Protein 2I9D (pdb70)

Nearest PDB structures (foldseek):
  2i9d-assembly1_C  TM=1.005E+00  e=5.854E-41  Bacteroides thetaiotaomicron VPI-5482
  2i9d-assembly1_A  TM=1.000E+00  e=8.012E-37  Bacteroides thetaiotaomicron VPI-5482
  1qca-assembly1_A  TM=8.966E-01  e=3.181E-16  Shigella flexneri
  1cla-assembly1_A  TM=8.988E-01  e=4.100E-16  Escherichia coli
  3cla-assembly1_A  TM=9.057E-01  e=8.244E-16  Escherichia coli

Structure (mmCIF, N/CA/C/O backbone):
data_2I9D
#
_entry.id   2I9D
#
_cell.length_a   116.144
_cell.length_b   116.144
_cell.length_c   130.863
_cell.angle_alpha   90.000
_cell.angle_beta   90.000
_cell.angle_gamma   120.000
#
_symmetry.space_group_name_H-M   'P 61'
#
loop_
_entity.id
_entity.type
_entity.pdbx_description
1 polymer 'Chloramphenicol acetyltransferase'
2 water water
#
loop_
_atom_site.group_PDB
_atom_site.id
_atom_site.type_symbol
_atom_site.label_atom_id
_atom_site.label_alt_id
_atom_site.label_comp_id
_atom_site.label_asym_id
_atom_site.label_entity_id
_atom_site.label_seq_id
_atom_site.pdbx_PDB_ins_code
_atom_site.Cartn_x
_atom_site.Cartn_y
_atom_site.Cartn_z
_atom_site.occupancy
_atom_site.B_iso_or_equiv
_atom_site.auth_seq_id
_atom_site.auth_comp_id
_atom_site.auth_asym_id
_atom_site.auth_atom_id
_atom_site.pdbx_PDB_model_num
ATOM 9 N N . LYS A 1 5 ? 46.928 71.964 17.509 1.00 56.68 2 LYS A N 1
ATOM 10 C CA . LYS A 1 5 ? 45.486 71.775 17.551 1.00 54.91 2 LYS A CA 1
ATOM 11 C C . LYS A 1 5 ? 44.892 72.114 18.931 1.00 54.38 2 LYS A C 1
ATOM 12 O O . LYS A 1 5 ? 45.626 72.199 19.921 1.00 53.81 2 LYS A O 1
ATOM 18 N N . GLN A 1 6 ? 43.569 72.286 18.990 1.00 53.29 3 GLN A N 1
ATOM 19 C CA . GLN A 1 6 ? 42.850 72.485 20.253 1.00 53.04 3 GLN A CA 1
ATOM 20 C C . GLN A 1 6 ? 41.891 71.334 20.510 1.00 52.25 3 GLN A C 1
ATOM 21 O O . GLN A 1 6 ? 41.118 70.958 19.633 1.00 52.32 3 GLN A O 1
ATOM 27 N N . ILE A 1 7 ? 41.920 70.784 21.717 1.00 51.56 4 ILE A N 1
ATOM 28 C CA . ILE A 1 7 ? 40.856 69.893 22.159 1.00 50.76 4 ILE A CA 1
ATOM 29 C C . ILE A 1 7 ? 39.610 70.772 22.307 1.00 50.70 4 ILE A C 1
ATOM 30 O O . ILE A 1 7 ? 39.657 71.834 22.927 1.00 50.89 4 ILE A O 1
ATOM 35 N N . ILE A 1 8 ? 38.513 70.361 21.681 1.00 50.48 5 ILE A N 1
ATOM 36 C CA . ILE A 1 8 ? 37.300 71.170 21.687 1.00 49.96 5 ILE A CA 1
ATOM 37 C C . ILE A 1 8 ? 36.457 70.846 22.904 1.00 50.28 5 ILE A C 1
ATOM 38 O O . ILE A 1 8 ? 36.204 69.676 23.187 1.00 49.66 5 ILE A O 1
ATOM 43 N N . ASP A 1 9 ? 36.055 71.897 23.623 1.00 50.81 6 ASP A N 1
ATOM 44 C CA . ASP A 1 9 ? 35.080 71.769 24.692 1.00 51.48 6 ASP A CA 1
ATOM 45 C C . ASP A 1 9 ? 33.704 71.501 24.085 1.00 51.59 6 ASP A C 1
ATOM 46 O O . ASP A 1 9 ? 33.033 72.410 23.591 1.00 51.61 6 ASP A O 1
ATOM 51 N N . ILE A 1 10 ? 33.304 70.236 24.132 1.00 52.20 7 ILE A N 1
ATOM 52 C CA . ILE A 1 10 ? 32.050 69.773 23.547 1.00 53.16 7 ILE A CA 1
ATOM 53 C C . ILE A 1 10 ? 30.805 70.489 24.097 1.00 53.99 7 ILE A C 1
ATOM 54 O O . ILE A 1 10 ? 29.824 70.666 23.361 1.00 53.99 7 ILE A O 1
ATOM 59 N N . GLU A 1 11 ? 30.845 70.905 25.369 1.00 54.61 8 GLU A N 1
ATOM 60 C CA . GLU A 1 11 ? 29.673 71.515 26.010 1.00 55.24 8 GLU A CA 1
ATOM 61 C C . GLU A 1 11 ? 29.351 72.872 25.412 1.00 54.65 8 GLU A C 1
ATOM 62 O O . GLU A 1 11 ? 28.203 73.164 25.107 1.00 55.11 8 GLU A O 1
ATOM 68 N N . ASN A 1 12 ? 30.377 73.689 25.232 1.00 54.12 9 ASN A N 1
ATOM 69 C CA . ASN A 1 12 ? 30.301 74.813 24.314 1.00 53.41 9 ASN A CA 1
ATOM 70 C C . ASN A 1 12 ? 30.417 74.231 22.886 1.00 53.07 9 ASN A C 1
ATOM 71 O O . ASN A 1 12 ? 29.982 73.092 22.676 1.00 54.18 9 ASN A O 1
ATOM 76 N N . TRP A 1 13 ? 30.958 74.927 21.895 1.00 51.31 10 TRP A N 1
ATOM 77 C CA . TRP A 1 13 ? 30.923 74.363 20.504 1.00 49.68 10 TRP A CA 1
ATOM 78 C C . TRP A 1 13 ? 29.503 74.279 19.937 1.00 48.48 10 TRP A C 1
ATOM 79 O O . TRP A 1 13 ? 28.647 73.522 20.415 1.00 46.87 10 TRP A O 1
ATOM 90 N N . GLU A 1 14 ? 29.286 75.068 18.890 1.00 48.12 11 GLU A N 1
ATOM 91 C CA . GLU A 1 14 ? 27.977 75.197 18.251 1.00 47.79 11 GLU A CA 1
ATOM 92 C C . GLU A 1 14 ? 27.441 73.893 17.639 1.00 46.69 11 GLU A C 1
ATOM 93 O O . GLU A 1 14 ? 26.224 73.737 17.481 1.00 46.28 11 GLU A O 1
ATOM 99 N N . ARG A 1 15 ? 28.340 72.949 17.334 1.00 45.70 12 ARG A N 1
ATOM 100 C CA . ARG A 1 15 ? 27.942 71.679 16.699 1.00 44.02 12 ARG A CA 1
ATOM 101 C C . ARG A 1 15 ? 27.860 70.490 17.638 1.00 44.47 12 ARG A C 1
ATOM 102 O O . ARG A 1 15 ? 27.748 69.355 17.179 1.00 44.57 12 ARG A O 1
ATOM 110 N N . LYS A 1 16 ? 27.910 70.748 18.940 1.00 44.63 13 LYS A N 1
ATOM 111 C CA . LYS A 1 16 ? 27.631 69.735 19.961 1.00 45.71 13 LYS A CA 1
ATOM 112 C C . LYS A 1 16 ? 26.518 68.771 19.531 1.00 45.50 13 LYS A C 1
ATOM 113 O O . LYS A 1 16 ? 26.719 67.557 19.452 1.00 46.09 13 LYS A O 1
ATOM 119 N N . GLU A 1 17 ? 25.347 69.324 19.247 1.00 45.58 14 GLU A N 1
ATOM 120 C CA . GLU A 1 17 ? 24.166 68.530 18.931 1.00 45.56 14 GLU A CA 1
ATOM 121 C C . GLU A 1 17 ? 24.220 67.855 17.543 1.00 44.25 14 GLU A C 1
ATOM 122 O O . GLU A 1 17 ? 23.742 66.730 17.368 1.00 43.39 14 GLU A O 1
ATOM 128 N N . ASN A 1 18 ? 24.791 68.563 16.570 1.00 43.18 15 ASN A N 1
ATOM 129 C CA . ASN A 1 18 ? 25.048 68.019 15.242 1.00 42.59 15 ASN A CA 1
ATOM 130 C C . ASN A 1 18 ? 25.943 66.777 15.322 1.00 41.69 15 ASN A C 1
ATOM 131 O O . ASN A 1 18 ? 25.615 65.734 14.757 1.00 41.11 15 ASN A O 1
ATOM 136 N N . PHE A 1 19 ? 27.046 66.896 16.065 1.00 40.82 16 PHE A N 1
ATOM 137 C CA . PHE A 1 19 ? 27.985 65.799 16.260 1.00 39.84 16 PHE A CA 1
ATOM 138 C C . PHE A 1 19 ? 27.422 64.642 17.078 1.00 39.81 16 PHE A C 1
ATOM 139 O O . PHE A 1 19 ? 27.676 63.493 16.748 1.00 40.33 16 PHE A O 1
ATOM 147 N N . ASN A 1 20 ? 26.673 64.923 18.142 1.00 39.58 17 ASN A N 1
ATOM 148 C CA . ASN A 1 20 ? 26.080 63.843 18.933 1.00 39.39 17 ASN A CA 1
ATOM 149 C C . ASN A 1 20 ? 24.995 63.047 18.204 1.00 38.71 17 ASN A C 1
ATOM 150 O O . ASN A 1 20 ? 24.829 61.853 18.471 1.00 37.94 17 ASN A O 1
ATOM 155 N N . PHE A 1 21 ? 24.286 63.698 17.278 1.00 38.30 18 PHE A N 1
ATOM 156 C CA . PHE A 1 21 ? 23.327 63.015 16.393 1.00 38.53 18 PHE A CA 1
ATOM 157 C C . PHE A 1 21 ? 23.994 61.869 15.603 1.00 37.66 18 PHE A C 1
ATOM 158 O O . PHE A 1 21 ? 23.482 60.747 15.576 1.00 37.25 18 PHE A O 1
ATOM 166 N N . PHE A 1 22 ? 25.160 62.140 15.013 1.00 36.95 19 PHE A N 1
ATOM 167 C CA . PHE A 1 22 ? 25.858 61.126 14.186 1.00 36.76 19 PHE A CA 1
ATOM 168 C C . PHE A 1 22 ? 26.800 60.174 14.956 1.00 37.61 19 PHE A C 1
ATOM 169 O O . PHE A 1 22 ? 27.276 59.179 14.383 1.00 37.75 19 PHE A O 1
ATOM 177 N N . ARG A 1 23 ? 27.038 60.473 16.241 1.00 38.32 20 ARG A N 1
ATOM 178 C CA . ARG A 1 23 ? 27.952 59.702 17.125 1.00 39.02 20 ARG A CA 1
ATOM 179 C C . ARG A 1 23 ? 27.852 58.185 17.045 1.00 38.47 20 ARG A C 1
ATOM 180 O O . ARG A 1 23 ? 28.868 57.514 17.054 1.00 39.12 20 ARG A O 1
ATOM 188 N N . HIS A 1 24 ? 26.648 57.637 16.967 1.00 37.90 21 HIS A N 1
ATOM 189 C CA . HIS A 1 24 ? 26.502 56.176 16.970 1.00 37.24 21 HIS A CA 1
ATOM 190 C C . HIS A 1 24 ? 26.137 55.558 15.623 1.00 35.20 21 HIS A C 1
ATOM 191 O O . HIS A 1 24 ? 25.878 54.360 15.533 1.00 35.14 21 HIS A O 1
ATOM 198 N N . PHE A 1 25 ? 26.174 56.380 14.574 1.00 32.70 22 PHE A N 1
ATOM 199 C CA . PHE A 1 25 ? 25.894 55.947 13.203 1.00 30.10 22 PHE A CA 1
ATOM 200 C C . PHE A 1 25 ? 26.895 54.917 12.694 1.00 28.44 22 PHE A C 1
ATOM 201 O O . PHE A 1 25 ? 28.109 55.099 12.873 1.00 28.18 22 PHE A O 1
ATOM 209 N N . GLN A 1 26 ? 26.378 53.865 12.061 1.00 26.34 23 GLN A N 1
ATOM 210 C CA . GLN A 1 26 ? 27.173 52.961 11.238 1.00 26.41 23 GLN A CA 1
ATOM 211 C C . GLN A 1 26 ? 28.060 53.694 10.190 1.00 25.03 23 GLN A C 1
ATOM 212 O O . GLN A 1 26 ? 29.257 53.409 10.039 1.00 24.89 23 GLN A O 1
ATOM 218 N N . ASN A 1 27 ? 27.469 54.645 9.482 1.00 24.16 24 ASN A N 1
ATOM 219 C CA . ASN A 1 27 ? 28.192 55.456 8.536 1.00 23.24 24 ASN A CA 1
ATOM 220 C C . ASN A 1 27 ? 27.770 56.915 8.703 1.00 23.76 24 ASN A C 1
ATOM 221 O O . ASN A 1 27 ? 26.700 57.295 8.245 1.00 24.18 24 ASN A O 1
ATOM 226 N N . PRO A 1 28 ? 28.594 57.726 9.401 1.00 24.23 25 PRO A N 1
ATOM 227 C CA . PRO A 1 28 ? 28.360 59.172 9.640 1.00 23.75 25 PRO A CA 1
ATOM 228 C C . PRO A 1 28 ? 28.859 60.085 8.518 1.00 23.64 25 PRO A C 1
ATOM 229 O O . PRO A 1 28 ? 28.858 61.301 8.677 1.00 23.06 25 PRO A O 1
ATOM 233 N N . GLN A 1 29 ? 29.263 59.498 7.394 1.00 23.78 26 GLN A N 1
ATOM 234 C CA . GLN A 1 29 ? 29.961 60.245 6.352 1.00 23.92 26 GLN A CA 1
ATOM 235 C C . GLN A 1 29 ? 29.005 60.605 5.262 1.00 23.76 26 GLN A C 1
ATOM 236 O O . GLN A 1 29 ? 28.048 59.886 4.976 1.00 21.92 26 GLN A O 1
ATOM 242 N N . LEU A 1 30 ? 29.291 61.707 4.601 1.00 24.14 27 LEU A N 1
ATOM 243 C CA . LEU A 1 30 ? 28.661 61.846 3.308 1.00 25.58 27 LEU A CA 1
ATOM 244 C C . LEU A 1 30 ? 29.642 62.092 2.187 1.00 24.30 27 LEU A C 1
ATOM 245 O O . LEU A 1 30 ? 30.692 62.706 2.413 1.00 23.90 27 LEU A O 1
ATOM 250 N N . SER A 1 31 ? 29.311 61.596 0.994 1.00 22.95 28 SER A N 1
ATOM 251 C CA . SER A 1 31 ? 30.093 61.937 -0.210 1.00 22.41 28 SER A CA 1
ATOM 252 C C . SER A 1 31 ? 29.320 62.877 -1.109 1.00 22.34 28 SER A C 1
ATOM 253 O O . SER A 1 31 ? 28.106 62.781 -1.244 1.00 22.63 28 SER A O 1
ATOM 256 N N . ILE A 1 32 ? 30.039 63.758 -1.778 1.00 22.36 29 ILE A N 1
ATOM 257 C CA . ILE A 1 32 ? 29.392 64.667 -2.700 1.00 21.96 29 ILE A CA 1
ATOM 258 C C . ILE A 1 32 ? 30.344 64.858 -3.855 1.00 22.18 29 ILE A C 1
ATOM 259 O O . ILE A 1 32 ? 31.557 64.844 -3.649 1.00 22.65 29 ILE A O 1
ATOM 264 N N . THR A 1 33 ? 29.795 64.996 -5.060 1.00 22.09 30 THR A N 1
ATOM 265 C CA . THR A 1 33 ? 30.551 65.451 -6.229 1.00 22.73 30 THR A CA 1
ATOM 266 C C . THR A 1 33 ? 29.911 66.714 -6.818 1.00 23.74 30 THR A C 1
ATOM 267 O O . THR A 1 33 ? 28.680 66.793 -6.953 1.00 24.16 30 THR A O 1
ATOM 271 N N . SER A 1 34 ? 30.739 67.686 -7.174 1.00 24.61 31 SER A N 1
ATOM 272 C CA . SER A 1 34 ? 30.260 68.885 -7.849 1.00 26.52 31 SER A CA 1
ATOM 273 C C . SER A 1 34 ? 31.283 69.281 -8.898 1.00 27.75 31 SER A C 1
ATOM 274 O O . SER A 1 34 ? 32.307 68.624 -9.029 1.00 28.94 31 SER A O 1
ATOM 277 N N . GLU A 1 35 ? 31.012 70.336 -9.657 1.00 29.19 32 GLU A N 1
ATOM 278 C CA . GLU A 1 35 ? 31.907 70.760 -10.728 1.00 30.79 32 GLU A CA 1
ATOM 279 C C . GLU A 1 35 ? 32.292 72.198 -10.515 1.00 30.36 32 GLU A C 1
ATOM 280 O O . GLU A 1 35 ? 31.492 72.978 -10.003 1.00 30.38 32 GLU A O 1
ATOM 286 N N . VAL A 1 36 ? 33.544 72.528 -10.822 1.00 30.01 33 VAL A N 1
ATOM 287 C CA . VAL A 1 36 ? 34.023 73.883 -10.685 1.00 30.45 33 VAL A CA 1
ATOM 288 C C . VAL A 1 36 ? 34.605 74.328 -12.006 1.00 31.71 33 VAL A C 1
ATOM 289 O O . VAL A 1 36 ? 35.185 73.519 -12.760 1.00 31.27 33 VAL A O 1
ATOM 293 N N . GLU A 1 37 ? 34.451 75.623 -12.273 1.00 32.20 34 GLU A N 1
ATOM 294 C CA . GLU A 1 37 ? 35.158 76.271 -13.371 1.00 32.61 34 GLU A CA 1
ATOM 295 C C . GLU A 1 37 ? 36.588 76.437 -12.979 1.00 31.99 34 GLU A C 1
ATOM 296 O O . GLU A 1 37 ? 36.889 76.724 -11.827 1.00 31.81 34 GLU A O 1
ATOM 302 N N . CYS A 1 38 ? 37.471 76.242 -13.948 1.00 32.07 35 CYS A N 1
ATOM 303 C CA . CYS A 1 38 ? 38.902 76.268 -13.697 1.00 31.74 35 CYS A CA 1
ATOM 304 C C . CYS A 1 38 ? 39.677 76.773 -14.920 1.00 32.19 35 CYS A C 1
ATOM 305 O O . CYS A 1 38 ? 40.883 76.520 -15.036 1.00 32.33 35 CYS A O 1
ATOM 308 N N . GLY A 1 39 ? 38.984 77.465 -15.831 1.00 32.49 36 GLY A N 1
ATOM 309 C CA . GLY A 1 39 ? 39.608 78.039 -17.029 1.00 32.81 36 GLY A CA 1
ATOM 310 C C . GLY A 1 39 ? 40.754 79.004 -16.728 1.00 33.81 36 GLY A C 1
ATOM 311 O O . GLY A 1 39 ? 41.800 78.948 -17.375 1.00 33.74 36 GLY A O 1
ATOM 312 N N . GLY A 1 40 ? 40.552 79.883 -15.738 1.00 34.63 37 GLY A N 1
ATOM 313 C CA . GLY A 1 40 ? 41.587 80.809 -15.274 1.00 35.13 37 GLY A CA 1
ATOM 314 C C . GLY A 1 40 ? 42.894 80.138 -14.859 1.00 36.01 37 GLY A C 1
ATOM 315 O O . GLY A 1 40 ? 43.961 80.427 -15.434 1.00 35.67 37 GLY A O 1
ATOM 316 N N . ALA A 1 41 ? 42.817 79.241 -13.872 1.00 36.10 38 ALA A N 1
ATOM 317 C CA . ALA A 1 41 ? 44.010 78.530 -13.400 1.00 36.57 38 ALA A CA 1
ATOM 318 C C . ALA A 1 41 ? 44.693 77.744 -14.515 1.00 37.22 38 ALA A C 1
ATOM 319 O O . ALA A 1 41 ? 45.904 77.654 -14.542 1.00 37.38 38 ALA A O 1
ATOM 321 N N . ARG A 1 42 ? 43.929 77.204 -15.461 1.00 38.70 39 ARG A N 1
ATOM 322 C CA . ARG A 1 42 ? 44.544 76.507 -16.577 1.00 39.99 39 ARG A CA 1
ATOM 323 C C . ARG A 1 42 ? 45.360 77.428 -17.494 1.00 41.08 39 ARG A C 1
ATOM 324 O O . ARG A 1 42 ? 46.449 77.049 -17.957 1.00 40.62 39 ARG A O 1
ATOM 332 N N . GLN A 1 43 ? 44.822 78.620 -17.771 1.00 42.54 40 GLN A N 1
ATOM 333 C CA . GLN A 1 43 ? 45.566 79.654 -18.517 1.00 43.96 40 GLN A CA 1
ATOM 334 C C . GLN A 1 43 ? 46.833 80.112 -17.793 1.00 43.02 40 GLN A C 1
ATOM 335 O O . GLN A 1 43 ? 47.917 80.112 -18.379 1.00 43.69 40 GLN A O 1
ATOM 341 N N . ARG A 1 44 ? 46.683 80.497 -16.530 1.00 42.54 41 ARG A N 1
ATOM 342 C CA . ARG A 1 44 ? 47.808 80.878 -15.676 1.00 42.56 41 ARG A CA 1
ATOM 343 C C . ARG A 1 44 ? 48.896 79.830 -15.603 1.00 42.88 41 ARG A C 1
ATOM 344 O O . ARG A 1 44 ? 50.072 80.181 -15.612 1.00 43.18 41 ARG A O 1
ATOM 352 N N . ALA A 1 45 ? 48.501 78.552 -15.511 1.00 43.30 42 ALA A N 1
ATOM 353 C CA . ALA A 1 45 ? 49.450 77.434 -15.427 1.00 43.73 42 ALA A CA 1
ATOM 354 C C . ALA A 1 45 ? 50.200 77.281 -16.742 1.00 44.17 42 ALA A C 1
ATOM 355 O O . ALA A 1 45 ? 51.423 77.157 -16.760 1.00 44.02 42 ALA A O 1
ATOM 357 N N . LYS A 1 46 ? 49.447 77.288 -17.839 1.00 45.15 43 LYS A N 1
ATOM 358 C CA . LYS A 1 46 ? 50.016 77.165 -19.179 1.00 46.25 43 LYS A CA 1
ATOM 359 C C . LYS A 1 46 ? 51.012 78.292 -19.455 1.00 46.18 43 LYS A C 1
ATOM 360 O O . LYS A 1 46 ? 52.077 78.045 -20.018 1.00 46.53 43 LYS A O 1
ATOM 366 N N . ALA A 1 47 ? 50.645 79.513 -19.057 1.00 45.92 44 ALA A N 1
ATOM 367 C CA . ALA A 1 47 ? 51.454 80.693 -19.319 1.00 45.72 44 ALA A CA 1
ATOM 368 C C . ALA A 1 47 ? 52.723 80.671 -18.471 1.00 45.68 44 ALA A C 1
ATOM 369 O O . ALA A 1 47 ? 53.821 80.920 -18.984 1.00 46.15 44 ALA A O 1
ATOM 371 N N . ALA A 1 48 ? 52.582 80.334 -17.186 1.00 45.25 45 ALA A N 1
ATOM 372 C CA . ALA A 1 48 ? 53.722 80.242 -16.270 1.00 44.19 45 ALA A CA 1
ATOM 373 C C . ALA A 1 48 ? 54.552 78.974 -16.451 1.00 43.87 45 ALA A C 1
ATOM 374 O O . ALA A 1 48 ? 55.531 78.768 -15.737 1.00 44.57 45 ALA A O 1
ATOM 376 N N . GLY A 1 49 ? 54.185 78.133 -17.417 1.00 43.45 46 GLY A N 1
ATOM 377 C CA . GLY A 1 49 ? 54.857 76.834 -17.619 1.00 42.55 46 GLY A CA 1
ATOM 378 C C . GLY A 1 49 ? 54.739 75.880 -16.424 1.00 41.70 46 GLY A C 1
ATOM 379 O O . GLY A 1 49 ? 55.564 74.991 -16.247 1.00 42.10 46 GLY A O 1
ATOM 380 N N . GLN A 1 50 ? 53.691 76.054 -15.626 1.00 40.45 47 GLN A N 1
ATOM 381 C CA . GLN A 1 50 ? 53.506 75.330 -14.365 1.00 39.21 47 GLN A CA 1
ATOM 382 C C . GLN A 1 50 ? 52.549 74.138 -14.444 1.00 38.31 47 GLN A C 1
ATOM 383 O O . GLN A 1 50 ? 51.810 73.978 -15.416 1.00 38.17 47 GLN A O 1
ATOM 389 N N . SER A 1 51 ? 52.569 73.307 -13.402 1.00 37.35 48 SER A N 1
ATOM 390 C CA . SER A 1 51 ? 51.661 72.171 -13.282 1.00 35.44 48 SER A CA 1
ATOM 391 C C . SER A 1 51 ? 50.236 72.613 -12.889 1.00 33.96 48 SER A C 1
ATOM 392 O O . SER A 1 51 ? 50.022 73.227 -11.836 1.00 33.27 48 SER A O 1
ATOM 395 N N . PHE A 1 52 ? 49.264 72.334 -13.758 1.00 32.79 49 PHE A N 1
ATOM 396 C CA . PHE A 1 52 ? 47.872 72.676 -13.464 1.00 31.48 49 PHE A CA 1
ATOM 397 C C . PHE A 1 52 ? 47.384 71.914 -12.202 1.00 31.04 49 PHE A C 1
ATOM 398 O O . PHE A 1 52 ? 46.643 72.458 -11.364 1.00 30.88 49 PHE A O 1
ATOM 406 N N . PHE A 1 53 ? 47.844 70.669 -12.066 1.00 30.38 50 PHE A N 1
ATOM 407 C CA . PHE A 1 53 ? 47.620 69.837 -10.864 1.00 30.30 50 PHE A CA 1
ATOM 408 C C . PHE A 1 53 ? 47.883 70.573 -9.528 1.00 30.31 50 PHE A C 1
ATOM 409 O O . PHE A 1 53 ? 47.070 70.534 -8.605 1.00 30.64 50 PHE A O 1
ATOM 417 N N . LEU A 1 54 ? 49.012 71.274 -9.446 1.00 30.67 51 LEU A N 1
ATOM 418 C CA . LEU A 1 54 ? 49.373 72.019 -8.253 1.00 30.47 51 LEU A CA 1
ATOM 419 C C . LEU A 1 54 ? 48.521 73.260 -8.054 1.00 30.44 51 LEU A C 1
ATOM 420 O O . LEU A 1 54 ? 48.324 73.699 -6.910 1.00 30.53 51 LEU A O 1
ATOM 425 N N . HIS A 1 55 ? 48.001 73.816 -9.148 1.00 30.24 52 HIS A N 1
ATOM 426 C CA . HIS A 1 55 ? 47.056 74.935 -9.046 1.00 30.34 52 HIS A CA 1
ATOM 427 C C . HIS A 1 55 ? 45.730 74.534 -8.387 1.00 29.24 52 HIS A C 1
ATOM 428 O O . HIS A 1 55 ? 45.256 75.227 -7.509 1.00 29.67 52 HIS A O 1
ATOM 435 N N . TYR A 1 56 ? 45.123 73.426 -8.811 1.00 28.45 53 TYR A N 1
ATOM 436 C CA . TYR A 1 56 ? 43.890 72.988 -8.152 1.00 27.69 53 TYR A CA 1
ATOM 437 C C . TYR A 1 56 ? 44.120 72.300 -6.812 1.00 27.26 53 TYR A C 1
ATOM 438 O O . TYR A 1 56 ? 43.265 72.374 -5.931 1.00 26.19 53 TYR A O 1
ATOM 447 N N . LEU A 1 57 ? 45.299 71.698 -6.643 1.00 27.68 54 LEU A N 1
ATOM 448 C CA . LEU A 1 57 ? 45.666 71.116 -5.360 1.00 28.09 54 LEU A CA 1
ATOM 449 C C . LEU A 1 57 ? 45.731 72.222 -4.306 1.00 28.88 54 LEU A C 1
ATOM 450 O O . LEU A 1 57 ? 45.205 72.079 -3.180 1.00 28.98 54 LEU A O 1
ATOM 455 N N . TYR A 1 58 ? 46.357 73.332 -4.679 1.00 29.63 55 TYR A N 1
ATOM 456 C CA . TYR A 1 58 ? 46.410 74.489 -3.802 1.00 30.61 55 TYR A CA 1
ATOM 457 C C . TYR A 1 58 ? 45.015 75.036 -3.472 1.00 29.89 55 TYR A C 1
ATOM 458 O O . TYR A 1 58 ? 44.703 75.299 -2.297 1.00 29.04 55 TYR A O 1
ATOM 467 N N . ALA A 1 59 ? 44.200 75.217 -4.517 1.00 29.48 56 ALA A N 1
ATOM 468 C CA . ALA A 1 59 ? 42.832 75.736 -4.371 1.00 29.41 56 ALA A CA 1
ATOM 469 C C . ALA A 1 59 ? 42.052 74.934 -3.344 1.00 29.36 56 ALA A C 1
ATOM 470 O O . ALA A 1 59 ? 41.388 75.504 -2.472 1.00 29.86 56 ALA A O 1
ATOM 472 N N . VAL A 1 60 ? 42.144 73.607 -3.447 1.00 28.79 57 VAL A N 1
ATOM 473 C CA . VAL A 1 60 ? 41.421 72.716 -2.554 1.00 27.95 57 VAL A CA 1
ATOM 474 C C . VAL A 1 60 ? 41.986 72.820 -1.127 1.00 27.92 57 VAL A C 1
ATOM 475 O O . VAL A 1 60 ? 41.222 72.905 -0.151 1.00 27.10 57 VAL A O 1
ATOM 479 N N . LEU A 1 61 ? 43.318 72.807 -1.015 1.00 28.04 58 LEU A N 1
ATOM 480 C CA . LEU A 1 61 ? 43.989 72.824 0.301 1.00 28.57 58 LEU A CA 1
ATOM 481 C C . LEU A 1 61 ? 43.712 74.145 1.048 1.00 29.53 58 LEU A C 1
ATOM 482 O O . LEU A 1 61 ? 43.461 74.146 2.275 1.00 29.48 58 LEU A O 1
ATOM 487 N N . ARG A 1 62 ? 43.740 75.243 0.290 1.00 30.49 59 ARG A N 1
ATOM 488 C CA . ARG A 1 62 ? 43.452 76.569 0.811 1.00 32.16 59 ARG A CA 1
ATOM 489 C C . ARG A 1 62 ? 42.019 76.696 1.309 1.00 31.84 59 ARG A C 1
ATOM 490 O O . ARG A 1 62 ? 41.800 77.238 2.385 1.00 32.45 59 ARG A O 1
ATOM 498 N N . ALA A 1 63 ? 41.048 76.194 0.546 1.00 32.27 60 ALA A N 1
ATOM 499 C CA . ALA A 1 63 ? 39.641 76.196 0.991 1.00 32.33 60 ALA A CA 1
ATOM 500 C C . ALA A 1 63 ? 39.404 75.428 2.302 1.00 32.54 60 ALA A C 1
ATOM 501 O O . ALA A 1 63 ? 38.594 75.838 3.140 1.00 32.82 60 ALA A O 1
ATOM 503 N N . ALA A 1 64 ? 40.130 74.324 2.484 1.00 33.08 61 ALA A N 1
ATOM 504 C CA . ALA A 1 64 ? 39.989 73.470 3.674 1.00 33.26 61 ALA A CA 1
ATOM 505 C C . ALA A 1 64 ? 40.572 74.173 4.902 1.00 33.49 61 ALA A C 1
ATOM 506 O O . ALA A 1 64 ? 40.063 74.053 6.027 1.00 33.33 61 ALA A O 1
ATOM 508 N N . ASN A 1 65 ? 41.659 74.896 4.674 1.00 33.79 62 ASN A N 1
ATOM 509 C CA . ASN A 1 65 ? 42.251 75.705 5.717 1.00 34.24 62 ASN A CA 1
ATOM 510 C C . ASN A 1 65 ? 41.373 76.896 6.072 1.00 34.98 62 ASN A C 1
ATOM 511 O O . ASN A 1 65 ? 41.208 77.196 7.267 1.00 35.29 62 ASN A O 1
ATOM 516 N N . GLU A 1 66 ? 40.754 77.514 5.054 1.00 34.68 63 GLU A N 1
ATOM 517 C CA . GLU A 1 66 ? 39.994 78.762 5.259 1.00 35.47 63 GLU A CA 1
ATOM 518 C C . GLU A 1 66 ? 38.593 78.611 5.815 1.00 34.86 63 GLU A C 1
ATOM 519 O O . GLU A 1 66 ? 38.055 79.575 6.342 1.00 34.43 63 GLU A O 1
ATOM 525 N N . ILE A 1 67 ? 38.031 77.402 5.736 1.00 34.83 64 ILE A N 1
ATOM 526 C CA . ILE A 1 67 ? 36.712 77.107 6.294 1.00 34.68 64 ILE A CA 1
ATOM 527 C C . ILE A 1 67 ? 36.913 76.183 7.493 1.00 35.55 64 ILE A C 1
ATOM 528 O O . ILE A 1 67 ? 37.228 75.005 7.314 1.00 36.72 64 ILE A O 1
ATOM 533 N N . PRO A 1 68 ? 36.741 76.705 8.725 1.00 35.78 65 PRO A N 1
ATOM 534 C CA . PRO A 1 68 ? 37.240 75.974 9.895 1.00 35.47 65 PRO A CA 1
ATOM 535 C C . PRO A 1 68 ? 36.553 74.639 10.158 1.00 34.87 65 PRO A C 1
ATOM 536 O O . PRO A 1 68 ? 37.108 73.798 10.854 1.00 35.65 65 PRO A O 1
ATOM 540 N N . GLU A 1 69 ? 35.353 74.442 9.625 1.00 34.26 66 GLU A N 1
ATOM 541 C CA . GLU A 1 69 ? 34.642 73.177 9.793 1.00 33.07 66 GLU A CA 1
ATOM 542 C C . GLU A 1 69 ? 35.405 72.006 9.159 1.00 31.87 66 GLU A C 1
ATOM 543 O O . GLU A 1 69 ? 35.218 70.863 9.555 1.00 31.36 66 GLU A O 1
ATOM 549 N N . PHE A 1 70 ? 36.263 72.318 8.188 1.00 30.63 67 PHE A N 1
ATOM 550 C CA . PHE A 1 70 ? 37.059 71.328 7.460 1.00 30.50 67 PHE A CA 1
ATOM 551 C C . PHE A 1 70 ? 38.372 70.979 8.168 1.00 30.05 67 PHE A C 1
ATOM 552 O O . PHE A 1 70 ? 39.166 70.201 7.657 1.00 30.94 67 PHE A O 1
ATOM 560 N N . ARG A 1 71 ? 38.584 71.556 9.351 1.00 29.79 68 ARG A N 1
ATOM 561 C CA . ARG A 1 71 ? 39.788 71.343 10.149 1.00 29.41 68 ARG A CA 1
ATOM 562 C C . ARG A 1 71 ? 39.508 70.476 11.370 1.00 29.12 68 ARG A C 1
ATOM 563 O O . ARG A 1 71 ? 40.431 70.163 12.131 1.00 28.78 68 ARG A O 1
ATOM 571 N N . TYR A 1 72 ? 38.230 70.130 11.568 1.00 28.05 69 TYR A N 1
ATOM 572 C CA . TYR A 1 72 ? 37.798 69.319 12.692 1.00 28.35 69 TYR A CA 1
ATOM 573 C C . TYR A 1 72 ? 38.055 67.853 12.393 1.00 28.37 69 TYR A C 1
ATOM 574 O O . TYR A 1 72 ? 37.760 67.385 11.273 1.00 28.16 69 TYR A O 1
ATOM 583 N N . ARG A 1 73 ? 38.599 67.145 13.392 1.00 27.76 70 ARG A N 1
ATOM 584 C CA . ARG A 1 73 ? 38.926 65.729 13.305 1.00 26.91 70 ARG A CA 1
ATOM 585 C C . ARG A 1 73 ? 38.541 64.986 14.583 1.00 27.38 70 ARG A C 1
ATOM 586 O O . ARG A 1 73 ? 38.400 65.592 15.657 1.00 27.82 70 ARG A O 1
ATOM 594 N N . ILE A 1 74 ? 38.318 63.684 14.458 1.00 27.15 71 ILE A N 1
ATOM 595 C CA . ILE A 1 74 ? 38.194 62.825 15.613 1.00 27.98 71 ILE A CA 1
ATOM 596 C C . ILE A 1 74 ? 39.600 62.261 15.747 1.00 29.67 71 ILE A C 1
ATOM 597 O O . ILE A 1 74 ? 40.051 61.487 14.874 1.00 30.40 71 ILE A O 1
ATOM 602 N N . ASP A 1 75 ? 40.309 62.672 16.800 1.00 30.88 72 ASP A N 1
ATOM 603 C CA . ASP A 1 75 ? 41.691 62.228 17.021 1.00 32.54 72 ASP A CA 1
ATOM 604 C C . ASP A 1 75 ? 41.791 60.734 17.401 1.00 32.90 72 ASP A C 1
ATOM 605 O O . ASP A 1 75 ? 40.773 60.105 17.695 1.00 32.92 72 ASP A O 1
ATOM 610 N N . PRO A 1 76 ? 43.014 60.150 17.351 1.00 33.83 73 PRO A N 1
ATOM 611 C CA . PRO A 1 76 ? 43.183 58.719 17.673 1.00 34.85 73 PRO A CA 1
ATOM 612 C C . PRO A 1 76 ? 42.523 58.286 18.983 1.00 35.91 73 PRO A C 1
ATOM 613 O O . PRO A 1 76 ? 41.990 57.195 19.069 1.00 35.98 73 PRO A O 1
ATOM 617 N N . ASP A 1 77 ? 42.543 59.158 19.979 1.00 37.74 74 ASP A N 1
ATOM 618 C CA . ASP A 1 77 ? 41.939 58.885 21.293 1.00 39.06 74 ASP A CA 1
ATOM 619 C C . ASP A 1 77 ? 40.422 59.105 21.321 1.00 38.70 74 ASP A C 1
ATOM 620 O O . ASP A 1 77 ? 39.794 59.004 22.380 1.00 39.49 74 ASP A O 1
ATOM 625 N N . GLY A 1 78 ? 39.832 59.395 20.160 1.00 38.33 75 GLY A N 1
ATOM 626 C CA . GLY A 1 78 ? 38.388 59.591 20.049 1.00 37.55 75 GLY A CA 1
ATOM 627 C C . GLY A 1 78 ? 37.889 60.986 20.416 1.00 37.08 75 GLY A C 1
ATOM 628 O O . GLY A 1 78 ? 36.692 61.213 20.455 1.00 36.94 75 GLY A O 1
ATOM 629 N N . ARG A 1 79 ? 38.793 61.922 20.676 1.00 36.64 76 ARG A N 1
ATOM 630 C CA . ARG A 1 79 ? 38.393 63.294 21.023 1.00 37.50 76 ARG A CA 1
ATOM 631 C C . ARG A 1 79 ? 38.272 64.194 19.794 1.00 36.42 76 ARG A C 1
ATOM 632 O O . ARG A 1 79 ? 39.127 64.159 18.903 1.00 35.87 76 ARG A O 1
ATOM 640 N N . VAL A 1 80 ? 37.223 65.013 19.778 1.00 35.66 77 VAL A N 1
ATOM 641 C CA . VAL A 1 80 ? 37.074 66.042 18.770 1.00 35.11 77 VAL A CA 1
ATOM 642 C C . VAL A 1 80 ? 38.139 67.108 18.961 1.00 35.81 77 VAL A C 1
ATOM 643 O O . VAL A 1 80 ? 38.283 67.667 20.052 1.00 36.84 77 VAL A O 1
ATOM 647 N N . VAL A 1 81 ? 38.888 67.366 17.887 1.00 35.98 78 VAL A N 1
ATOM 648 C CA . VAL A 1 81 ? 39.949 68.353 17.855 1.00 36.06 78 VAL A CA 1
ATOM 649 C C . VAL A 1 81 ? 39.823 69.263 16.637 1.00 36.11 78 VAL A C 1
ATOM 650 O O . VAL A 1 81 ? 39.226 68.899 15.630 1.00 36.40 78 VAL A O 1
ATOM 654 N N . LEU A 1 82 ? 40.406 70.446 16.732 1.00 36.14 79 LEU A N 1
ATOM 655 C CA . LEU A 1 82 ? 40.450 71.372 15.621 1.00 36.57 79 LEU A CA 1
ATOM 656 C C . LEU A 1 82 ? 41.923 71.679 15.375 1.00 35.93 79 LEU A C 1
ATOM 657 O O . LEU A 1 82 ? 42.573 72.194 16.259 1.00 36.75 79 LEU A O 1
ATOM 662 N N . TYR A 1 83 ? 42.446 71.338 14.198 1.00 35.70 80 TYR A N 1
ATOM 663 C CA . TYR A 1 83 ? 43.848 71.614 13.832 1.00 35.48 80 TYR A CA 1
ATOM 664 C C . TYR A 1 83 ? 44.045 73.067 13.370 1.00 36.66 80 TYR A C 1
ATOM 665 O O . TYR A 1 83 ? 43.193 73.610 12.678 1.00 37.14 80 TYR A O 1
ATOM 674 N N . ASP A 1 84 ? 45.160 73.696 13.744 1.00 37.70 81 ASP A N 1
ATOM 675 C CA . ASP A 1 84 ? 45.451 75.060 13.303 1.00 38.94 81 ASP A CA 1
ATOM 676 C C . ASP A 1 84 ? 45.553 75.049 11.792 1.00 38.87 81 ASP A C 1
ATOM 677 O O . ASP A 1 84 ? 45.037 75.933 11.125 1.00 39.01 81 ASP A O 1
ATOM 682 N N . THR A 1 85 ? 46.252 74.046 11.268 1.00 38.11 82 THR A N 1
ATOM 683 C CA . THR A 1 85 ? 46.629 74.002 9.861 1.00 37.68 82 THR A CA 1
ATOM 684 C C . THR A 1 85 ? 46.429 72.576 9.300 1.00 36.71 82 THR A C 1
ATOM 685 O O . THR A 1 85 ? 46.647 71.572 10.002 1.00 36.43 82 THR A O 1
ATOM 689 N N . ILE A 1 86 ? 46.020 72.529 8.033 1.00 35.14 83 ILE A N 1
ATOM 690 C CA . ILE A 1 86 ? 45.747 71.300 7.305 1.00 34.07 83 ILE A CA 1
ATOM 691 C C . ILE A 1 86 ? 46.721 71.200 6.137 1.00 32.65 83 ILE A C 1
ATOM 692 O O . ILE A 1 86 ? 46.854 72.137 5.342 1.00 32.56 83 ILE A O 1
ATOM 697 N N . ASP A 1 87 ? 47.428 70.082 6.061 1.00 30.89 84 ASP A N 1
ATOM 698 C CA . ASP A 1 87 ? 48.282 69.808 4.920 1.00 29.65 84 ASP A CA 1
ATOM 699 C C . ASP A 1 87 ? 47.668 68.770 3.977 1.00 28.68 84 ASP A C 1
ATOM 700 O O . ASP A 1 87 ? 46.585 68.228 4.240 1.00 27.14 84 ASP A O 1
ATOM 713 N N . LEU A 1 89 ? 47.867 65.288 1.628 1.00 26.48 86 LEU A N 1
ATOM 714 C CA . LEU A 1 89 ? 48.392 64.030 1.113 1.00 25.20 86 LEU A CA 1
ATOM 715 C C . LEU A 1 89 ? 47.867 63.863 -0.301 1.00 24.66 86 LEU A C 1
ATOM 716 O O . LEU A 1 89 ? 46.722 64.191 -0.584 1.00 25.03 86 LEU A O 1
ATOM 721 N N . SER A 1 90 ? 48.687 63.323 -1.184 1.00 23.69 87 SER A N 1
ATOM 722 C CA . SER A 1 90 ? 48.225 63.026 -2.497 1.00 23.88 87 SER A CA 1
ATOM 723 C C . SER A 1 90 ? 49.021 61.861 -3.108 1.00 24.30 87 SER A C 1
ATOM 724 O O . SER A 1 90 ? 50.258 61.829 -2.999 1.00 23.48 87 SER A O 1
ATOM 727 N N . PRO A 1 91 ? 48.305 60.901 -3.748 1.00 24.88 88 PRO A N 1
ATOM 728 C CA . PRO A 1 91 ? 48.962 59.803 -4.478 1.00 25.34 88 PRO A CA 1
ATOM 729 C C . PRO A 1 91 ? 49.545 60.236 -5.848 1.00 27.25 88 PRO A C 1
ATOM 730 O O . PRO A 1 91 ? 48.831 60.276 -6.873 1.00 27.77 88 PRO A O 1
ATOM 734 N N . ILE A 1 92 ? 50.844 60.508 -5.865 1.00 28.15 89 ILE A N 1
ATOM 735 C CA . ILE A 1 92 ? 51.537 60.879 -7.082 1.00 29.78 89 ILE A CA 1
ATOM 736 C C . ILE A 1 92 ? 51.839 59.660 -7.950 1.00 31.77 89 ILE A C 1
ATOM 737 O O . ILE A 1 92 ? 52.503 58.717 -7.500 1.00 32.21 89 ILE A O 1
ATOM 742 N N . LYS A 1 93 ? 51.315 59.665 -9.179 1.00 33.69 90 LYS A N 1
ATOM 743 C CA . LYS A 1 93 ? 51.571 58.576 -10.115 1.00 36.18 90 LYS A CA 1
ATOM 744 C C . LYS A 1 93 ? 53.067 58.544 -10.445 1.00 37.80 90 LYS A C 1
ATOM 745 O O . LYS A 1 93 ? 53.643 59.567 -10.808 1.00 37.99 90 LYS A O 1
ATOM 751 N N . ILE A 1 94 ? 53.688 57.375 -10.264 1.00 39.80 91 ILE A N 1
ATOM 752 C CA . ILE A 1 94 ? 55.131 57.191 -10.485 1.00 41.80 91 ILE A CA 1
ATOM 753 C C . ILE A 1 94 ? 55.445 56.315 -11.708 1.00 43.55 91 ILE A C 1
ATOM 754 O O . ILE A 1 94 ? 56.544 56.395 -12.245 1.00 44.27 91 ILE A O 1
ATOM 759 N N . LYS A 1 95 ? 54.490 55.490 -12.141 1.00 44.66 92 LYS A N 1
ATOM 760 C CA . LYS A 1 95 ? 54.685 54.609 -13.302 1.00 46.02 92 LYS A CA 1
ATOM 761 C C . LYS A 1 95 ? 53.479 54.626 -14.232 1.00 45.81 92 LYS A C 1
ATOM 762 O O . LYS A 1 95 ? 52.352 54.909 -13.809 1.00 45.63 92 LYS A O 1
ATOM 768 N N . GLU A 1 96 ? 53.718 54.301 -15.499 1.00 45.92 93 GLU A N 1
ATOM 769 C CA . GLU A 1 96 ? 52.663 54.355 -16.516 1.00 45.83 93 GLU A CA 1
ATOM 770 C C . GLU A 1 96 ? 51.556 53.293 -16.383 1.00 43.83 93 GLU A C 1
ATOM 771 O O . GLU A 1 96 ? 50.511 53.414 -17.030 1.00 43.06 93 GLU A O 1
ATOM 777 N N . ASN A 1 97 ? 51.789 52.282 -15.541 1.00 41.97 94 ASN A N 1
ATOM 778 C CA . ASN A 1 97 ? 50.792 51.254 -15.230 1.00 40.33 94 ASN A CA 1
ATOM 779 C C . ASN A 1 97 ? 49.923 51.615 -14.017 1.00 39.19 94 ASN A C 1
ATOM 780 O O . ASN A 1 97 ? 49.199 50.750 -13.480 1.00 38.73 94 ASN A O 1
ATOM 785 N N . GLY A 1 98 ? 50.037 52.863 -13.552 1.00 37.69 95 GLY A N 1
ATOM 786 C CA . GLY A 1 98 ? 49.202 53.349 -12.466 1.00 35.61 95 GLY A CA 1
ATOM 787 C C . GLY A 1 98 ? 49.830 53.433 -11.093 1.00 35.05 95 GLY A C 1
ATOM 788 O O . GLY A 1 98 ? 49.260 54.083 -10.198 1.00 33.50 95 GLY A O 1
ATOM 789 N N . LYS A 1 99 ? 51.000 52.797 -10.912 1.00 34.26 96 LYS A N 1
ATOM 790 C CA . LYS A 1 99 ? 51.719 52.887 -9.630 1.00 34.07 96 LYS A CA 1
ATOM 791 C C . LYS A 1 99 ? 51.867 54.322 -9.206 1.00 31.56 96 LYS A C 1
ATOM 792 O O . LYS A 1 99 ? 52.194 55.201 -9.997 1.00 30.58 96 LYS A O 1
ATOM 798 N N . PHE A 1 100 ? 51.583 54.555 -7.941 1.00 30.19 97 PHE A N 1
ATOM 799 C CA . PHE A 1 100 ? 51.695 55.887 -7.389 1.00 28.88 97 PHE A CA 1
ATOM 800 C C . PHE A 1 100 ? 52.437 55.773 -6.075 1.00 28.07 97 PHE A C 1
ATOM 801 O O . PHE A 1 100 ? 52.537 54.694 -5.497 1.00 27.06 97 PHE A O 1
ATOM 809 N N . PHE A 1 101 ? 52.941 56.902 -5.603 1.00 27.58 98 PHE A N 1
ATOM 810 C CA . PHE A 1 101 ? 53.453 56.967 -4.258 1.00 27.15 98 PHE A CA 1
ATOM 811 C C . PHE A 1 101 ? 52.778 58.148 -3.560 1.00 26.68 98 PHE A C 1
ATOM 812 O O . PHE A 1 101 ? 52.830 59.292 -4.050 1.00 26.38 98 PHE A O 1
ATOM 820 N N . THR A 1 102 ? 52.124 57.877 -2.433 1.00 26.07 99 THR A N 1
ATOM 821 C CA . THR A 1 102 ? 51.493 58.942 -1.659 1.00 26.24 99 THR A CA 1
ATOM 822 C C . THR A 1 102 ? 52.521 59.745 -0.867 1.00 26.77 99 THR A C 1
ATOM 823 O O . THR A 1 102 ? 53.401 59.175 -0.206 1.00 26.60 99 THR A O 1
ATOM 827 N N . THR A 1 103 ? 52.384 61.068 -0.917 1.00 27.53 100 THR A N 1
ATOM 828 C CA . THR A 1 103 ? 53.286 61.959 -0.187 1.00 28.09 100 THR A CA 1
ATOM 829 C C . THR A 1 103 ? 52.603 63.225 0.334 1.00 27.08 100 THR A C 1
ATOM 830 O O . THR A 1 103 ? 51.493 63.564 -0.088 1.00 26.56 100 THR A O 1
ATOM 834 N N . ARG A 1 104 ? 53.279 63.901 1.261 1.00 27.10 101 ARG A N 1
ATOM 835 C CA . ARG A 1 104 ? 52.737 65.067 1.979 1.00 27.29 101 ARG A CA 1
ATOM 836 C C . ARG A 1 104 ? 53.210 66.412 1.391 1.00 28.19 101 ARG A C 1
ATOM 837 O O . ARG A 1 104 ? 54.389 66.574 1.081 1.00 27.74 101 ARG A O 1
ATOM 845 N N . PHE A 1 105 ? 52.280 67.360 1.258 1.00 28.89 102 PHE A N 1
ATOM 846 C CA . PHE A 1 105 ? 52.578 68.711 0.791 1.00 30.77 102 PHE A CA 1
ATOM 847 C C . PHE A 1 105 ? 52.134 69.690 1.874 1.00 32.06 102 PHE A C 1
ATOM 848 O O . PHE A 1 105 ? 50.964 69.693 2.262 1.00 32.78 102 PHE A O 1
ATOM 856 N N . PRO A 1 106 ? 53.070 70.504 2.390 1.00 33.10 103 PRO A N 1
ATOM 857 C CA . PRO A 1 106 ? 52.661 71.481 3.416 1.00 34.32 103 PRO A CA 1
ATOM 858 C C . PRO A 1 106 ? 51.867 72.631 2.812 1.00 35.35 103 PRO A C 1
ATOM 859 O O . PRO A 1 106 ? 52.167 73.084 1.704 1.00 35.17 103 PRO A O 1
ATOM 863 N N . TYR A 1 107 ? 50.852 73.086 3.527 1.00 37.00 104 TYR A N 1
ATOM 864 C CA . TYR A 1 107 ? 50.179 74.313 3.141 1.00 39.61 104 TYR A CA 1
ATOM 865 C C . TYR A 1 107 ? 51.038 75.591 3.379 1.00 41.45 104 TYR A C 1
ATOM 866 O O . TYR A 1 107 ? 51.680 75.750 4.418 1.00 41.26 104 TYR A O 1
ATOM 875 N N . HIS A 1 108 ? 51.041 76.485 2.395 1.00 43.35 105 HIS A N 1
ATOM 876 C CA . HIS A 1 108 ? 51.567 77.838 2.569 1.00 45.73 105 HIS A CA 1
ATOM 877 C C . HIS A 1 108 ? 50.505 78.800 2.051 1.00 46.79 105 HIS A C 1
ATOM 878 O O . HIS A 1 108 ? 49.917 78.549 0.988 1.00 47.22 105 HIS A O 1
ATOM 885 N N . ASN A 1 109 ? 50.259 79.893 2.779 1.00 48.31 106 ASN A N 1
ATOM 886 C CA . ASN A 1 109 ? 49.239 80.881 2.365 1.00 49.66 106 ASN A CA 1
ATOM 887 C C . ASN A 1 109 ? 49.614 81.661 1.087 1.00 49.15 106 ASN A C 1
ATOM 888 O O . ASN A 1 109 ? 48.749 82.246 0.416 1.00 49.37 106 ASN A O 1
ATOM 893 N N . ASP A 1 110 ? 50.894 81.627 0.738 1.00 48.49 107 ASP A N 1
ATOM 894 C CA . ASP A 1 110 ? 51.377 82.242 -0.490 1.00 48.00 107 ASP A CA 1
ATOM 895 C C . ASP A 1 110 ? 51.550 81.174 -1.581 1.00 47.50 107 ASP A C 1
ATOM 896 O O . ASP A 1 110 ? 52.365 80.256 -1.440 1.00 47.54 107 ASP A O 1
ATOM 901 N N . PHE A 1 111 ? 50.794 81.297 -2.668 1.00 46.69 108 PHE A N 1
ATOM 902 C CA . PHE A 1 111 ? 50.844 80.291 -3.732 1.00 46.01 108 PHE A CA 1
ATOM 903 C C . PHE A 1 111 ? 52.244 79.946 -4.257 1.00 46.23 108 PHE A C 1
ATOM 904 O O . PHE A 1 111 ? 52.558 78.774 -4.426 1.00 46.09 108 PHE A O 1
ATOM 912 N N . ASP A 1 112 ? 53.066 80.960 -4.531 1.00 46.42 109 ASP A N 1
ATOM 913 C CA . ASP A 1 112 ? 54.408 80.747 -5.076 1.00 46.54 109 ASP A CA 1
ATOM 914 C C . ASP A 1 112 ? 55.266 79.887 -4.161 1.00 45.77 109 ASP A C 1
ATOM 915 O O . ASP A 1 112 ? 56.016 79.032 -4.630 1.00 46.01 109 ASP A O 1
ATOM 920 N N . THR A 1 113 ? 55.154 80.130 -2.861 1.00 44.95 110 THR A N 1
ATOM 921 C CA . THR A 1 113 ? 55.859 79.354 -1.844 1.00 44.25 110 THR A CA 1
ATOM 922 C C . THR A 1 113 ? 55.347 77.915 -1.836 1.00 43.39 110 THR A C 1
ATOM 923 O O . THR A 1 113 ? 56.151 76.968 -1.860 1.00 43.52 110 THR A O 1
ATOM 927 N N . PHE A 1 114 ? 54.021 77.758 -1.806 1.00 42.14 111 PHE A N 1
ATOM 928 C CA . PHE A 1 114 ? 53.411 76.427 -1.884 1.00 41.33 111 PHE A CA 1
ATOM 929 C C . PHE A 1 114 ? 53.845 75.719 -3.164 1.00 40.71 111 PHE A C 1
ATOM 930 O O . PHE A 1 114 ? 54.305 74.583 -3.118 1.00 40.24 111 PHE A O 1
ATOM 938 N N . TYR A 1 115 ? 53.716 76.417 -4.292 1.00 40.57 112 TYR A N 1
ATOM 939 C CA . TYR A 1 115 ? 54.038 75.859 -5.591 1.00 40.58 112 TYR A CA 1
ATOM 940 C C . TYR A 1 115 ? 55.458 75.291 -5.649 1.00 41.43 112 TYR A C 1
ATOM 941 O O . TYR A 1 115 ? 55.667 74.146 -6.092 1.00 40.99 112 TYR A O 1
ATOM 950 N N . GLN A 1 116 ? 56.432 76.096 -5.216 1.00 42.48 113 GLN A N 1
ATOM 951 C CA . GLN A 1 116 ? 57.836 75.726 -5.375 1.00 43.36 113 GLN A CA 1
ATOM 952 C C . GLN A 1 116 ? 58.240 74.627 -4.386 1.00 42.16 113 GLN A C 1
ATOM 953 O O . GLN A 1 116 ? 59.007 73.736 -4.752 1.00 42.02 113 GLN A O 1
ATOM 959 N N . GLU A 1 117 ? 57.706 74.658 -3.162 1.00 41.54 114 GLU A N 1
ATOM 960 C CA . GLU A 1 117 ? 57.901 73.510 -2.260 1.00 41.59 114 GLU A CA 1
ATOM 961 C C . GLU A 1 117 ? 57.254 72.234 -2.804 1.00 40.19 114 GLU A C 1
ATOM 962 O O . GLU A 1 117 ? 57.859 71.167 -2.717 1.00 39.65 114 GLU A O 1
ATOM 968 N N . ALA A 1 118 ? 56.056 72.360 -3.388 1.00 38.76 115 ALA A N 1
ATOM 969 C CA . ALA A 1 118 ? 55.370 71.228 -4.049 1.00 38.50 115 ALA A CA 1
ATOM 970 C C . ALA A 1 118 ? 56.215 70.577 -5.119 1.00 37.84 115 ALA A C 1
ATOM 971 O O . ALA A 1 118 ? 56.328 69.355 -5.175 1.00 37.31 115 ALA A O 1
ATOM 973 N N . ARG A 1 119 ? 56.815 71.416 -5.952 1.00 38.63 116 ARG A N 1
ATOM 974 C CA . ARG A 1 119 ? 57.618 70.984 -7.088 1.00 39.80 116 ARG A CA 1
ATOM 975 C C . ARG A 1 119 ? 58.859 70.213 -6.652 1.00 39.22 116 ARG A C 1
ATOM 976 O O . ARG A 1 119 ? 59.184 69.176 -7.226 1.00 39.49 116 ARG A O 1
ATOM 984 N N . LEU A 1 120 ? 59.527 70.712 -5.619 1.00 38.91 117 LEU A N 1
ATOM 985 C CA . LEU A 1 120 ? 60.697 70.054 -5.054 1.00 38.94 117 LEU A CA 1
ATOM 986 C C . LEU A 1 120 ? 60.339 68.680 -4.472 1.00 38.05 117 LEU A C 1
ATOM 987 O O . LEU A 1 120 ? 61.084 67.710 -4.675 1.00 38.34 117 LEU A O 1
ATOM 992 N N . ILE A 1 121 ? 59.220 68.604 -3.745 1.00 36.58 118 ILE A N 1
ATOM 993 C CA . ILE A 1 121 ? 58.703 67.337 -3.223 1.00 35.52 118 ILE A CA 1
ATOM 994 C C . ILE A 1 121 ? 58.458 66.324 -4.351 1.00 35.61 118 ILE A C 1
ATOM 995 O O . ILE A 1 121 ? 58.885 65.167 -4.250 1.00 35.79 118 ILE A O 1
ATOM 1000 N N . ILE A 1 122 ? 57.796 66.757 -5.427 1.00 35.46 119 ILE A N 1
ATOM 1001 C CA . ILE A 1 122 ? 57.514 65.871 -6.569 1.00 35.30 119 ILE A CA 1
ATOM 1002 C C . ILE A 1 122 ? 58.770 65.379 -7.312 1.00 35.65 119 ILE A C 1
ATOM 1003 O O . ILE A 1 122 ? 58.840 64.203 -7.719 1.00 34.50 119 ILE A O 1
ATOM 1008 N N . ASP A 1 123 ? 59.734 66.287 -7.506 1.00 36.47 120 ASP A N 1
ATOM 1009 C CA . ASP A 1 123 ? 61.045 65.922 -8.058 1.00 37.99 120 ASP A CA 1
ATOM 1010 C C . ASP A 1 123 ? 61.798 64.907 -7.182 1.00 37.74 120 ASP A C 1
ATOM 1011 O O . ASP A 1 123 ? 62.487 64.036 -7.711 1.00 37.55 120 ASP A O 1
ATOM 1016 N N . ALA A 1 124 ? 61.656 65.023 -5.860 1.00 37.63 121 ALA A N 1
ATOM 1017 C CA . ALA A 1 124 ? 62.285 64.075 -4.919 1.00 38.18 121 ALA A CA 1
ATOM 1018 C C . ALA A 1 124 ? 61.555 62.718 -4.751 1.00 38.59 121 ALA A C 1
ATOM 1019 O O . ALA A 1 124 ? 62.094 61.800 -4.117 1.00 38.64 121 ALA A O 1
ATOM 1021 N N . ILE A 1 125 ? 60.349 62.583 -5.307 1.00 38.14 122 ILE A N 1
ATOM 1022 C CA . ILE A 1 125 ? 59.597 61.340 -5.178 1.00 38.32 122 ILE A CA 1
ATOM 1023 C C . ILE A 1 125 ? 60.407 60.091 -5.593 1.00 38.74 122 ILE A C 1
ATOM 1024 O O . ILE A 1 125 ? 61.019 60.069 -6.665 1.00 37.89 122 ILE A O 1
ATOM 1029 N N . PRO A 1 126 ? 60.420 59.052 -4.725 1.00 39.06 123 PRO A N 1
ATOM 1030 C CA . PRO A 1 126 ? 61.194 57.840 -4.992 1.00 39.89 123 PRO A CA 1
ATOM 1031 C C . PRO A 1 126 ? 60.703 57.078 -6.230 1.00 41.27 123 PRO A C 1
ATOM 1032 O O . PRO A 1 126 ? 59.507 57.103 -6.518 1.00 41.73 123 PRO A O 1
ATOM 1036 N N . GLU A 1 127 ? 61.608 56.393 -6.932 1.00 42.72 124 GLU A N 1
ATOM 1037 C CA . GLU A 1 127 ? 61.250 55.677 -8.174 1.00 44.15 124 GLU A CA 1
ATOM 1038 C C . GLU A 1 127 ? 60.297 54.530 -7.882 1.00 43.78 124 GLU A C 1
ATOM 1039 O O . GLU A 1 127 ? 59.416 54.220 -8.688 1.00 44.56 124 GLU A O 1
ATOM 1045 N N . ASP A 1 128 ? 60.524 53.866 -6.754 1.00 42.81 125 ASP A N 1
ATOM 1046 C CA . ASP A 1 128 ? 59.674 52.788 -6.294 1.00 42.13 125 ASP A CA 1
ATOM 1047 C C . ASP A 1 128 ? 59.336 53.129 -4.858 1.00 40.45 125 ASP A C 1
ATOM 1048 O O . ASP A 1 128 ? 59.971 53.994 -4.252 1.00 41.97 125 ASP A O 1
ATOM 1053 N N . GLY A 1 129 ? 58.328 52.489 -4.307 1.00 37.63 126 GLY A N 1
ATOM 1054 C CA . GLY A 1 129 ? 57.912 52.826 -2.973 1.00 33.91 126 GLY A CA 1
ATOM 1055 C C . GLY A 1 129 ? 56.628 52.151 -2.579 1.00 31.57 126 GLY A C 1
ATOM 1056 O O . GLY A 1 129 ? 55.923 51.565 -3.408 1.00 31.29 126 GLY A O 1
ATOM 1057 N N . ASP A 1 130 ? 56.339 52.245 -1.292 1.00 29.33 127 ASP A N 1
ATOM 1058 C CA . ASP A 1 130 ? 55.141 51.713 -0.708 1.00 27.44 127 ASP A CA 1
ATOM 1059 C C . ASP A 1 130 ? 54.030 52.749 -0.951 1.00 25.90 127 ASP A C 1
ATOM 1060 O O . ASP A 1 130 ? 54.119 53.868 -0.439 1.00 25.54 127 ASP A O 1
ATOM 1065 N N . PRO A 1 131 ? 52.997 52.392 -1.768 1.00 24.86 128 PRO A N 1
ATOM 1066 C CA . PRO A 1 131 ? 51.950 53.390 -2.101 1.00 23.84 128 PRO A CA 1
ATOM 1067 C C . PRO A 1 131 ? 51.235 54.019 -0.894 1.00 23.30 128 PRO A C 1
ATOM 1068 O O . PRO A 1 131 ? 50.757 55.161 -1.019 1.00 22.61 128 PRO A O 1
ATOM 1072 N N . TYR A 1 132 ? 51.149 53.276 0.228 1.00 22.56 129 TYR A N 1
ATOM 1073 C CA . TYR A 1 132 ? 50.461 53.733 1.448 1.00 22.38 129 TYR A CA 1
ATOM 1074 C C . TYR A 1 132 ? 51.326 54.070 2.680 1.00 23.00 129 TYR A C 1
ATOM 1075 O O . TYR A 1 132 ? 50.799 54.376 3.750 1.00 23.04 129 TYR A O 1
ATOM 1084 N N . ALA A 1 133 ? 52.649 54.049 2.518 1.00 22.93 130 ALA A N 1
ATOM 1085 C CA . ALA A 1 133 ? 53.575 54.397 3.597 1.00 23.23 130 ALA A CA 1
ATOM 1086 C C . ALA A 1 133 ? 53.231 55.747 4.215 1.00 23.74 130 ALA A C 1
ATOM 1087 O O . ALA A 1 133 ? 53.128 55.841 5.427 1.00 24.01 130 ALA A O 1
ATOM 1089 N N . ALA A 1 134 ? 53.032 56.781 3.390 1.00 24.41 131 ALA A N 1
ATOM 1090 C CA . ALA A 1 134 ? 52.742 58.136 3.900 1.00 24.70 131 ALA A CA 1
ATOM 1091 C C . ALA A 1 134 ? 51.480 58.203 4.754 1.00 24.97 131 ALA A C 1
ATOM 1092 O O . ALA A 1 134 ? 51.453 58.857 5.804 1.00 25.34 131 ALA A O 1
ATOM 1094 N N . GLU A 1 135 ? 50.432 57.514 4.325 1.00 24.97 132 GLU A N 1
ATOM 1095 C CA . GLU A 1 135 ? 49.213 57.464 5.142 1.00 25.11 132 GLU A CA 1
ATOM 1096 C C . GLU A 1 135 ? 49.417 56.690 6.452 1.00 24.95 132 GLU A C 1
ATOM 1097 O O . GLU A 1 135 ? 48.890 57.081 7.488 1.00 24.97 132 GLU A O 1
ATOM 1103 N N . ASN A 1 136 ? 50.148 55.579 6.407 1.00 24.32 133 ASN A N 1
ATOM 1104 C CA . ASN A 1 136 ? 50.299 54.783 7.617 1.00 25.22 133 ASN A CA 1
ATOM 1105 C C . ASN A 1 136 ? 51.227 55.458 8.626 1.00 25.82 133 ASN A C 1
ATOM 1106 O O . ASN A 1 136 ? 51.082 55.288 9.836 1.00 25.90 133 ASN A O 1
ATOM 1111 N N . GLU A 1 137 ? 52.138 56.273 8.103 1.00 27.07 134 GLU A N 1
ATOM 1112 C CA . GLU A 1 137 ? 52.982 57.138 8.902 1.00 27.83 134 GLU A CA 1
ATOM 1113 C C . GLU A 1 137 ? 52.164 58.194 9.652 1.00 27.83 134 GLU A C 1
ATOM 1114 O O . GLU A 1 137 ? 52.341 58.368 10.856 1.00 28.59 134 GLU A O 1
ATOM 1120 N N . GLU A 1 138 ? 51.244 58.869 8.964 1.00 27.68 135 GLU A N 1
ATOM 1121 C CA . GLU A 1 138 ? 50.405 59.866 9.625 1.00 27.91 135 GLU A CA 1
ATOM 1122 C C . GLU A 1 138 ? 49.484 59.243 10.677 1.00 27.67 135 GLU A C 1
ATOM 1123 O O . GLU A 1 138 ? 49.290 59.817 11.754 1.00 28.14 135 GLU A O 1
ATOM 1129 N N . VAL A 1 139 ? 48.916 58.082 10.368 1.00 26.91 136 VAL A N 1
ATOM 1130 C CA . VAL A 1 139 ? 48.184 57.305 11.378 1.00 26.78 136 VAL A CA 1
ATOM 1131 C C . VAL A 1 139 ? 49.081 56.868 12.554 1.00 27.57 136 VAL A C 1
ATOM 1132 O O . VAL A 1 139 ? 48.682 56.965 13.728 1.00 27.66 136 VAL A O 1
ATOM 1136 N N . ALA A 1 140 ? 50.284 56.381 12.261 1.00 27.69 137 ALA A N 1
ATOM 1137 C CA . ALA A 1 140 ? 51.176 56.005 13.353 1.00 28.35 137 ALA A CA 1
ATOM 1138 C C . ALA A 1 140 ? 51.550 57.223 14.225 1.00 28.74 137 ALA A C 1
ATOM 1139 O O . ALA A 1 140 ? 51.680 57.110 15.432 1.00 28.86 137 ALA A O 1
ATOM 1141 N N . ASP A 1 141 ? 51.680 58.381 13.596 1.00 29.65 138 ASP A N 1
ATOM 1142 C CA . ASP A 1 141 ? 51.913 59.651 14.277 1.00 30.95 138 ASP A CA 1
ATOM 1143 C C . ASP A 1 141 ? 50.717 60.251 15.009 1.00 30.61 138 ASP A C 1
ATOM 1144 O O . ASP A 1 141 ? 50.883 61.179 15.806 1.00 31.53 138 ASP A O 1
ATOM 1149 N N . GLY A 1 142 ? 49.510 59.797 14.683 1.00 29.89 139 GLY A N 1
ATOM 1150 C CA . GLY A 1 142 ? 48.295 60.453 15.168 1.00 28.70 139 GLY A CA 1
ATOM 1151 C C . GLY A 1 142 ? 48.090 61.837 14.576 1.00 27.62 139 GLY A C 1
ATOM 1152 O O . GLY A 1 142 ? 47.459 62.663 15.197 1.00 27.81 139 GLY A O 1
ATOM 1153 N N . ASP A 1 143 ? 48.634 62.112 13.390 1.00 26.98 140 ASP A N 1
ATOM 1154 C CA . ASP A 1 143 ? 48.422 63.416 12.759 1.00 26.64 140 ASP A CA 1
ATOM 1155 C C . ASP A 1 143 ? 47.298 63.294 11.730 1.00 26.97 140 ASP A C 1
ATOM 1156 O O . ASP A 1 143 ? 47.498 62.752 10.629 1.00 26.39 140 ASP A O 1
ATOM 1161 N N . TYR A 1 144 ? 46.106 63.778 12.107 1.00 26.77 141 TYR A N 1
ATOM 1162 C CA . TYR A 1 144 ? 44.954 63.764 11.199 1.00 26.39 141 TYR A CA 1
ATOM 1163 C C . TYR A 1 144 ? 44.700 65.161 10.603 1.00 26.39 141 TYR A C 1
ATOM 1164 O O . TYR A 1 144 ? 43.681 65.393 9.949 1.00 25.64 141 TYR A O 1
ATOM 1173 N N . GLY A 1 145 ? 45.637 66.077 10.828 1.00 25.82 142 GLY A N 1
ATOM 1174 C CA . GLY A 1 145 ? 45.490 67.448 10.329 1.00 26.34 142 GLY A CA 1
ATOM 1175 C C . GLY A 1 145 ? 45.884 67.521 8.876 1.00 27.02 142 GLY A C 1
ATOM 1176 O O . GLY A 1 145 ? 46.853 68.220 8.488 1.00 27.41 142 GLY A O 1
ATOM 1177 N N . LEU A 1 146 ? 45.128 66.781 8.076 1.00 26.76 143 LEU A N 1
ATOM 1178 C CA . LEU A 1 146 ? 45.417 66.563 6.658 1.00 26.97 143 LEU A CA 1
ATOM 1179 C C . LEU A 1 146 ? 44.122 66.371 5.867 1.00 25.77 143 LEU A C 1
ATOM 1180 O O . LEU A 1 146 ? 43.105 66.018 6.427 1.00 26.02 143 LEU A O 1
ATOM 1185 N N . ILE A 1 147 ? 44.188 66.593 4.562 1.00 25.48 144 ILE A N 1
ATOM 1186 C CA . ILE A 1 147 ? 43.171 66.089 3.625 1.00 25.11 144 ILE A CA 1
ATOM 1187 C C . ILE A 1 147 ? 43.954 65.323 2.581 1.00 24.82 144 ILE A C 1
ATOM 1188 O O . ILE A 1 147 ? 45.184 65.384 2.584 1.00 24.77 144 ILE A O 1
ATOM 1193 N N . LEU A 1 148 ? 43.260 64.546 1.754 1.00 24.69 145 LEU A N 1
ATOM 1194 C CA . LEU A 1 148 ? 43.936 63.716 0.743 1.00 24.00 145 LEU A CA 1
ATOM 1195 C C . LEU A 1 148 ? 43.173 63.836 -0.549 1.00 23.05 145 LEU A C 1
ATOM 1196 O O . LEU A 1 148 ? 41.946 63.708 -0.557 1.00 22.93 145 LEU A O 1
ATOM 1201 N N . LEU A 1 149 ? 43.902 64.097 -1.627 1.00 21.77 146 LEU A N 1
ATOM 1202 C CA . LEU A 1 149 ? 43.267 64.272 -2.906 1.00 22.15 146 LEU A CA 1
ATOM 1203 C C . LEU A 1 149 ? 43.944 63.367 -3.906 1.00 21.95 146 LEU A C 1
ATOM 1204 O O . LEU A 1 149 ? 45.176 63.333 -4.015 1.00 22.41 146 LEU A O 1
ATOM 1209 N N . SER A 1 150 ? 43.120 62.625 -4.625 1.00 21.93 147 SER A N 1
ATOM 1210 C CA . SER A 1 150 ? 43.590 61.715 -5.654 1.00 22.36 147 SER A CA 1
ATOM 1211 C C . SER A 1 150 ? 43.142 62.232 -7.042 1.00 23.18 147 SER A C 1
ATOM 1212 O O . SER A 1 150 ? 41.961 62.465 -7.246 1.00 22.51 147 SER A O 1
ATOM 1215 N N . ALA A 1 151 ? 44.091 62.445 -7.968 1.00 23.83 148 ALA A N 1
ATOM 1216 C CA . ALA A 1 151 ? 43.763 62.961 -9.310 1.00 24.56 148 ALA A CA 1
ATOM 1217 C C . ALA A 1 151 ? 43.534 61.863 -10.322 1.00 25.22 148 ALA A C 1
ATOM 1218 O O . ALA A 1 151 ? 44.302 60.904 -10.372 1.00 25.67 148 ALA A O 1
ATOM 1220 N N . THR A 1 152 ? 42.491 62.005 -11.145 1.00 25.41 149 THR A N 1
ATOM 1221 C CA . THR A 1 152 ? 42.352 61.158 -12.303 1.00 26.78 149 THR A CA 1
ATOM 1222 C C . THR A 1 152 ? 42.135 62.075 -13.480 1.00 26.85 149 THR A C 1
ATOM 1223 O O . THR A 1 152 ? 40.980 62.284 -13.900 1.00 27.10 149 THR A O 1
ATOM 1227 N N . PRO A 1 153 ? 43.246 62.630 -14.019 1.00 27.11 150 PRO A N 1
ATOM 1228 C CA . PRO A 1 153 ? 43.177 63.720 -14.980 1.00 27.29 150 PRO A CA 1
ATOM 1229 C C . PRO A 1 153 ? 42.622 63.338 -16.328 1.00 27.14 150 PRO A C 1
ATOM 1230 O O . PRO A 1 153 ? 42.278 64.237 -17.093 1.00 27.47 150 PRO A O 1
ATOM 1234 N N . ASP A 1 154 ? 42.533 62.036 -16.605 1.00 27.37 151 ASP A N 1
ATOM 1235 C CA . ASP A 1 154 ? 41.998 61.512 -17.870 1.00 27.60 151 ASP A CA 1
ATOM 1236 C C . ASP A 1 154 ? 40.563 60.957 -17.762 1.00 26.93 151 ASP A C 1
ATOM 1237 O O . ASP A 1 154 ? 40.061 60.325 -18.711 1.00 26.54 151 ASP A O 1
ATOM 1242 N N . LEU A 1 155 ? 39.917 61.185 -16.613 1.00 25.47 152 LEU A N 1
ATOM 1243 C CA . LEU A 1 155 ? 38.566 60.718 -16.375 1.00 23.88 152 LEU A CA 1
ATOM 1244 C C . LEU A 1 155 ? 37.648 61.832 -15.870 1.00 23.76 152 LEU A C 1
ATOM 1245 O O . LEU A 1 155 ? 37.933 62.464 -14.849 1.00 22.38 152 LEU A O 1
ATOM 1250 N N . TYR A 1 156 ? 36.551 62.069 -16.596 1.00 24.17 153 TYR A N 1
ATOM 1251 C CA . TYR A 1 156 ? 35.467 62.916 -16.096 1.00 24.13 153 TYR A CA 1
ATOM 1252 C C . TYR A 1 156 ? 34.479 61.964 -15.421 1.00 24.06 153 TYR A C 1
ATOM 1253 O O . TYR A 1 156 ? 34.103 60.920 -15.989 1.00 23.89 153 TYR A O 1
ATOM 1262 N N . PHE A 1 157 ? 34.111 62.272 -14.181 1.00 23.31 154 PHE A N 1
ATOM 1263 C CA . PHE A 1 157 ? 33.158 61.420 -13.438 1.00 22.00 154 PHE A CA 1
ATOM 1264 C C . PHE A 1 157 ? 32.070 62.328 -12.864 1.00 22.25 154 PHE A C 1
ATOM 1265 O O . PHE A 1 157 ? 32.312 63.522 -12.646 1.00 21.35 154 PHE A O 1
ATOM 1273 N N . THR A 1 158 ? 30.887 61.769 -12.614 1.00 22.14 155 THR A N 1
ATOM 1274 C CA . THR A 1 158 ? 29.836 62.542 -11.970 1.00 22.55 155 THR A CA 1
ATOM 1275 C C . THR A 1 158 ? 29.674 62.162 -10.504 1.00 23.64 155 THR A C 1
ATOM 1276 O O . THR A 1 158 ? 28.967 62.855 -9.754 1.00 24.57 155 THR A O 1
ATOM 1280 N N . SER A 1 159 ? 30.330 61.071 -10.099 1.00 23.16 156 SER A N 1
ATOM 1281 C CA . SER A 1 159 ? 30.271 60.584 -8.749 1.00 22.60 156 SER A CA 1
ATOM 1282 C C . SER A 1 159 ? 31.490 59.712 -8.417 1.00 22.65 156 SER A C 1
ATOM 1283 O O . SER A 1 159 ? 31.853 58.824 -9.188 1.00 22.15 156 SER A O 1
ATOM 1286 N N . ILE A 1 160 ? 32.127 59.986 -7.278 1.00 23.10 157 ILE A N 1
ATOM 1287 C CA . ILE A 1 160 ? 33.008 59.024 -6.612 1.00 22.67 157 ILE A CA 1
ATOM 1288 C C . ILE A 1 160 ? 32.648 59.062 -5.124 1.00 23.20 157 ILE A C 1
ATOM 1289 O O . ILE A 1 160 ? 32.630 60.122 -4.516 1.00 23.32 157 ILE A O 1
ATOM 1294 N N . THR A 1 161 ? 32.328 57.910 -4.548 1.00 23.47 158 THR A N 1
ATOM 1295 C CA . THR A 1 161 ? 32.129 57.831 -3.108 1.00 23.72 158 THR A CA 1
ATOM 1296 C C . THR A 1 161 ? 33.404 57.330 -2.428 1.00 24.96 158 THR A C 1
ATOM 1297 O O . THR A 1 161 ? 34.180 56.557 -3.014 1.00 27.36 158 THR A O 1
ATOM 1301 N N . GLY A 1 162 ? 33.630 57.748 -1.194 1.00 24.32 159 GLY A N 1
ATOM 1302 C CA . GLY A 1 162 ? 34.776 57.274 -0.466 1.00 22.73 159 GLY A CA 1
ATOM 1303 C C . GLY A 1 162 ? 34.558 55.932 0.210 1.00 22.99 159 GLY A C 1
ATOM 1304 O O . GLY A 1 162 ? 33.405 55.503 0.487 1.00 22.38 159 GLY A O 1
ATOM 1305 N N . THR A 1 163 ? 35.688 55.265 0.462 1.00 21.57 160 THR A N 1
ATOM 1306 C CA . THR A 1 163 ? 35.766 54.144 1.393 1.00 20.80 160 THR A CA 1
ATOM 1307 C C . THR A 1 163 ? 35.485 54.610 2.838 1.00 20.67 160 THR A C 1
ATOM 1308 O O . THR A 1 163 ? 35.406 55.802 3.124 1.00 21.25 160 THR A O 1
ATOM 1312 N N . GLN A 1 164 ? 35.306 53.669 3.741 1.00 19.62 161 GLN A N 1
ATOM 1313 C CA . GLN A 1 164 ? 35.141 54.010 5.126 1.00 20.48 161 GLN A CA 1
ATOM 1314 C C . GLN A 1 164 ? 35.987 53.019 5.978 1.00 20.43 161 GLN A C 1
ATOM 1315 O O . GLN A 1 164 ? 35.710 51.811 5.998 1.00 20.48 161 GLN A O 1
ATOM 1321 N N . GLU A 1 165 ? 37.004 53.523 6.667 1.00 20.20 162 GLU A N 1
ATOM 1322 C CA . GLU A 1 165 ? 37.870 52.646 7.439 1.00 21.00 162 GLU A CA 1
ATOM 1323 C C . GLU A 1 165 ? 37.192 51.981 8.645 1.00 21.63 162 GLU A C 1
ATOM 1324 O O . GLU A 1 165 ? 37.292 50.762 8.856 1.00 21.53 162 GLU A O 1
ATOM 1330 N N . LYS A 1 166 ? 36.506 52.800 9.425 1.00 22.75 163 LYS A N 1
ATOM 1331 C CA . LYS A 1 166 ? 35.971 52.422 10.719 1.00 24.88 163 LYS A CA 1
ATOM 1332 C C . LYS A 1 166 ? 34.608 53.086 10.929 1.00 25.15 163 LYS A C 1
ATOM 1333 O O . LYS A 1 166 ? 34.213 53.935 10.152 1.00 25.19 163 LYS A O 1
ATOM 1339 N N . ARG A 1 167 ? 33.911 52.665 11.982 1.00 26.38 164 ARG A N 1
ATOM 1340 C CA . ARG A 1 167 ? 32.589 53.165 12.328 1.00 27.34 164 ARG A CA 1
ATOM 1341 C C . ARG A 1 167 ? 32.486 54.673 12.554 1.00 27.54 164 ARG A C 1
ATOM 1342 O O . ARG A 1 167 ? 31.522 55.293 12.109 1.00 27.37 164 ARG A O 1
ATOM 1350 N N . SER A 1 168 ? 33.473 55.265 13.224 1.00 27.97 165 SER A N 1
ATOM 1351 C CA . SER A 1 168 ? 33.485 56.718 13.454 1.00 28.12 165 SER A CA 1
ATOM 1352 C C . SER A 1 168 ? 33.841 57.503 12.191 1.00 28.65 165 SER A C 1
ATOM 1353 O O . SER A 1 168 ? 33.807 58.744 12.195 1.00 29.33 165 SER A O 1
ATOM 1356 N N . GLY A 1 169 ? 34.196 56.783 11.126 1.00 27.96 166 GLY A N 1
ATOM 1357 C CA . GLY A 1 169 ? 34.516 57.387 9.831 1.00 28.00 166 GLY A CA 1
ATOM 1358 C C . GLY A 1 169 ? 36.009 57.404 9.516 1.00 27.71 166 GLY A C 1
ATOM 1359 O O . GLY A 1 169 ? 36.831 57.057 10.367 1.00 29.27 166 GLY A O 1
ATOM 1360 N N . ASN A 1 170 ? 36.379 57.838 8.321 1.00 26.34 167 ASN A N 1
ATOM 1361 C CA . ASN A 1 170 ? 37.800 58.007 7.992 1.00 25.36 167 ASN A CA 1
ATOM 1362 C C . ASN A 1 170 ? 38.494 59.000 8.915 1.00 25.03 167 ASN A C 1
ATOM 1363 O O . ASN A 1 170 ? 37.855 59.921 9.416 1.00 24.56 167 ASN A O 1
ATOM 1368 N N . ASN A 1 171 ? 39.806 58.841 9.099 1.00 24.74 168 ASN A N 1
ATOM 1369 C CA . ASN A 1 171 ? 40.591 59.784 9.921 1.00 24.67 168 ASN A CA 1
ATOM 1370 C C . ASN A 1 171 ? 40.572 61.226 9.406 1.00 25.42 168 ASN A C 1
ATOM 1371 O O . ASN A 1 171 ? 40.571 62.161 10.208 1.00 26.61 168 ASN A O 1
ATOM 1376 N N . TYR A 1 172 ? 40.540 61.398 8.083 1.00 24.78 169 TYR A N 1
ATOM 1377 C CA . TYR A 1 172 ? 40.455 62.727 7.446 1.00 24.72 169 TYR A CA 1
ATOM 1378 C C . TYR A 1 172 ? 39.640 62.698 6.127 1.00 23.67 169 TYR A C 1
ATOM 1379 O O . TYR A 1 172 ? 39.344 61.634 5.602 1.00 22.93 169 TYR A O 1
ATOM 1388 N N . PRO A 1 173 ? 39.215 63.873 5.638 1.00 23.68 170 PRO A N 1
ATOM 1389 C CA . PRO A 1 173 ? 38.554 64.016 4.315 1.00 22.95 170 PRO A CA 1
ATOM 1390 C C . PRO A 1 173 ? 39.363 63.448 3.157 1.00 22.16 170 PRO A C 1
ATOM 1391 O O . PRO A 1 173 ? 40.566 63.642 3.076 1.00 21.54 170 PRO A O 1
ATOM 1395 N N . LEU A 1 174 ? 38.656 62.737 2.283 1.00 22.21 171 LEU A N 1
ATOM 1396 C CA . LEU A 1 174 ? 39.184 62.107 1.096 1.00 22.45 171 LEU A CA 1
ATOM 1397 C C . LEU A 1 174 ? 38.525 62.782 -0.124 1.00 22.55 171 LEU A C 1
ATOM 1398 O O . LEU A 1 174 ? 37.316 62.956 -0.163 1.00 21.68 171 LEU A O 1
ATOM 1403 N 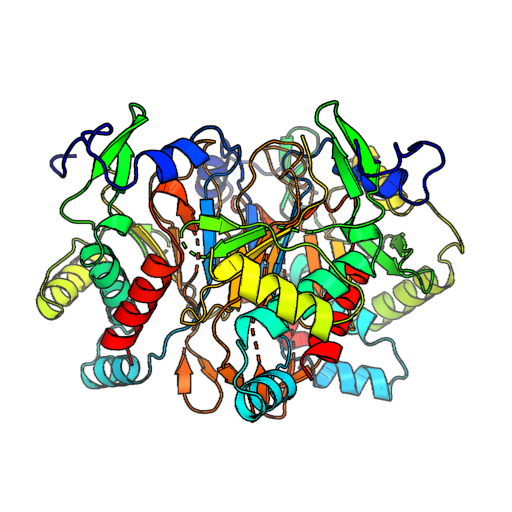N . LEU A 1 175 ? 39.338 63.178 -1.099 1.00 22.61 172 LEU A N 1
ATOM 1404 C CA . LEU A 1 175 ? 38.857 63.913 -2.271 1.00 23.10 172 LEU A CA 1
ATOM 1405 C C . LEU A 1 175 ? 39.390 63.266 -3.538 1.00 22.82 172 LEU A C 1
ATOM 1406 O O . LEU A 1 175 ? 40.397 62.539 -3.507 1.00 22.74 172 LEU A O 1
ATOM 1411 N N . ASN A 1 176 ? 38.687 63.536 -4.631 1.00 22.78 173 ASN A N 1
ATOM 1412 C CA . ASN A 1 176 ? 39.029 63.095 -5.957 1.00 23.13 173 ASN A CA 1
ATOM 1413 C C . ASN A 1 176 ? 38.820 64.233 -6.916 1.00 23.58 173 ASN A C 1
ATOM 1414 O O . ASN A 1 176 ? 37.772 64.909 -6.857 1.00 24.63 173 ASN A O 1
ATOM 1419 N N . ALA A 1 177 ? 39.785 64.424 -7.811 1.00 22.41 174 ALA A N 1
ATOM 1420 C CA . ALA A 1 177 ? 39.696 65.424 -8.862 1.00 22.02 174 ALA A CA 1
ATOM 1421 C C . ALA A 1 177 ? 39.648 64.649 -10.176 1.00 22.26 174 ALA A C 1
ATOM 1422 O O . ALA A 1 177 ? 40.282 63.593 -10.303 1.00 22.84 174 ALA A O 1
ATOM 1424 N N . GLY A 1 178 ? 38.876 65.137 -11.131 1.00 21.61 175 GLY A N 1
ATOM 1425 C CA . GLY A 1 178 ? 38.776 64.469 -12.420 1.00 21.39 175 GLY A CA 1
ATOM 1426 C C . GLY A 1 178 ? 39.219 65.351 -13.548 1.00 21.16 175 GLY A C 1
ATOM 1427 O O . GLY A 1 178 ? 39.763 66.432 -13.320 1.00 21.72 175 GLY A O 1
ATOM 1428 N N . LYS A 1 179 ? 38.951 64.900 -14.760 1.00 21.91 176 LYS A N 1
ATOM 1429 C CA . LYS A 1 179 ? 39.321 65.598 -15.997 1.00 24.09 176 LYS A CA 1
ATOM 1430 C C . LYS A 1 179 ? 38.685 66.993 -16.178 1.00 24.87 176 LYS A C 1
ATOM 1431 O O . LYS A 1 179 ? 37.480 67.172 -15.919 1.00 24.49 176 LYS A O 1
ATOM 1437 N N . ALA A 1 180 ? 39.508 67.951 -16.620 1.00 26.37 177 ALA A N 1
ATOM 1438 C CA . ALA A 1 180 ? 39.056 69.304 -16.993 1.00 27.49 177 ALA A CA 1
ATOM 1439 C C . ALA A 1 180 ? 38.590 69.283 -18.438 1.00 29.13 177 ALA A C 1
ATOM 1440 O O . ALA A 1 180 ? 39.275 68.805 -19.364 1.00 29.50 177 ALA A O 1
ATOM 1442 N N . ILE A 1 181 ? 37.392 69.800 -18.628 1.00 30.41 178 ILE A N 1
ATOM 1443 C CA . ILE A 1 181 ? 36.661 69.569 -19.849 1.00 31.98 178 ILE A CA 1
ATOM 1444 C C . ILE A 1 181 ? 35.839 70.824 -20.207 1.00 32.45 178 ILE A C 1
ATOM 1445 O O . ILE A 1 181 ? 35.341 71.540 -19.328 1.00 32.26 178 ILE A O 1
ATOM 1450 N N . ILE A 1 182 ? 35.774 71.125 -21.494 1.00 33.82 179 ILE A N 1
ATOM 1451 C CA . ILE A 1 182 ? 34.943 72.232 -21.985 1.00 35.14 179 ILE A CA 1
ATOM 1452 C C . ILE A 1 182 ? 33.463 71.837 -22.009 1.00 35.64 179 ILE A C 1
ATOM 1453 O O . ILE A 1 182 ? 33.081 70.870 -22.660 1.00 35.75 179 ILE A O 1
ATOM 1458 N N . ARG A 1 183 ? 32.667 72.557 -21.223 1.00 36.49 180 ARG A N 1
ATOM 1459 C CA . ARG A 1 183 ? 31.215 72.412 -21.198 1.00 37.64 180 ARG A CA 1
ATOM 1460 C C . ARG A 1 183 ? 30.555 73.766 -21.424 1.00 37.09 180 ARG A C 1
ATOM 1461 O O . ARG A 1 183 ? 30.720 74.700 -20.623 1.00 36.23 180 ARG A O 1
ATOM 1469 N N . GLU A 1 184 ? 29.795 73.847 -22.515 1.00 37.34 181 GLU A N 1
ATOM 1470 C CA . GLU A 1 184 ? 29.183 75.096 -22.991 1.00 37.70 181 GLU A CA 1
ATOM 1471 C C . GLU A 1 184 ? 30.193 76.257 -23.030 1.00 36.80 181 GLU A C 1
ATOM 1472 O O . GLU A 1 184 ? 29.973 77.319 -22.455 1.00 36.37 181 GLU A O 1
ATOM 1478 N N . GLY A 1 185 ? 31.327 76.005 -23.679 1.00 37.15 182 GLY A N 1
ATOM 1479 C CA . GLY A 1 185 ? 32.388 77.001 -23.828 1.00 37.38 182 GLY A CA 1
ATOM 1480 C C . GLY A 1 185 ? 33.269 77.317 -22.621 1.00 37.78 182 GLY A C 1
ATOM 1481 O O . GLY A 1 185 ? 34.178 78.149 -22.752 1.00 38.21 182 GLY A O 1
ATOM 1482 N N . ARG A 1 186 ? 33.018 76.675 -21.464 1.00 36.58 183 ARG A N 1
ATOM 1483 C CA . ARG A 1 186 ? 33.805 76.896 -20.231 1.00 35.45 183 ARG A CA 1
ATOM 1484 C C . ARG A 1 186 ? 34.501 75.629 -19.717 1.00 33.40 183 ARG A C 1
ATOM 1485 O O . ARG A 1 186 ? 33.948 74.518 -19.763 1.00 32.18 183 ARG A O 1
ATOM 1493 N N . LEU A 1 187 ? 35.726 75.811 -19.236 1.00 31.28 184 LEU A N 1
ATOM 1494 C CA . LEU A 1 187 ? 36.492 74.710 -18.684 1.00 29.77 184 LEU A CA 1
ATOM 1495 C C . LEU A 1 187 ? 36.005 74.422 -17.267 1.00 28.86 184 LEU A C 1
ATOM 1496 O O . LEU A 1 187 ? 35.988 75.308 -16.421 1.00 28.32 184 LEU A O 1
ATOM 1501 N N . VAL A 1 188 ? 35.579 73.177 -17.049 1.00 28.30 185 VAL A N 1
ATOM 1502 C CA . VAL A 1 188 ? 35.080 72.700 -15.750 1.00 27.42 185 VAL A CA 1
ATOM 1503 C C . VAL A 1 188 ? 35.736 71.339 -15.409 1.00 27.34 185 VAL A C 1
ATOM 1504 O O . VAL A 1 188 ? 36.109 70.561 -16.310 1.00 26.39 185 VAL A O 1
ATOM 1516 N N . PRO A 1 190 ? 35.441 67.933 -12.327 1.00 23.91 187 PRO A N 1
ATOM 1517 C CA . PRO A 1 190 ? 34.699 67.436 -11.159 1.00 23.44 187 PRO A CA 1
ATOM 1518 C C . PRO A 1 190 ? 35.576 67.220 -9.910 1.00 23.44 187 PRO A C 1
ATOM 1519 O O . PRO A 1 190 ? 36.756 66.870 -10.009 1.00 23.50 187 PRO A O 1
ATOM 1523 N N . ILE A 1 191 ? 35.000 67.482 -8.744 1.00 24.62 188 ILE A N 1
ATOM 1524 C CA . ILE A 1 191 ? 35.666 67.233 -7.477 1.00 25.24 188 ILE A CA 1
ATOM 1525 C C . ILE A 1 191 ? 34.677 66.565 -6.540 1.00 26.45 188 ILE A C 1
ATOM 1526 O O . ILE A 1 191 ? 33.603 67.093 -6.276 1.00 27.28 188 ILE A O 1
ATOM 1531 N N . ALA A 1 192 ? 35.050 65.367 -6.093 1.00 27.08 189 ALA A N 1
ATOM 1532 C CA . ALA A 1 192 ? 34.292 64.555 -5.173 1.00 27.87 189 ALA A CA 1
ATOM 1533 C C . ALA A 1 192 ? 34.961 64.660 -3.797 1.00 29.37 189 ALA A C 1
ATOM 1534 O O . ALA A 1 192 ? 36.178 64.916 -3.698 1.00 29.18 189 ALA A O 1
ATOM 1544 N N . THR A 1 194 ? 34.506 63.099 0.590 1.00 28.33 191 THR A N 1
ATOM 1545 C CA . THR A 1 194 ? 33.864 62.358 1.657 1.00 26.10 191 THR A CA 1
ATOM 1546 C C . THR A 1 194 ? 34.219 62.995 3.004 1.00 25.90 191 THR A C 1
ATOM 1547 O O . THR A 1 194 ? 35.382 63.122 3.359 1.00 26.11 191 THR A O 1
ATOM 1551 N N . ILE A 1 195 ? 33.202 63.451 3.720 1.00 25.06 192 ILE A N 1
ATOM 1552 C CA . ILE A 1 195 ? 33.427 64.169 4.963 1.00 24.41 192 ILE A CA 1
ATOM 1553 C C . ILE A 1 195 ? 32.606 63.522 6.080 1.00 24.18 192 ILE A C 1
ATOM 1554 O O . ILE A 1 195 ? 31.783 62.655 5.805 1.00 24.13 192 ILE A O 1
ATOM 1559 N N . HIS A 1 196 ? 32.868 63.904 7.330 1.00 23.91 193 HIS A N 1
ATOM 1560 C CA . HIS A 1 196 ? 32.069 63.415 8.454 1.00 24.57 193 HIS A CA 1
ATOM 1561 C C . HIS A 1 196 ? 30.922 64.408 8.645 1.00 25.17 193 HIS A C 1
ATOM 1562 O O . HIS A 1 196 ? 31.172 65.584 8.837 1.00 24.76 193 HIS A O 1
ATOM 1569 N N . HIS A 1 197 ? 29.680 63.944 8.585 1.00 25.99 194 HIS A N 1
ATOM 1570 C CA . HIS A 1 197 ? 28.528 64.842 8.689 1.00 28.03 194 HIS A CA 1
ATOM 1571 C C . HIS A 1 197 ? 28.419 65.542 10.073 1.00 29.38 194 HIS A C 1
ATOM 1572 O O . HIS A 1 197 ? 27.733 66.578 10.202 1.00 29.96 194 HIS A O 1
ATOM 1579 N N . GLY A 1 198 ? 29.054 64.965 11.101 1.00 29.53 195 GLY A N 1
ATOM 1580 C CA . GLY A 1 198 ? 29.131 65.589 12.426 1.00 29.76 195 GLY A CA 1
ATOM 1581 C C . GLY A 1 198 ? 29.801 66.954 12.403 1.00 29.79 195 GLY A C 1
ATOM 1582 O O . GLY A 1 198 ? 29.488 67.815 13.226 1.00 29.84 195 GLY A O 1
ATOM 1583 N N . PHE A 1 199 ? 30.691 67.161 11.431 1.00 29.83 196 PHE A N 1
ATOM 1584 C CA . PHE A 1 199 ? 31.481 68.389 11.316 1.00 29.46 196 PHE A CA 1
ATOM 1585 C C . PHE A 1 199 ? 31.031 69.338 10.219 1.00 29.36 196 PHE A C 1
ATOM 1586 O O . PHE A 1 199 ? 31.326 70.533 10.270 1.00 28.97 196 PHE A O 1
ATOM 1594 N N . ILE A 1 200 ? 30.373 68.798 9.198 1.00 30.02 197 ILE A N 1
ATOM 1595 C CA . ILE A 1 200 ? 30.138 69.524 7.952 1.00 30.04 197 ILE A CA 1
ATOM 1596 C C . ILE A 1 200 ? 28.717 69.252 7.472 1.00 31.18 197 ILE A C 1
ATOM 1597 O O . ILE A 1 200 ? 28.302 68.086 7.401 1.00 31.29 197 ILE A O 1
ATOM 1602 N N . ASP A 1 201 ? 27.980 70.332 7.170 1.00 31.08 198 ASP A N 1
ATOM 1603 C CA . ASP A 1 201 ? 26.669 70.238 6.527 1.00 31.97 198 ASP A CA 1
ATOM 1604 C C . ASP A 1 201 ? 26.727 70.775 5.103 1.00 32.15 198 ASP A C 1
ATOM 1605 O O . ASP A 1 201 ? 27.756 71.324 4.677 1.00 32.40 198 ASP A O 1
ATOM 1610 N N . GLY A 1 202 ? 25.601 70.647 4.389 1.00 32.33 199 GLY A N 1
ATOM 1611 C CA . GLY A 1 202 ? 25.465 71.157 3.029 1.00 32.11 199 GLY A CA 1
ATOM 1612 C C . GLY A 1 202 ? 26.004 72.561 2.879 1.00 32.78 199 GLY A C 1
ATOM 1613 O O . GLY A 1 202 ? 26.679 72.888 1.886 1.00 33.43 199 GLY A O 1
ATOM 1614 N N . HIS A 1 203 ? 25.734 73.379 3.892 1.00 33.54 200 HIS A N 1
ATOM 1615 C CA . HIS A 1 203 ? 26.102 74.792 3.914 1.00 34.34 200 HIS A CA 1
ATOM 1616 C C . HIS A 1 203 ? 27.618 75.009 3.828 1.00 33.51 200 HIS A C 1
ATOM 1617 O O . HIS A 1 203 ? 28.094 75.915 3.129 1.00 33.86 200 HIS A O 1
ATOM 1624 N N . HIS A 1 204 ? 28.380 74.165 4.513 1.00 32.78 201 HIS A N 1
ATOM 1625 C CA . HIS A 1 204 ? 29.849 74.284 4.481 1.00 31.70 201 HIS A CA 1
ATOM 1626 C C . HIS A 1 204 ? 30.423 73.728 3.184 1.00 30.74 201 HIS A C 1
ATOM 1627 O O . HIS A 1 204 ? 31.424 74.225 2.672 1.00 30.79 201 HIS A O 1
ATOM 1634 N N . LEU A 1 205 ? 29.753 72.722 2.636 1.00 29.86 202 LEU A N 1
ATOM 1635 C CA . LEU A 1 205 ? 30.119 72.177 1.338 1.00 29.24 202 LEU A CA 1
ATOM 1636 C C . LEU A 1 205 ? 29.912 73.209 0.230 1.00 30.04 202 LEU A C 1
ATOM 1637 O O . LEU A 1 205 ? 30.748 73.339 -0.679 1.00 29.61 202 LEU A O 1
ATOM 1642 N N . SER A 1 206 ? 28.790 73.937 0.312 1.00 30.64 203 SER A N 1
ATOM 1643 C CA . SER A 1 206 ? 28.496 75.057 -0.592 1.00 31.22 203 SER A CA 1
ATOM 1644 C C . SER A 1 206 ? 29.635 76.088 -0.603 1.00 31.40 203 SER A C 1
ATOM 1645 O O . SER A 1 206 ? 30.152 76.441 -1.664 1.00 31.51 203 SER A O 1
ATOM 1648 N N . LEU A 1 207 ? 30.048 76.536 0.589 1.00 31.75 204 LEU A N 1
ATOM 1649 C CA . LEU A 1 207 ? 31.169 77.483 0.734 1.00 31.54 204 LEU A CA 1
ATOM 1650 C C . LEU A 1 207 ? 32.492 76.922 0.286 1.00 30.91 204 LEU A C 1
ATOM 1651 O O . LEU A 1 207 ? 33.310 77.657 -0.283 1.00 31.05 204 LEU A O 1
ATOM 1656 N N . PHE A 1 208 ? 32.745 75.640 0.585 1.00 30.04 205 PHE A N 1
ATOM 1657 C CA . PHE A 1 208 ? 33.962 74.974 0.067 1.00 29.14 205 PHE A CA 1
ATOM 1658 C C . PHE A 1 208 ? 34.079 75.058 -1.455 1.00 28.85 205 PHE A C 1
ATOM 1659 O O . PHE A 1 208 ? 35.070 75.559 -1.981 1.00 29.37 205 PHE A O 1
ATOM 1667 N N . TYR A 1 209 ? 33.068 74.571 -2.159 1.00 28.56 206 TYR A N 1
ATOM 1668 C CA . TYR A 1 209 ? 33.072 74.593 -3.615 1.00 29.83 206 TYR A CA 1
ATOM 1669 C C . TYR A 1 209 ? 33.100 76.013 -4.228 1.00 31.45 206 TYR A C 1
ATOM 1670 O O . TYR A 1 209 ? 33.825 76.260 -5.210 1.00 31.32 206 TYR A O 1
ATOM 1679 N N . LYS A 1 210 ? 32.303 76.931 -3.656 1.00 33.23 207 LYS A N 1
ATOM 1680 C CA . LYS A 1 210 ? 32.352 78.343 -4.035 1.00 34.73 207 LYS A CA 1
ATOM 1681 C C . LYS A 1 210 ? 33.796 78.832 -3.929 1.00 34.62 207 LYS A C 1
ATOM 1682 O O . LYS A 1 210 ? 34.352 79.372 -4.889 1.00 34.83 207 LYS A O 1
ATOM 1688 N N . LYS A 1 211 ? 34.412 78.582 -2.779 1.00 34.93 208 LYS A N 1
ATOM 1689 C CA . LYS A 1 211 ? 35.796 78.976 -2.511 1.00 35.20 208 LYS A CA 1
ATOM 1690 C C . LYS A 1 211 ? 36.832 78.367 -3.487 1.00 34.82 208 LYS A C 1
ATOM 1691 O O . LYS A 1 211 ? 37.661 79.086 -4.031 1.00 34.97 208 LYS A O 1
ATOM 1697 N N . VAL A 1 212 ? 36.760 77.057 -3.743 1.00 34.08 209 VAL A N 1
ATOM 1698 C CA . VAL A 1 212 ? 37.651 76.427 -4.726 1.00 32.98 209 VAL A CA 1
ATOM 1699 C C . VAL A 1 212 ? 37.495 77.041 -6.132 1.00 33.11 209 VAL A C 1
ATOM 1700 O O . VAL A 1 212 ? 38.490 77.348 -6.799 1.00 32.16 209 VAL A O 1
ATOM 1704 N N . GLU A 1 213 ? 36.250 77.203 -6.577 1.00 33.44 210 GLU A N 1
ATOM 1705 C CA . GLU A 1 213 ? 35.991 77.783 -7.893 1.00 34.81 210 GLU A CA 1
ATOM 1706 C C . GLU A 1 213 ? 36.532 79.221 -8.021 1.00 35.55 210 GLU A C 1
ATOM 1707 O O . GLU A 1 213 ? 37.167 79.542 -9.018 1.00 35.91 210 GLU A O 1
ATOM 1713 N N . ASP A 1 214 ? 36.301 80.056 -7.008 1.00 36.96 211 ASP A N 1
ATOM 1714 C CA . ASP A 1 214 ? 36.868 81.414 -6.968 1.00 39.11 211 ASP A CA 1
ATOM 1715 C C . ASP A 1 214 ? 38.373 81.432 -7.265 1.00 39.07 211 ASP A C 1
ATOM 1716 O O . ASP A 1 214 ? 38.819 82.316 -7.985 1.00 39.44 211 ASP A O 1
ATOM 1721 N N . PHE A 1 215 ? 39.137 80.484 -6.713 1.00 39.50 212 PHE A N 1
ATOM 1722 C CA . PHE A 1 215 ? 40.589 80.438 -6.924 1.00 40.30 212 PHE A CA 1
ATOM 1723 C C . PHE A 1 215 ? 40.931 79.999 -8.342 1.00 40.31 212 PHE A C 1
ATOM 1724 O O . PHE A 1 215 ? 41.989 80.353 -8.867 1.00 39.82 212 PHE A O 1
ATOM 1732 N N . LEU A 1 216 ? 40.033 79.233 -8.957 1.00 40.81 213 LEU A N 1
ATOM 1733 C CA . LEU A 1 216 ? 40.303 78.594 -10.258 1.00 41.63 213 LEU A CA 1
ATOM 1734 C C . LEU A 1 216 ? 39.756 79.297 -11.541 1.00 42.25 213 LEU A C 1
ATOM 1735 O O . LEU A 1 216 ? 40.358 79.130 -12.608 1.00 41.92 213 LEU A O 1
ATOM 1740 N N . LYS A 1 217 ? 38.631 80.027 -11.440 1.00 43.37 214 LYS A N 1
ATOM 1741 C CA . LYS A 1 217 ? 38.331 81.245 -12.299 1.00 45.61 214 LYS A CA 1
ATOM 1742 C C . LYS A 1 217 ? 38.073 81.073 -13.807 1.00 45.92 214 LYS A C 1
ATOM 1743 O O . LYS A 1 217 ? 38.876 81.502 -14.617 1.00 46.25 214 LYS A O 1
ATOM 1750 N N . SER B 1 1 ? 36.701 26.461 -10.088 1.00 45.93 -2 SER B N 1
ATOM 1751 C CA . SER B 1 1 ? 36.451 25.136 -10.737 1.00 46.25 -2 SER B CA 1
ATOM 1752 C C . SER B 1 1 ? 35.024 25.063 -11.304 1.00 45.49 -2 SER B C 1
ATOM 1753 O O . SER B 1 1 ? 34.046 25.281 -10.586 1.00 46.39 -2 SER B O 1
ATOM 1756 N N . ASN B 1 2 ? 34.910 24.753 -12.593 1.00 43.90 -1 ASN B N 1
ATOM 1757 C CA . ASN B 1 2 ? 36.069 24.404 -13.417 1.00 41.63 -1 ASN B CA 1
ATOM 1758 C C . ASN B 1 2 ? 36.597 25.656 -14.103 1.00 39.55 -1 AS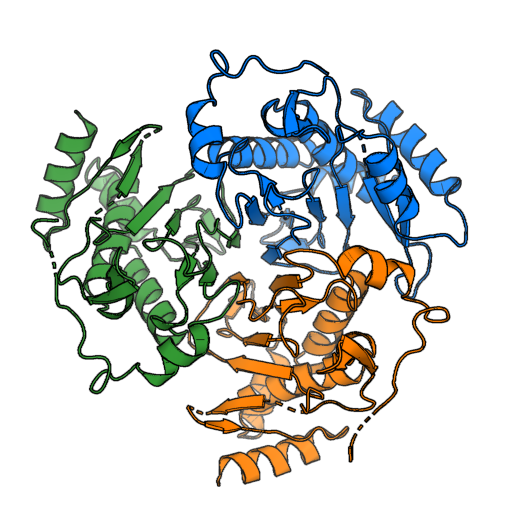N B C 1
ATOM 1759 O O . ASN B 1 2 ? 36.880 25.650 -15.304 1.00 38.94 -1 ASN B O 1
ATOM 1764 N N . ALA B 1 3 ? 36.696 26.737 -13.329 1.00 36.73 0 ALA B N 1
ATOM 1765 C CA . ALA B 1 3 ? 37.148 28.014 -13.848 1.00 34.60 0 ALA B CA 1
ATOM 1766 C C . ALA B 1 3 ? 38.663 28.020 -13.938 1.00 32.57 0 ALA B C 1
ATOM 1767 O O . ALA B 1 3 ? 39.361 27.464 -13.082 1.00 32.20 0 ALA B O 1
ATOM 1777 N N . LYS B 1 5 ? 41.391 29.903 -12.987 1.00 28.07 2 LYS B N 1
ATOM 1778 C CA . LYS B 1 5 ? 41.570 30.892 -11.902 1.00 28.02 2 LYS B CA 1
ATOM 1779 C C . LYS B 1 5 ? 42.859 30.666 -11.080 1.00 27.65 2 LYS B C 1
ATOM 1780 O O . LYS B 1 5 ? 43.392 29.550 -11.042 1.00 26.26 2 LYS B O 1
ATOM 1786 N N . GLN B 1 6 ? 43.337 31.727 -10.423 1.00 27.02 3 GLN B N 1
ATOM 1787 C CA . GLN B 1 6 ? 44.586 31.680 -9.674 1.00 27.64 3 GLN B CA 1
ATOM 1788 C C . GLN B 1 6 ? 44.411 32.149 -8.217 1.00 27.83 3 GLN B C 1
ATOM 1789 O O . GLN B 1 6 ? 43.911 33.254 -7.997 1.00 28.11 3 GLN B O 1
ATOM 1795 N N . ILE B 1 7 ? 44.821 31.331 -7.237 1.00 27.61 4 ILE B N 1
ATOM 1796 C CA . ILE B 1 7 ? 44.924 31.799 -5.836 1.00 27.64 4 ILE B CA 1
ATOM 1797 C C . ILE B 1 7 ? 46.142 32.722 -5.728 1.00 28.00 4 ILE B C 1
ATOM 1798 O O . ILE B 1 7 ? 47.277 32.282 -5.900 1.00 29.05 4 ILE B O 1
ATOM 1803 N N . ILE B 1 8 ? 45.911 34.007 -5.493 1.00 28.35 5 ILE B N 1
ATOM 1804 C CA . ILE B 1 8 ? 47.002 35.000 -5.456 1.00 28.07 5 ILE B CA 1
ATOM 1805 C C . ILE B 1 8 ? 47.903 34.859 -4.225 1.00 29.91 5 ILE B C 1
ATOM 1806 O O . ILE B 1 8 ? 47.441 34.642 -3.107 1.00 29.85 5 ILE B O 1
ATOM 1811 N N . ASP B 1 9 ? 49.203 34.959 -4.476 1.00 31.70 6 ASP B N 1
ATOM 1812 C CA . ASP B 1 9 ? 50.224 34.923 -3.443 1.00 33.56 6 ASP B CA 1
ATOM 1813 C C . ASP B 1 9 ? 50.398 36.364 -3.010 1.00 33.86 6 ASP B C 1
ATOM 1814 O O . ASP B 1 9 ? 51.118 37.130 -3.655 1.00 33.38 6 ASP B O 1
ATOM 1819 N N . ILE B 1 10 ? 49.707 36.726 -1.935 1.00 34.99 7 ILE B N 1
ATOM 1820 C CA . ILE B 1 10 ? 49.619 38.130 -1.522 1.00 36.26 7 ILE B CA 1
ATOM 1821 C C . ILE B 1 10 ? 50.977 38.761 -1.200 1.00 37.26 7 ILE B C 1
ATOM 1822 O O . ILE B 1 10 ? 51.245 39.880 -1.640 1.00 37.25 7 ILE B O 1
ATOM 1827 N N . GLU B 1 11 ? 51.841 38.022 -0.496 1.00 38.37 8 GLU B N 1
ATOM 1828 C CA . GLU B 1 11 ? 53.196 38.503 -0.156 1.00 39.09 8 GLU B CA 1
ATOM 1829 C C . GLU B 1 11 ? 54.045 38.909 -1.348 1.00 38.16 8 GLU B C 1
ATOM 1830 O O . GLU B 1 11 ? 54.893 39.791 -1.232 1.00 38.75 8 GLU B O 1
ATOM 1836 N N . ASN B 1 12 ? 53.828 38.277 -2.489 1.00 36.81 9 ASN B N 1
ATOM 1837 C CA . ASN B 1 12 ? 54.628 38.576 -3.670 1.00 36.39 9 ASN B CA 1
ATOM 1838 C C . ASN B 1 12 ? 53.874 39.330 -4.781 1.00 35.30 9 ASN B C 1
ATOM 1839 O O . ASN B 1 12 ? 54.368 39.496 -5.913 1.00 35.58 9 ASN B O 1
ATOM 1844 N N . TRP B 1 13 ? 52.683 39.792 -4.437 1.00 33.22 10 TRP B N 1
ATOM 1845 C CA . TRP B 1 13 ? 51.764 40.393 -5.384 1.00 31.16 10 TRP B CA 1
ATOM 1846 C C . TRP B 1 13 ? 52.111 41.861 -5.499 1.00 31.19 10 TRP B C 1
ATOM 1847 O O . TRP B 1 13 ? 52.435 42.506 -4.505 1.00 30.56 10 TRP B O 1
ATOM 1858 N N . GLU B 1 14 ? 52.048 42.392 -6.714 1.00 31.65 11 GLU B N 1
ATOM 1859 C CA . GLU B 1 14 ? 52.272 43.818 -6.942 1.00 32.91 11 GLU B CA 1
ATOM 1860 C C . GLU B 1 14 ? 51.254 44.707 -6.179 1.00 31.06 11 GLU B C 1
ATOM 1861 O O . GLU B 1 14 ? 51.547 45.859 -5.890 1.00 31.12 11 GLU B O 1
ATOM 1867 N N . ARG B 1 15 ? 50.096 44.164 -5.816 1.00 29.43 12 ARG B N 1
ATOM 1868 C CA . ARG B 1 15 ? 49.099 44.957 -5.070 1.00 28.56 12 ARG B CA 1
ATOM 1869 C C . ARG B 1 15 ? 49.027 44.650 -3.568 1.00 28.40 12 ARG B C 1
ATOM 1870 O O . ARG B 1 15 ? 48.085 45.103 -2.906 1.00 28.08 12 ARG B O 1
ATOM 1878 N N . LYS B 1 16 ? 50.015 43.911 -3.044 1.00 28.06 13 LYS B N 1
ATOM 1879 C CA . LYS B 1 16 ? 50.108 43.572 -1.605 1.00 28.60 13 LYS B CA 1
ATOM 1880 C C . LYS B 1 16 ? 49.767 44.744 -0.657 1.00 27.18 13 LYS B C 1
ATOM 1881 O O . LYS B 1 16 ? 48.845 44.656 0.151 1.00 26.68 13 LYS B O 1
ATOM 1887 N N . GLU B 1 17 ? 50.495 45.843 -0.770 1.00 26.54 14 GLU B N 1
ATOM 1888 C CA . GLU B 1 17 ? 50.240 46.961 0.112 1.00 26.34 14 GLU B CA 1
ATOM 1889 C C . GLU B 1 17 ? 48.930 47.724 -0.162 1.00 25.02 14 GLU B C 1
ATOM 1890 O O . GLU B 1 17 ? 48.283 48.187 0.785 1.00 25.26 14 GLU B O 1
ATOM 1896 N N . ASN B 1 18 ? 48.523 47.810 -1.429 1.00 23.70 15 ASN B N 1
ATOM 1897 C CA . ASN B 1 18 ? 47.209 48.343 -1.824 1.00 22.93 15 ASN B CA 1
ATOM 1898 C C . ASN B 1 18 ? 46.065 47.544 -1.188 1.00 22.67 15 ASN B C 1
ATOM 1899 O O . ASN B 1 18 ? 45.221 48.112 -0.508 1.00 22.51 15 ASN B O 1
ATOM 1904 N N . PHE B 1 19 ? 46.054 46.226 -1.423 1.00 22.14 16 PHE B N 1
ATOM 1905 C CA . PHE B 1 19 ? 45.027 45.365 -0.897 1.00 21.63 16 PHE B CA 1
ATOM 1906 C C . PHE B 1 19 ? 45.038 45.325 0.623 1.00 21.95 16 PHE B C 1
ATOM 1907 O O . PHE B 1 19 ? 43.980 45.422 1.248 1.00 22.31 16 PHE B O 1
ATOM 1915 N N . ASN B 1 20 ? 46.228 45.175 1.219 1.00 21.80 17 ASN B N 1
ATOM 1916 C CA . ASN B 1 20 ? 46.354 45.124 2.669 1.00 21.27 17 ASN B CA 1
ATOM 1917 C C . ASN B 1 20 ? 45.892 46.396 3.392 1.00 20.81 17 ASN B C 1
ATOM 1918 O O . ASN B 1 20 ? 45.431 46.316 4.524 1.00 20.59 17 ASN B O 1
ATOM 1923 N N . PHE B 1 21 ? 46.033 47.548 2.736 1.00 20.22 18 PHE B N 1
ATOM 1924 C CA . PHE B 1 21 ? 45.510 48.818 3.233 1.00 20.08 18 PHE B CA 1
ATOM 1925 C C . PHE B 1 21 ? 43.976 48.814 3.400 1.00 19.94 18 PHE B C 1
ATOM 1926 O O . PHE B 1 21 ? 43.459 49.192 4.435 1.00 19.69 18 PHE B O 1
ATOM 1934 N N . PHE B 1 22 ? 43.266 48.356 2.381 1.00 20.79 19 PHE B N 1
ATOM 1935 C CA . PHE B 1 22 ? 41.806 48.362 2.389 1.00 21.32 19 PHE B CA 1
ATOM 1936 C C . PHE B 1 22 ? 41.105 47.177 3.061 1.00 22.42 19 PHE B C 1
ATOM 1937 O O . PHE B 1 22 ? 39.967 47.302 3.502 1.00 22.02 19 PHE B O 1
ATOM 1945 N N . ARG B 1 23 ? 41.802 46.054 3.210 1.00 24.01 20 ARG B N 1
ATOM 1946 C CA . ARG B 1 23 ? 41.121 44.780 3.440 1.00 25.72 20 ARG B CA 1
ATOM 1947 C C . ARG B 1 23 ? 40.416 44.618 4.797 1.00 25.32 20 ARG B C 1
ATOM 1948 O O . ARG B 1 23 ? 39.450 43.866 4.885 1.00 25.96 20 ARG B O 1
ATOM 1956 N N . HIS B 1 24 ? 40.873 45.329 5.828 1.00 24.62 21 HIS B N 1
ATOM 1957 C CA . HIS B 1 24 ? 40.201 45.348 7.147 1.00 23.82 21 HIS B CA 1
ATOM 1958 C C . HIS B 1 24 ? 39.121 46.477 7.277 1.00 22.59 21 HIS B C 1
ATOM 1959 O O . HIS B 1 24 ? 38.515 46.643 8.335 1.00 22.30 21 HIS B O 1
ATOM 1966 N N . PHE B 1 25 ? 38.909 47.274 6.228 1.00 21.35 22 PHE B N 1
ATOM 1967 C CA . PHE B 1 25 ? 37.998 48.429 6.313 1.00 20.63 22 PHE B CA 1
ATOM 1968 C C . PHE B 1 25 ? 36.528 48.008 6.455 1.00 21.03 22 PHE B C 1
ATOM 1969 O O . PHE B 1 25 ? 36.094 47.013 5.842 1.00 20.01 22 PHE B O 1
ATOM 1977 N N . GLN B 1 26 ? 35.772 48.783 7.247 1.00 21.51 23 GLN B N 1
ATOM 1978 C CA . GLN B 1 26 ? 34.305 48.641 7.314 1.00 22.61 23 GLN B CA 1
ATOM 1979 C C . GLN B 1 26 ? 33.664 48.670 5.909 1.00 21.80 23 GLN B C 1
ATOM 1980 O O . GLN B 1 26 ? 32.793 47.841 5.596 1.00 20.90 23 GLN B O 1
ATOM 1986 N N . ASN B 1 27 ? 34.146 49.601 5.065 1.00 20.68 24 ASN B N 1
ATOM 1987 C CA . ASN B 1 27 ? 33.752 49.684 3.671 1.00 19.79 24 ASN B CA 1
ATOM 1988 C C . ASN B 1 27 ? 34.991 49.875 2.786 1.00 19.79 24 ASN B C 1
ATOM 1989 O O . ASN B 1 27 ? 35.498 50.985 2.653 1.00 19.40 24 ASN B O 1
ATOM 1994 N N . PRO B 1 28 ? 35.490 48.782 2.179 1.00 20.24 25 PRO B N 1
ATOM 1995 C CA . PRO B 1 28 ? 36.660 48.836 1.260 1.00 20.31 25 PRO B CA 1
ATOM 1996 C C . PRO B 1 28 ? 36.248 49.160 -0.205 1.00 20.49 25 PRO B C 1
ATOM 1997 O O . PRO B 1 28 ? 37.088 49.188 -1.099 1.00 20.00 25 PRO B O 1
ATOM 2001 N N . GLN B 1 29 ? 34.956 49.400 -0.429 1.00 20.81 26 GLN B N 1
ATOM 2002 C CA . GLN B 1 29 ? 34.441 49.663 -1.781 1.00 21.81 26 GLN B CA 1
ATOM 2003 C C . GLN B 1 29 ? 34.368 51.137 -2.154 1.00 21.44 26 GLN B C 1
ATOM 2004 O O . GLN B 1 29 ? 34.342 52.024 -1.318 1.00 20.30 26 GLN B O 1
ATOM 2010 N N . LEU B 1 30 ? 34.348 51.374 -3.450 1.00 21.89 27 LEU B N 1
ATOM 2011 C CA . LEU B 1 30 ? 34.028 52.694 -3.940 1.00 22.99 27 LEU B CA 1
ATOM 2012 C C . LEU B 1 30 ? 33.050 52.607 -5.095 1.00 21.81 27 LEU B C 1
ATOM 2013 O O . LEU B 1 30 ? 33.006 51.599 -5.808 1.00 22.29 27 LEU B O 1
ATOM 2018 N N . SER B 1 31 ? 32.209 53.627 -5.206 1.00 20.85 28 SER B N 1
ATOM 2019 C CA . SER B 1 31 ? 31.258 53.777 -6.305 1.00 20.35 28 SER B CA 1
ATOM 2020 C C . SER B 1 31 ? 31.644 54.935 -7.176 1.00 19.01 28 SER B C 1
ATOM 2021 O O . SER B 1 31 ? 32.105 55.985 -6.696 1.00 17.85 28 SER B O 1
ATOM 2024 N N . ILE B 1 32 ? 31.481 54.713 -8.469 1.00 17.65 29 ILE B N 1
ATOM 2025 C CA . ILE B 1 32 ? 31.804 55.713 -9.438 1.00 17.06 29 ILE B CA 1
ATOM 2026 C C . ILE B 1 32 ? 30.714 55.704 -10.492 1.00 16.82 29 ILE B C 1
ATOM 2027 O O . ILE B 1 32 ? 30.127 54.635 -10.798 1.00 16.07 29 ILE B O 1
ATOM 2032 N N . THR B 1 33 ? 30.414 56.901 -10.994 1.00 16.39 30 THR B N 1
ATOM 2033 C CA . THR B 1 33 ? 29.587 57.046 -12.177 1.00 17.26 30 THR B CA 1
ATOM 2034 C C . THR B 1 33 ? 30.329 57.952 -13.140 1.00 18.15 30 THR B C 1
ATOM 2035 O O . THR B 1 33 ? 30.926 58.952 -12.723 1.00 18.90 30 THR B O 1
ATOM 2039 N N . SER B 1 34 ? 30.270 57.605 -14.423 1.00 19.36 31 SER B N 1
ATOM 2040 C CA . SER B 1 34 ? 30.827 58.442 -15.471 1.00 20.55 31 SER B CA 1
ATOM 2041 C C . SER B 1 34 ? 29.978 58.243 -16.709 1.00 22.06 31 SER B C 1
ATOM 2042 O O . SER B 1 34 ? 29.317 57.213 -16.843 1.00 22.80 31 SER B O 1
ATOM 2045 N N . GLU B 1 35 ? 30.035 59.205 -17.636 1.00 22.93 32 GLU B N 1
ATOM 2046 C CA . GLU B 1 35 ? 29.290 59.116 -18.877 1.00 23.90 32 GLU B CA 1
ATOM 2047 C C . GLU B 1 35 ? 30.170 58.722 -20.059 1.00 24.24 32 GLU B C 1
ATOM 2048 O O . GLU B 1 35 ? 31.304 59.195 -20.209 1.00 24.14 32 GLU B O 1
ATOM 2054 N N . VAL B 1 36 ? 29.650 57.845 -20.912 1.00 24.84 33 VAL B N 1
ATOM 2055 C CA . VAL B 1 36 ? 30.422 57.416 -22.086 1.00 24.64 33 VAL B CA 1
ATOM 2056 C C . VAL B 1 36 ? 29.651 57.780 -23.355 1.00 25.28 33 VAL B C 1
ATOM 2057 O O . VAL B 1 36 ? 28.427 57.600 -23.407 1.00 25.15 33 VAL B O 1
ATOM 2061 N N . GLU B 1 37 ? 30.341 58.293 -24.369 1.00 25.99 34 GLU B N 1
ATOM 2062 C CA . GLU B 1 37 ? 29.694 58.447 -25.672 1.00 27.34 34 GLU B CA 1
ATOM 2063 C C . GLU B 1 37 ? 29.359 57.087 -26.275 1.00 27.34 34 GLU B C 1
ATOM 2064 O O . GLU B 1 37 ? 30.085 56.113 -26.084 1.00 27.36 34 GLU B O 1
ATOM 2070 N N . CYS B 1 38 ? 28.216 57.033 -26.953 1.00 27.98 35 CYS B N 1
ATOM 2071 C CA . CYS B 1 38 ? 27.626 55.804 -27.444 1.00 28.10 35 CYS B CA 1
ATOM 2072 C C . CYS B 1 38 ? 26.766 56.040 -28.698 1.00 29.26 35 CYS B C 1
ATOM 2073 O O . CYS B 1 38 ? 25.968 55.195 -29.045 1.00 29.87 35 CYS B O 1
ATOM 2076 N N . GLY B 1 39 ? 26.919 57.195 -29.353 1.00 31.12 36 GLY B N 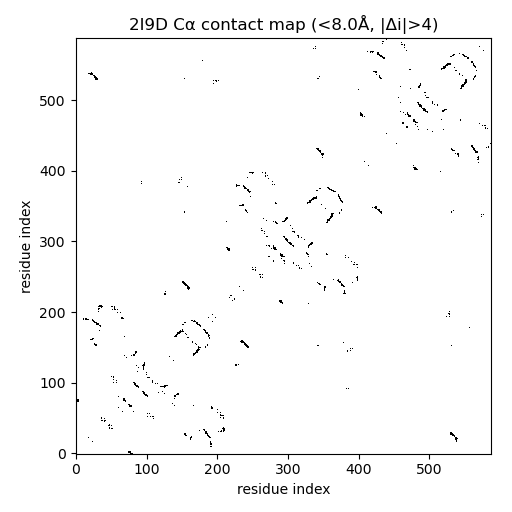1
ATOM 2077 C CA . GLY B 1 39 ? 26.284 57.480 -30.649 1.00 32.68 36 GLY B CA 1
ATOM 2078 C C . GLY B 1 39 ? 26.569 56.466 -31.759 1.00 34.10 36 GLY B C 1
ATOM 2079 O O . GLY B 1 39 ? 25.647 56.026 -32.465 1.00 34.84 36 GLY B O 1
ATOM 2080 N N . GLY B 1 40 ? 27.833 56.077 -31.915 1.00 34.80 37 GLY B N 1
ATOM 2081 C CA . GLY B 1 40 ? 28.228 55.100 -32.936 1.00 35.39 37 GLY B CA 1
ATOM 2082 C C . GLY B 1 40 ? 27.505 53.775 -32.815 1.00 36.23 37 GLY B C 1
ATOM 2083 O O . GLY B 1 40 ? 26.852 53.325 -33.756 1.00 36.64 37 GLY B O 1
ATOM 2084 N N . ALA B 1 41 ? 27.623 53.162 -31.645 1.00 36.88 38 ALA B N 1
ATOM 2085 C CA . ALA B 1 41 ? 26.941 51.916 -31.296 1.00 37.71 38 ALA B CA 1
ATOM 2086 C C . ALA B 1 41 ? 25.399 51.962 -31.449 1.00 38.99 38 ALA B C 1
ATOM 2087 O O . ALA B 1 41 ? 24.779 50.989 -31.929 1.00 37.95 38 ALA B O 1
ATOM 2089 N N . ARG B 1 42 ? 24.786 53.071 -31.013 1.00 40.31 39 ARG B N 1
ATOM 2090 C CA . ARG B 1 42 ? 23.335 53.263 -31.165 1.00 42.58 39 ARG B CA 1
ATOM 2091 C C . ARG B 1 42 ? 22.951 53.175 -32.648 1.00 43.12 39 ARG B C 1
ATOM 2092 O O . ARG B 1 42 ? 22.058 52.425 -33.016 1.00 43.15 39 ARG B O 1
ATOM 2100 N N . GLN B 1 43 ? 23.666 53.945 -33.469 1.00 44.43 40 GLN B N 1
ATOM 2101 C CA . GLN B 1 43 ? 23.623 53.918 -34.934 1.00 45.67 40 GLN B CA 1
ATOM 2102 C C . GLN B 1 43 ? 23.847 52.528 -35.534 1.00 45.54 40 GLN B C 1
ATOM 2103 O O . GLN B 1 43 ? 23.006 52.041 -36.272 1.00 45.88 40 GLN B O 1
ATOM 2109 N N . ARG B 1 44 ? 24.988 51.901 -35.231 1.00 45.42 41 ARG B N 1
ATOM 2110 C CA . ARG B 1 44 ? 25.303 50.560 -35.749 1.00 45.16 41 ARG B CA 1
ATOM 2111 C C . ARG B 1 44 ? 24.282 49.515 -35.351 1.00 45.47 41 ARG B C 1
ATOM 2112 O O . ARG B 1 44 ? 23.980 48.627 -36.132 1.00 46.34 41 ARG B O 1
ATOM 2120 N N . ALA B 1 45 ? 23.753 49.615 -34.138 1.00 46.19 42 ALA B N 1
ATOM 2121 C CA . ALA B 1 45 ? 22.741 48.687 -33.672 1.00 46.54 42 ALA B CA 1
ATOM 2122 C C . ALA B 1 45 ? 21.460 48.890 -34.445 1.00 47.10 42 ALA B C 1
ATOM 2123 O O . ALA B 1 45 ? 20.796 47.918 -34.781 1.00 47.52 42 ALA B O 1
ATOM 2125 N N . LYS B 1 46 ? 21.117 50.150 -34.703 1.00 47.74 43 LYS B N 1
ATOM 2126 C CA . LYS B 1 46 ? 19.925 50.528 -35.470 1.00 49.06 43 LYS B CA 1
ATOM 2127 C C . LYS B 1 46 ? 20.011 49.981 -36.902 1.00 48.86 43 LYS B C 1
ATOM 2128 O O . LYS B 1 46 ? 19.126 49.252 -37.351 1.00 48.65 43 LYS B O 1
ATOM 2134 N N . ALA B 1 47 ? 21.106 50.310 -37.586 1.00 48.91 44 ALA B N 1
ATOM 2135 C CA . ALA B 1 47 ? 21.369 49.851 -38.948 1.00 49.21 44 ALA B CA 1
ATOM 2136 C C . ALA B 1 47 ? 21.309 48.320 -39.139 1.00 49.35 44 ALA B C 1
ATOM 2137 O O . ALA B 1 47 ? 20.960 47.839 -40.228 1.00 49.96 44 ALA B O 1
ATOM 2139 N N . ALA B 1 48 ? 21.645 47.566 -38.093 1.00 48.65 45 ALA B N 1
ATOM 2140 C CA . ALA B 1 48 ? 21.719 46.111 -38.179 1.00 48.01 45 ALA B CA 1
ATOM 2141 C C . ALA B 1 48 ? 20.564 45.417 -37.463 1.00 47.64 45 ALA B C 1
ATOM 2142 O O . ALA B 1 48 ? 20.574 44.198 -37.285 1.00 47.67 45 ALA B O 1
ATOM 2144 N N . GLY B 1 49 ? 19.561 46.190 -37.059 1.00 47.13 46 GLY B N 1
ATOM 2145 C CA 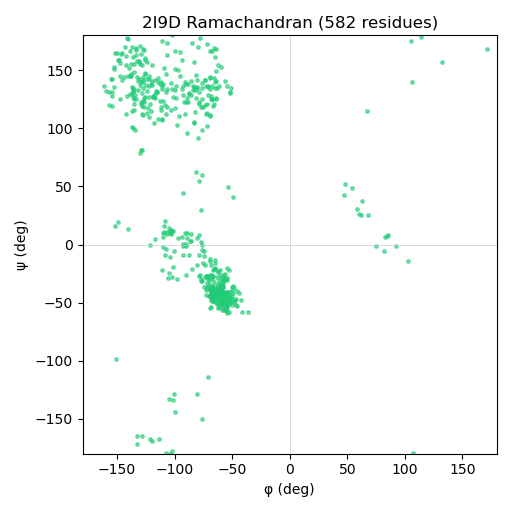. GLY B 1 49 ? 18.393 45.631 -36.371 1.00 46.78 46 GLY B CA 1
ATOM 2146 C C . GLY B 1 49 ? 18.708 44.908 -35.070 1.00 46.32 46 GLY B C 1
ATOM 2147 O O . GLY B 1 49 ? 17.954 44.035 -34.628 1.00 46.33 46 GLY B O 1
ATOM 2148 N N . GLN B 1 50 ? 19.809 45.305 -34.438 1.00 45.55 47 GLN B N 1
ATOM 2149 C CA . GLN B 1 50 ? 20.282 44.667 -33.213 1.00 44.35 47 GLN B CA 1
ATOM 2150 C C . GLN B 1 50 ? 19.845 45.353 -31.924 1.00 43.46 47 GLN B C 1
ATOM 2151 O O . GLN B 1 50 ? 19.374 46.493 -31.939 1.00 43.50 47 GLN B O 1
ATOM 2157 N N . SER B 1 51 ? 20.007 44.644 -30.808 1.00 42.27 48 SER B N 1
ATOM 2158 C CA . SER B 1 51 ? 19.776 45.210 -29.476 1.00 40.38 48 SER B CA 1
ATOM 2159 C C . SER B 1 51 ? 20.957 46.119 -29.099 1.00 38.85 48 SER B C 1
ATOM 2160 O O . SER B 1 51 ? 22.125 45.710 -29.159 1.00 38.78 48 SER B O 1
ATOM 2163 N N . PHE B 1 52 ? 20.645 47.365 -28.756 1.00 36.88 49 PHE B N 1
ATOM 2164 C CA . PHE B 1 52 ? 21.653 48.339 -28.375 1.00 34.92 49 PHE B CA 1
ATOM 2165 C C . PHE B 1 52 ? 22.169 47.985 -26.987 1.00 34.40 49 PHE B C 1
ATOM 2166 O O . PHE B 1 52 ? 23.354 48.095 -26.713 1.00 34.43 49 PHE B O 1
ATOM 2174 N N . PHE B 1 53 ? 21.247 47.559 -26.132 1.00 33.70 50 PHE B N 1
ATOM 2175 C CA . PHE B 1 53 ? 21.545 47.004 -24.836 1.00 33.07 50 PHE B CA 1
ATOM 2176 C C . PHE B 1 53 ? 22.739 46.046 -24.888 1.00 32.90 50 PHE B C 1
ATOM 2177 O O . PHE B 1 53 ? 23.659 46.141 -24.065 1.00 32.59 50 PHE B O 1
ATOM 2185 N N . LEU B 1 54 ? 22.726 45.137 -25.860 1.00 32.23 51 LEU B N 1
ATOM 2186 C CA . LEU B 1 54 ? 23.750 44.101 -25.957 1.00 31.65 51 LEU B CA 1
ATOM 2187 C C . LEU B 1 54 ? 25.108 44.640 -26.410 1.00 30.78 51 LEU B C 1
ATOM 2188 O O . LEU B 1 54 ? 26.135 44.092 -26.058 1.00 30.35 51 LEU B O 1
ATOM 2193 N N . HIS B 1 55 ? 25.096 45.721 -27.187 1.00 30.45 52 HIS B N 1
ATOM 2194 C CA . HIS B 1 55 ? 26.299 46.449 -27.580 1.00 29.60 52 HIS B CA 1
ATOM 2195 C C . HIS B 1 55 ? 27.031 47.016 -26.383 1.00 29.06 52 HIS B C 1
ATOM 2196 O O . HIS B 1 55 ? 28.218 46.802 -26.238 1.00 29.17 52 HIS B O 1
ATOM 2203 N N . TYR B 1 56 ? 26.334 47.774 -25.538 1.00 28.85 53 TYR B N 1
ATOM 2204 C CA . TYR B 1 56 ? 26.986 48.356 -24.363 1.00 28.82 53 TYR B CA 1
ATOM 2205 C C . TYR B 1 56 ? 27.266 47.314 -23.271 1.00 28.96 53 TYR B C 1
ATOM 2206 O O . TYR B 1 56 ? 28.237 47.438 -22.527 1.00 29.38 53 TYR B O 1
ATOM 2215 N N . LEU B 1 57 ? 26.445 46.259 -23.227 1.00 28.79 54 LEU B N 1
ATOM 2216 C CA . LEU B 1 57 ? 26.650 45.153 -22.304 1.00 28.66 54 LEU B CA 1
ATOM 2217 C C . LEU B 1 57 ? 27.955 44.492 -22.651 1.00 29.41 54 LEU B C 1
ATOM 2218 O O . LEU B 1 57 ? 28.753 44.129 -21.754 1.00 29.06 54 LEU B O 1
ATOM 2223 N N . TYR B 1 58 ? 28.178 44.348 -23.959 1.00 29.63 55 TYR B N 1
ATOM 2224 C CA . TYR B 1 58 ? 29.396 43.742 -24.456 1.00 29.49 55 TYR B CA 1
ATOM 2225 C C . TYR B 1 58 ? 30.583 44.645 -24.186 1.00 28.67 55 TYR B C 1
ATOM 2226 O O . TYR B 1 58 ? 31.618 44.153 -23.732 1.00 29.02 55 TYR B O 1
ATOM 2235 N N . ALA B 1 59 ? 30.443 45.947 -24.459 1.00 27.39 56 ALA B N 1
ATOM 2236 C CA . ALA B 1 59 ? 31.551 46.899 -24.235 1.00 26.83 56 ALA B CA 1
ATOM 2237 C C . ALA B 1 59 ? 32.079 46.863 -22.804 1.00 26.69 56 ALA B C 1
ATOM 2238 O O . ALA B 1 59 ? 33.295 46.950 -22.573 1.00 27.74 56 ALA B O 1
ATOM 2240 N N . VAL B 1 60 ? 31.147 46.757 -21.859 1.00 25.87 57 VAL B N 1
ATOM 2241 C CA . VAL B 1 60 ? 31.410 46.648 -20.440 1.00 24.49 57 VAL B CA 1
ATOM 2242 C C . VAL B 1 60 ? 32.116 45.324 -20.097 1.00 24.89 57 VAL B C 1
ATOM 2243 O O . VAL B 1 60 ? 33.139 45.314 -19.390 1.00 24.61 57 VAL B O 1
ATOM 2247 N N . LEU B 1 61 ? 31.598 44.218 -20.609 1.00 24.93 58 LEU B N 1
ATOM 2248 C CA . LEU B 1 61 ? 32.199 42.924 -20.318 1.00 26.35 58 LEU B CA 1
ATOM 2249 C C . LEU B 1 61 ? 33.599 42.823 -20.932 1.00 26.97 58 LEU B C 1
ATOM 2250 O O . LEU B 1 61 ? 34.529 42.280 -20.334 1.00 27.62 58 LEU B O 1
ATOM 2255 N N . ARG B 1 62 ? 33.744 43.370 -22.121 1.00 27.23 59 ARG B N 1
ATOM 2256 C CA . ARG B 1 62 ? 35.014 43.344 -22.782 1.00 28.86 59 ARG B CA 1
ATOM 2257 C C . ARG B 1 62 ? 36.026 44.196 -22.011 1.00 27.36 59 ARG B C 1
ATOM 2258 O O . ARG B 1 62 ? 37.142 43.737 -21.745 1.00 27.66 59 ARG B O 1
ATOM 2266 N N . ALA B 1 63 ? 35.641 45.420 -21.636 1.00 25.91 60 ALA B N 1
ATOM 2267 C CA . ALA B 1 63 ? 36.539 46.262 -20.833 1.00 24.59 60 ALA B CA 1
ATOM 2268 C C . ALA B 1 63 ? 37.028 45.558 -19.536 1.00 24.02 60 ALA B C 1
ATOM 2269 O O . ALA B 1 63 ? 38.204 45.606 -19.247 1.00 24.57 60 ALA B O 1
ATOM 2271 N N . ALA B 1 64 ? 36.128 44.897 -18.807 1.00 24.07 61 ALA B N 1
ATOM 2272 C CA . ALA B 1 64 ? 36.448 44.169 -17.570 1.00 25.48 61 ALA B CA 1
ATOM 2273 C C . ALA B 1 64 ? 37.382 42.986 -17.812 1.00 25.62 61 ALA B C 1
ATOM 2274 O O . ALA B 1 64 ? 38.252 42.698 -17.008 1.00 25.45 61 ALA B O 1
ATOM 2276 N N . ASN B 1 65 ? 37.174 42.292 -18.921 1.00 26.82 62 ASN B N 1
ATOM 2277 C CA . ASN B 1 65 ? 38.045 41.177 -19.285 1.00 27.14 62 ASN B CA 1
ATOM 2278 C C . ASN B 1 65 ? 39.466 41.609 -19.596 1.00 27.30 62 ASN B C 1
ATOM 2279 O O . ASN B 1 65 ? 40.401 40.992 -19.076 1.00 28.40 62 ASN B O 1
ATOM 2284 N N . GLU B 1 66 ? 39.601 42.740 -20.294 1.00 27.03 63 GLU B N 1
ATOM 2285 C CA . GLU B 1 66 ? 40.892 43.307 -20.724 1.00 27.29 63 GLU B CA 1
ATOM 2286 C C . GLU B 1 66 ? 41.732 43.987 -19.662 1.00 26.17 63 GLU B C 1
ATOM 2287 O O . GLU B 1 66 ? 42.906 44.279 -19.892 1.00 25.45 63 GLU B O 1
ATOM 2293 N N . ILE B 1 67 ? 41.125 44.305 -18.522 1.00 26.16 64 ILE B N 1
ATOM 2294 C CA . ILE B 1 67 ? 41.843 44.960 -17.439 1.00 25.42 64 ILE B CA 1
ATOM 2295 C C . ILE B 1 67 ? 41.858 43.959 -16.299 1.00 25.62 64 ILE B C 1
ATOM 2296 O O . ILE B 1 67 ? 40.802 43.698 -15.689 1.00 26.18 64 ILE B O 1
ATOM 2301 N N . PRO B 1 68 ? 43.043 43.366 -16.021 1.00 25.00 65 PRO B N 1
ATOM 2302 C CA . PRO B 1 68 ? 43.090 42.263 -15.038 1.00 24.75 65 PRO B CA 1
ATOM 2303 C C . PRO B 1 68 ? 42.564 42.639 -13.647 1.00 23.40 65 PRO B C 1
ATOM 2304 O O . PRO B 1 68 ? 42.047 41.784 -12.951 1.00 24.45 65 PRO B O 1
ATOM 2308 N N . GLU B 1 69 ? 42.730 43.890 -13.238 1.00 22.55 66 GLU B N 1
ATOM 2309 C CA . GLU B 1 69 ? 42.251 44.347 -11.936 1.00 22.14 66 GLU B CA 1
ATOM 2310 C C . GLU B 1 69 ? 40.749 44.120 -11.701 1.00 21.83 66 GLU B C 1
ATOM 2311 O O . GLU B 1 69 ? 40.311 43.919 -10.559 1.00 22.25 66 GLU B O 1
ATOM 2317 N N . PHE B 1 70 ? 39.975 44.140 -12.783 1.00 21.90 67 PHE B N 1
ATOM 2318 C CA . PHE B 1 70 ? 38.528 43.890 -12.740 1.00 22.40 67 PHE B CA 1
ATOM 2319 C C . PHE B 1 70 ? 38.161 42.427 -12.633 1.00 22.78 67 PHE B C 1
ATOM 2320 O O . PHE B 1 70 ? 36.998 42.081 -12.686 1.00 23.40 67 PHE B O 1
ATOM 2328 N N . ARG B 1 71 ? 39.156 41.563 -12.430 1.00 23.46 68 ARG B N 1
ATOM 2329 C CA . ARG B 1 71 ? 38.930 40.099 -12.427 1.00 23.61 68 ARG B CA 1
ATOM 2330 C C . ARG B 1 71 ? 39.346 39.445 -11.103 1.00 23.67 68 ARG B C 1
ATOM 2331 O O . ARG B 1 71 ? 39.204 38.236 -10.942 1.00 23.55 68 ARG B O 1
ATOM 2339 N N . TYR B 1 72 ? 39.848 40.269 -10.175 1.00 23.71 69 TYR B N 1
ATOM 2340 C CA . TYR B 1 72 ? 40.219 39.859 -8.832 1.00 24.20 69 TYR B CA 1
ATOM 2341 C C . TYR B 1 72 ? 38.992 39.820 -7.966 1.00 24.54 69 TYR B C 1
ATOM 2342 O O . TYR B 1 72 ? 38.176 40.772 -7.981 1.00 24.35 69 TYR B O 1
ATOM 2351 N N . ARG B 1 73 ? 38.869 38.721 -7.217 1.00 24.65 70 ARG B N 1
ATOM 2352 C CA . ARG B 1 73 ? 37.755 38.480 -6.327 1.00 25.40 70 ARG B CA 1
ATOM 2353 C C . ARG B 1 73 ? 38.308 37.934 -5.027 1.00 26.81 70 ARG B C 1
ATOM 2354 O O . ARG B 1 73 ? 39.460 37.468 -4.963 1.00 27.09 70 ARG B O 1
ATOM 2362 N N . ILE B 1 74 ? 37.485 38.019 -3.988 1.00 27.67 71 ILE B N 1
ATOM 2363 C CA . ILE B 1 74 ? 37.766 37.420 -2.690 1.00 28.89 71 ILE B CA 1
ATOM 2364 C C . ILE B 1 74 ? 36.885 36.180 -2.664 1.00 30.54 71 ILE B C 1
ATOM 2365 O O . ILE B 1 74 ? 35.663 36.296 -2.710 1.00 30.98 71 ILE B O 1
ATOM 2370 N N . ASP B 1 75 ? 37.494 35.001 -2.625 1.00 32.37 72 ASP B N 1
ATOM 2371 C CA . ASP B 1 75 ? 36.716 33.764 -2.658 1.00 34.06 72 ASP B CA 1
ATOM 2372 C C . ASP B 1 75 ? 35.957 33.542 -1.310 1.00 34.75 72 ASP B C 1
ATOM 2373 O O . ASP B 1 75 ? 36.140 34.338 -0.369 1.00 34.35 72 ASP B O 1
ATOM 2378 N N . PRO B 1 76 ? 35.073 32.514 -1.231 1.00 35.10 73 PRO B N 1
ATOM 2379 C CA . PRO B 1 76 ? 34.346 32.257 0.024 1.00 36.34 73 PRO B CA 1
ATOM 2380 C C . PRO B 1 76 ? 35.235 32.083 1.262 1.00 37.15 73 PRO B C 1
ATOM 2381 O O . PRO B 1 76 ? 34.814 32.425 2.364 1.00 37.93 73 PRO B O 1
ATOM 2385 N N . ASP B 1 77 ? 36.456 31.596 1.087 1.00 37.89 74 ASP B N 1
ATOM 2386 C CA . ASP B 1 77 ? 37.356 31.429 2.229 1.00 38.53 74 ASP B CA 1
ATOM 2387 C C . ASP B 1 77 ? 38.205 32.635 2.540 1.00 37.34 74 ASP B C 1
ATOM 2388 O O . ASP B 1 77 ? 39.127 32.533 3.337 1.00 38.11 74 ASP B O 1
ATOM 2393 N N . GLY B 1 78 ? 37.918 33.765 1.898 1.00 36.30 75 GLY B N 1
ATOM 2394 C CA . GLY B 1 78 ? 38.655 35.022 2.149 1.00 34.34 75 GLY B CA 1
ATOM 2395 C C . GLY B 1 78 ? 39.940 35.168 1.352 1.00 33.05 75 GLY B C 1
ATOM 2396 O O . GLY B 1 78 ? 40.730 36.096 1.582 1.00 32.49 75 GLY B O 1
ATOM 2397 N N . ARG B 1 79 ? 40.166 34.255 0.410 1.00 31.71 76 ARG B N 1
ATOM 2398 C CA . ARG B 1 79 ? 41.413 34.301 -0.374 1.00 31.25 76 ARG B CA 1
ATOM 2399 C C . ARG B 1 79 ? 41.208 35.146 -1.627 1.00 29.29 76 ARG B C 1
ATOM 2400 O O . ARG B 1 79 ? 40.132 35.084 -2.224 1.00 29.77 76 ARG B O 1
ATOM 2408 N N . VAL B 1 80 ? 42.204 35.957 -1.994 1.00 27.34 77 VAL B N 1
ATOM 2409 C CA . VAL B 1 80 ? 42.207 36.652 -3.293 1.00 25.59 77 VAL B CA 1
ATOM 2410 C C . VAL B 1 80 ? 42.368 35.635 -4.437 1.00 25.72 77 VAL B C 1
ATOM 2411 O O . VAL B 1 80 ? 43.312 34.811 -4.444 1.00 25.78 77 VAL B O 1
ATOM 2415 N N . VAL B 1 81 ? 41.433 35.680 -5.383 1.00 24.92 78 VAL B N 1
ATOM 2416 C CA . VAL B 1 81 ? 41.529 34.914 -6.616 1.00 24.79 78 VAL B CA 1
ATOM 2417 C C . VAL B 1 81 ? 41.474 35.808 -7.827 1.00 23.82 78 VAL B C 1
ATOM 2418 O O . VAL B 1 81 ? 40.737 36.764 -7.848 1.00 23.52 78 VAL B O 1
ATOM 2422 N N . LEU B 1 82 ? 42.263 35.469 -8.839 1.00 23.01 79 LEU B N 1
ATOM 2423 C CA . LEU B 1 82 ? 42.206 36.121 -10.120 1.00 22.64 79 LEU B CA 1
ATOM 2424 C C . LEU B 1 82 ? 41.576 35.159 -11.135 1.00 23.44 79 LEU B C 1
ATOM 2425 O O . LEU B 1 82 ? 42.099 34.049 -11.362 1.00 23.36 79 LEU B O 1
ATOM 2430 N N . TYR B 1 83 ? 40.453 35.568 -11.735 1.00 23.18 80 TYR B N 1
ATOM 2431 C CA . TYR B 1 83 ? 39.839 34.774 -12.800 1.00 23.34 80 TYR B CA 1
ATOM 2432 C C . TYR B 1 83 ? 40.457 35.173 -14.083 1.00 23.46 80 TYR B C 1
ATOM 2433 O O . TYR B 1 83 ? 40.565 36.365 -14.365 1.00 23.09 80 TYR B O 1
ATOM 2442 N N . ASP B 1 84 ? 40.884 34.177 -14.853 1.00 23.60 81 ASP B N 1
ATOM 2443 C CA . ASP B 1 84 ? 41.385 34.425 -16.205 1.00 24.62 81 ASP B CA 1
ATOM 2444 C C . ASP B 1 84 ? 40.343 35.134 -17.110 1.00 24.73 81 ASP B C 1
ATOM 2445 O O . ASP B 1 84 ? 40.679 35.989 -17.927 1.00 24.60 81 ASP B O 1
ATOM 2450 N N . THR B 1 85 ? 39.079 34.766 -16.930 1.00 25.40 82 THR B N 1
ATOM 2451 C CA . THR B 1 85 ? 37.978 35.219 -17.751 1.00 26.43 82 THR B CA 1
ATOM 2452 C C . THR B 1 85 ? 36.784 35.424 -16.817 1.00 26.78 82 THR B C 1
ATOM 2453 O O . THR B 1 85 ? 36.671 34.745 -15.794 1.00 25.78 82 THR B O 1
ATOM 2457 N N . ILE B 1 86 ? 35.875 36.310 -17.226 1.00 26.73 83 ILE B N 1
ATOM 2458 C CA . ILE B 1 86 ? 34.747 36.747 -16.431 1.00 27.54 83 ILE B CA 1
ATOM 2459 C C . ILE B 1 86 ? 33.491 36.774 -17.334 1.00 27.39 83 ILE B C 1
ATOM 2460 O O . ILE B 1 86 ? 33.547 37.269 -18.460 1.00 26.85 83 ILE B O 1
ATOM 2465 N N . ASP B 1 87 ? 32.360 36.253 -16.851 1.00 27.61 84 ASP B N 1
ATOM 2466 C CA . ASP B 1 87 ? 31.093 36.450 -17.583 1.00 27.87 84 ASP B CA 1
ATOM 2467 C C . ASP B 1 87 ? 30.222 37.540 -16.974 1.00 27.80 84 ASP B C 1
ATOM 2468 O O . ASP B 1 87 ? 30.553 38.141 -15.935 1.00 26.92 84 ASP B O 1
ATOM 2481 N N . LEU B 1 89 ? 26.382 38.779 -15.677 1.00 28.79 86 LEU B N 1
ATOM 2482 C CA . LEU B 1 89 ? 25.000 38.635 -15.250 1.00 29.77 86 LEU B CA 1
ATOM 2483 C C . LEU B 1 89 ? 24.202 39.902 -15.546 1.00 30.81 86 LEU B C 1
ATOM 2484 O O . LEU B 1 89 ? 24.704 41.022 -15.419 1.00 31.44 86 LEU B O 1
ATOM 2489 N N . SER B 1 90 ? 22.947 39.723 -15.940 1.00 32.40 87 SER B N 1
ATOM 2490 C CA . SER B 1 90 ? 22.062 40.856 -16.157 1.00 33.64 87 SER B CA 1
ATOM 2491 C C . SER B 1 90 ? 20.580 40.470 -15.974 1.00 34.83 87 SER B C 1
ATOM 2492 O O . SER B 1 90 ? 20.110 39.499 -16.594 1.00 34.91 87 SER B O 1
ATOM 2495 N N . PRO B 1 91 ? 19.844 41.220 -15.131 1.00 36.03 88 PRO B N 1
ATOM 2496 C CA . PRO B 1 91 ? 18.397 40.985 -15.005 1.00 36.96 88 PRO B CA 1
ATOM 2497 C C . PRO B 1 91 ? 17.657 41.349 -16.294 1.00 38.21 88 PRO B C 1
ATOM 2498 O O . PRO B 1 91 ? 17.682 42.506 -16.718 1.00 37.84 88 PRO B O 1
ATOM 2502 N N . ILE B 1 92 ? 17.001 40.355 -16.895 1.00 39.49 89 ILE B N 1
ATOM 2503 C CA . ILE B 1 92 ? 16.379 40.503 -18.208 1.00 41.31 89 ILE B CA 1
ATOM 2504 C C . ILE B 1 92 ? 14.853 40.490 -18.090 1.00 41.73 89 ILE B C 1
ATOM 2505 O O . ILE B 1 92 ? 14.283 39.473 -17.693 1.00 42.71 89 ILE B O 1
ATOM 2510 N N . PHE B 1 100 ? 11.880 39.866 -13.926 1.00 50.04 97 PHE B N 1
ATOM 2511 C CA . PHE B 1 100 ? 13.311 39.799 -14.253 1.00 49.85 97 PHE B CA 1
ATOM 2512 C C . PHE B 1 100 ? 13.931 38.425 -14.011 1.00 49.26 97 PHE B C 1
ATOM 2513 O O . PHE B 1 100 ? 13.802 37.853 -12.930 1.00 48.87 97 PHE B O 1
ATOM 2521 N N . PHE B 1 101 ? 14.597 37.893 -15.030 1.00 49.11 98 PHE B N 1
ATOM 2522 C CA . PHE B 1 101 ? 15.462 36.728 -14.845 1.00 48.76 98 PHE B CA 1
ATOM 2523 C C . PHE B 1 101 ? 16.909 37.220 -14.928 1.00 47.42 98 PHE B C 1
ATOM 2524 O O . PHE B 1 101 ? 17.324 37.773 -15.943 1.00 46.91 98 PHE B O 1
ATOM 2532 N N . THR B 1 102 ? 17.657 37.056 -13.842 1.00 46.16 99 THR B N 1
ATOM 2533 C CA . THR B 1 102 ? 19.094 37.346 -13.853 1.00 44.80 99 THR B CA 1
ATOM 2534 C C . THR B 1 102 ? 19.758 36.279 -14.715 1.00 43.37 99 THR B C 1
ATOM 2535 O O . THR B 1 102 ? 19.776 35.108 -14.365 1.00 42.89 99 THR B O 1
ATOM 2539 N N . THR B 1 103 ? 20.247 36.682 -15.875 1.00 41.91 100 THR B N 1
ATOM 2540 C CA . THR B 1 103 ? 20.724 35.704 -16.830 1.00 41.04 100 THR B CA 1
ATOM 2541 C C . THR B 1 103 ? 22.216 35.838 -17.129 1.00 40.06 100 THR B C 1
ATOM 2542 O O . THR B 1 103 ? 22.741 36.943 -17.179 1.00 39.82 100 THR B O 1
ATOM 2546 N N . ARG B 1 104 ? 22.881 34.690 -17.288 1.00 38.81 101 ARG B N 1
ATOM 2547 C CA . ARG B 1 104 ? 24.298 34.635 -17.564 1.00 37.73 101 ARG B CA 1
ATOM 2548 C C . ARG B 1 104 ? 24.590 34.793 -19.051 1.00 37.15 101 ARG B C 1
ATOM 2549 O O . ARG B 1 104 ? 23.955 34.159 -19.873 1.00 37.54 101 ARG B O 1
ATOM 2557 N N . PHE B 1 105 ? 25.550 35.652 -19.377 1.00 36.47 102 PHE B N 1
ATOM 2558 C CA . PHE B 1 105 ? 26.046 35.815 -20.736 1.00 36.21 102 PHE B CA 1
ATOM 2559 C C . PHE B 1 105 ? 27.540 35.543 -20.759 1.00 36.99 102 PHE B C 1
ATOM 2560 O O . PHE B 1 105 ? 28.313 36.346 -20.196 1.00 37.12 102 PHE B O 1
ATOM 2568 N N . PRO B 1 106 ? 27.956 34.403 -21.380 1.00 37.21 103 PRO B N 1
ATOM 2569 C CA . PRO B 1 106 ? 29.376 34.048 -21.505 1.00 36.94 103 PRO B CA 1
ATOM 2570 C C . PRO B 1 106 ? 30.139 35.019 -22.373 1.00 36.79 103 PRO B C 1
ATOM 2571 O O . PRO B 1 106 ? 29.642 35.487 -23.389 1.00 37.67 103 PRO B O 1
ATOM 2575 N N . TYR B 1 107 ? 31.351 35.331 -21.961 1.00 36.74 104 TYR B N 1
ATOM 2576 C CA . TYR B 1 107 ? 32.190 36.209 -22.730 1.00 36.97 104 TYR B CA 1
ATOM 2577 C C . TYR B 1 107 ? 32.795 35.502 -23.944 1.00 38.21 104 TYR B C 1
ATOM 2578 O O . TYR B 1 107 ? 33.227 34.353 -23.848 1.00 38.43 104 TYR B O 1
ATOM 2587 N N . HIS B 1 108 ? 32.829 36.204 -25.072 1.00 40.29 105 HIS B N 1
ATOM 2588 C CA . HIS B 1 108 ? 33.653 35.821 -26.213 1.00 42.46 105 HIS B CA 1
ATOM 2589 C C . HIS B 1 108 ? 34.397 37.047 -26.670 1.00 43.46 105 HIS B C 1
ATOM 2590 O O . HIS B 1 108 ? 33.835 38.143 -26.696 1.00 42.95 105 HIS B O 1
ATOM 2597 N N . ASN B 1 109 ? 35.655 36.849 -27.054 1.00 45.51 106 ASN B N 1
ATOM 2598 C CA . ASN B 1 109 ? 36.493 37.919 -27.606 1.00 47.90 106 ASN B CA 1
ATOM 2599 C C . ASN B 1 109 ? 35.903 38.582 -28.852 1.00 47.97 106 ASN B C 1
ATOM 2600 O O . ASN B 1 109 ? 36.178 39.740 -29.141 1.00 49.02 106 ASN B O 1
ATOM 2605 N N . ASP B 1 110 ? 35.083 37.853 -29.587 1.00 48.06 107 ASP B N 1
ATOM 2606 C CA . ASP B 1 110 ? 34.528 38.374 -30.814 1.00 48.01 107 ASP B CA 1
ATOM 2607 C C . ASP B 1 110 ? 33.124 38.885 -30.542 1.00 47.60 107 ASP B C 1
ATOM 2608 O O . ASP B 1 110 ? 32.296 38.141 -30.015 1.00 48.10 107 ASP B O 1
ATOM 2613 N N . PHE B 1 111 ? 32.850 40.140 -30.904 1.00 46.80 108 PHE B N 1
ATOM 2614 C CA . PHE B 1 111 ? 31.529 40.712 -30.676 1.00 46.03 108 PHE B CA 1
ATOM 2615 C C . PHE B 1 111 ? 30.375 39.933 -31.318 1.00 46.02 108 PHE B C 1
ATOM 2616 O O . PHE B 1 111 ? 29.397 39.589 -30.641 1.00 45.33 108 PHE B O 1
ATOM 2624 N N . ASP B 1 112 ? 30.483 39.671 -32.619 1.00 46.77 109 ASP B N 1
ATOM 2625 C CA . ASP B 1 112 ? 29.407 38.997 -33.363 1.00 47.11 109 ASP B CA 1
ATOM 2626 C C . ASP B 1 112 ? 29.062 37.641 -32.756 1.00 46.46 109 ASP B C 1
ATOM 2627 O O . ASP B 1 112 ? 27.880 37.302 -32.651 1.00 46.45 109 ASP B O 1
ATOM 2632 N N . THR B 1 113 ? 30.082 36.884 -32.339 1.00 45.94 110 THR B N 1
ATOM 2633 C CA . THR B 1 113 ? 29.875 35.622 -31.601 1.00 45.88 110 THR B CA 1
ATOM 2634 C C . THR B 1 113 ? 29.140 35.843 -30.269 1.00 45.94 110 THR B C 1
ATOM 2635 O O . THR B 1 113 ? 28.190 35.109 -29.930 1.00 45.93 110 THR B O 1
ATOM 2639 N N . PHE B 1 114 ? 29.594 36.842 -29.509 1.00 45.50 111 PHE B N 1
ATOM 2640 C CA . PHE B 1 114 ? 28.944 37.173 -28.254 1.00 45.05 111 PHE B CA 1
ATOM 2641 C C . PHE B 1 114 ? 27.496 37.543 -28.508 1.00 45.54 111 PHE B C 1
ATOM 2642 O O . PHE B 1 114 ? 26.614 37.085 -27.790 1.00 45.30 111 PHE B O 1
ATOM 2650 N N . TYR B 1 115 ? 27.271 38.402 -29.505 1.00 46.72 112 TYR B N 1
ATOM 2651 C CA . TYR B 1 115 ? 25.922 38.835 -29.856 1.00 48.51 112 TYR B CA 1
ATOM 2652 C C . TYR B 1 115 ? 24.983 37.657 -30.145 1.00 49.26 112 TYR B C 1
ATOM 2653 O O . TYR B 1 115 ? 23.915 37.546 -29.535 1.00 48.77 112 TYR B O 1
ATOM 2662 N N . GLN B 1 116 ? 25.407 36.799 -31.080 1.00 50.72 113 GLN B N 1
ATOM 2663 C CA . GLN B 1 116 ? 24.653 35.631 -31.508 1.00 52.92 113 GLN B CA 1
ATOM 2664 C C . GLN B 1 116 ? 24.258 34.763 -30.327 1.00 52.93 113 GLN B C 1
ATOM 2665 O O . GLN B 1 116 ? 23.092 34.407 -30.191 1.00 52.97 113 GLN B O 1
ATOM 2671 N N . GLU B 1 117 ? 25.220 34.429 -29.464 1.00 53.67 114 GLU B N 1
ATOM 2672 C CA . GLU B 1 117 ? 24.927 33.547 -28.333 1.00 54.29 114 GLU B CA 1
ATOM 2673 C C . GLU B 1 117 ? 23.995 34.209 -27.336 1.00 53.85 114 GLU B C 1
ATOM 2674 O O . GLU B 1 117 ? 23.096 33.558 -26.803 1.00 54.21 114 GLU B O 1
ATOM 2680 N N . ALA B 1 118 ? 24.199 35.508 -27.110 1.00 53.66 115 ALA B N 1
ATOM 2681 C CA . ALA B 1 118 ? 23.397 36.279 -26.165 1.00 53.44 115 ALA B CA 1
ATOM 2682 C C . ALA B 1 118 ? 21.920 36.290 -26.562 1.00 53.63 115 ALA B C 1
ATOM 2683 O O . ALA B 1 118 ? 21.033 36.015 -25.734 1.00 53.26 115 ALA B O 1
ATOM 2685 N N . ARG B 1 119 ? 21.671 36.606 -27.832 1.00 54.28 116 ARG B N 1
ATOM 2686 C CA . ARG B 1 119 ? 20.318 36.568 -28.415 1.00 55.10 116 ARG B CA 1
ATOM 2687 C C . ARG B 1 119 ? 19.608 35.219 -28.263 1.00 54.99 116 ARG B C 1
ATOM 2688 O O . ARG B 1 119 ? 18.443 35.175 -27.863 1.00 54.73 116 ARG B O 1
ATOM 2696 N N . LEU B 1 120 ? 20.319 34.132 -28.552 1.00 55.33 117 LEU B N 1
ATOM 2697 C CA . LEU B 1 120 ? 19.794 32.791 -28.310 1.00 56.03 117 LEU B CA 1
ATOM 2698 C C . LEU B 1 120 ? 19.484 32.578 -26.827 1.00 56.15 117 LEU B C 1
ATOM 2699 O O . LEU B 1 120 ? 18.404 32.077 -26.499 1.00 56.24 117 LEU B O 1
ATOM 2704 N N . ILE B 1 121 ? 20.409 32.976 -25.936 1.00 56.08 118 ILE B N 1
ATOM 2705 C CA . ILE B 1 121 ? 20.212 32.814 -24.474 1.00 56.18 118 ILE B CA 1
ATOM 2706 C C . ILE B 1 121 ? 18.956 33.542 -23.975 1.00 56.29 118 ILE B C 1
ATOM 2707 O O . ILE B 1 121 ? 18.213 33.008 -23.151 1.00 56.51 118 ILE B O 1
ATOM 2712 N N . ILE B 1 122 ? 18.732 34.752 -24.483 1.00 56.56 119 ILE B N 1
ATOM 2713 C CA . ILE B 1 122 ? 17.573 35.554 -24.118 1.00 56.70 119 ILE B CA 1
ATOM 2714 C C . ILE B 1 122 ? 16.293 34.902 -24.654 1.00 57.79 119 ILE B C 1
ATOM 2715 O O . ILE B 1 122 ? 15.244 34.934 -23.993 1.00 57.64 119 ILE B O 1
ATOM 2720 N N . ASP B 1 123 ? 16.383 34.287 -25.833 1.00 58.64 120 ASP B N 1
ATOM 2721 C CA . ASP B 1 123 ? 15.216 33.620 -26.427 1.00 59.87 120 ASP B CA 1
ATOM 2722 C C . ASP B 1 123 ? 14.894 32.254 -25.778 1.00 60.22 120 ASP B C 1
ATOM 2723 O O . ASP B 1 123 ? 14.339 31.379 -26.447 1.00 60.82 120 ASP B O 1
ATOM 2728 N N . ALA B 1 124 ? 15.215 32.084 -24.489 1.00 59.96 121 ALA B N 1
ATOM 2729 C CA . ALA B 1 124 ? 15.099 30.786 -23.824 1.00 59.74 121 ALA B CA 1
ATOM 2730 C C . ALA B 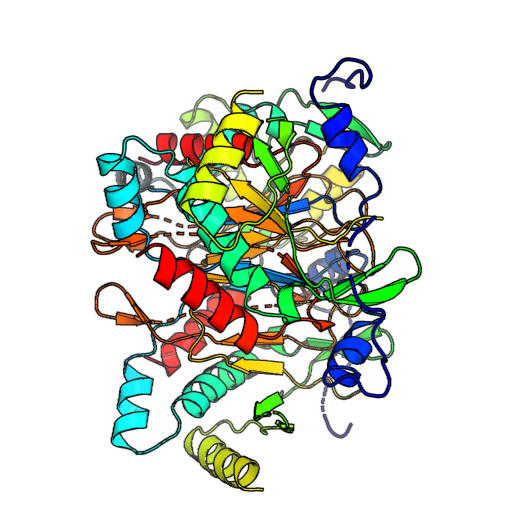1 124 ? 14.809 30.887 -22.327 1.00 59.94 121 ALA B C 1
ATOM 2731 O O . ALA B 1 124 ? 14.248 31.877 -21.855 1.00 60.17 121 ALA B O 1
ATOM 2733 N N . GLY B 1 142 ? 29.961 29.378 -5.133 1.00 34.56 139 GLY B N 1
ATOM 2734 C CA . GLY B 1 142 ? 30.953 30.468 -5.011 1.00 33.48 139 GLY B CA 1
ATOM 2735 C C . GLY B 1 142 ? 31.680 30.812 -6.311 1.00 32.99 139 GLY B C 1
ATOM 2736 O O . GLY B 1 142 ? 32.885 31.045 -6.333 1.00 32.51 139 GLY B O 1
ATOM 2737 N N . ASP B 1 143 ? 30.946 30.834 -7.410 1.00 32.64 140 ASP B N 1
ATOM 2738 C CA . ASP B 1 143 ? 31.495 31.351 -8.667 1.00 32.74 140 ASP B CA 1
ATOM 2739 C C . ASP B 1 143 ? 31.381 32.881 -8.721 1.00 31.18 140 ASP B C 1
ATOM 2740 O O . ASP B 1 143 ? 30.295 33.417 -8.915 1.00 31.46 140 ASP B O 1
ATOM 2745 N N . TYR B 1 144 ? 32.508 33.567 -8.546 1.00 29.70 141 TYR B N 1
ATOM 2746 C CA . TYR B 1 144 ? 32.531 35.027 -8.590 1.00 28.10 141 TYR B CA 1
ATOM 2747 C C . TYR B 1 144 ? 33.228 35.549 -9.833 1.00 27.44 141 TYR B C 1
ATOM 2748 O O . TYR B 1 144 ? 33.595 36.721 -9.887 1.00 27.35 141 TYR B O 1
ATOM 2757 N N . GLY B 1 145 ? 33.410 34.672 -10.822 1.00 26.58 142 GLY B N 1
ATOM 2758 C CA . GLY B 1 145 ? 33.943 35.032 -12.145 1.00 26.10 142 GLY B CA 1
ATOM 2759 C C . GLY B 1 145 ? 32.888 35.732 -12.997 1.00 26.05 142 GLY B C 1
ATOM 2760 O O . GLY B 1 145 ? 32.554 35.296 -14.096 1.00 26.92 142 GLY B O 1
ATOM 2761 N N . LEU B 1 146 ? 32.400 36.854 -12.488 1.00 24.99 143 LEU B N 1
ATOM 2762 C CA . LEU B 1 146 ? 31.194 37.495 -12.959 1.00 24.45 143 LEU B CA 1
ATOM 2763 C C . LEU B 1 146 ? 31.288 38.991 -12.682 1.00 23.74 143 LEU B C 1
ATOM 2764 O O . LEU B 1 146 ? 32.013 39.407 -11.780 1.00 22.56 143 LEU B O 1
ATOM 2769 N N . ILE B 1 147 ? 30.592 39.777 -13.502 1.00 23.46 144 ILE B N 1
ATOM 2770 C CA . ILE B 1 147 ? 30.098 41.085 -13.104 1.00 23.82 144 ILE B CA 1
ATOM 2771 C C . ILE B 1 147 ? 28.593 41.066 -13.388 1.00 24.06 144 ILE B C 1
ATOM 2772 O O . ILE B 1 147 ? 28.091 40.216 -14.152 1.00 23.55 144 ILE B O 1
ATOM 2777 N N . LEU B 1 148 ? 27.880 41.975 -12.746 1.00 24.01 145 LEU B N 1
ATOM 2778 C CA . LEU B 1 148 ? 26.464 42.102 -12.962 1.00 24.82 145 LEU B CA 1
ATOM 2779 C C . LEU B 1 148 ? 26.180 43.549 -13.340 1.00 24.39 145 LEU B C 1
ATOM 2780 O O . LEU B 1 148 ? 26.609 44.472 -12.642 1.00 24.94 145 LEU B O 1
ATOM 2785 N N . LEU B 1 149 ? 25.488 43.720 -14.462 1.00 23.96 146 LEU B N 1
ATOM 2786 C CA . LEU B 1 149 ? 25.023 45.012 -14.924 1.00 24.30 146 LEU B CA 1
ATOM 2787 C C . LEU B 1 149 ? 23.500 45.037 -14.966 1.00 25.24 146 LEU B C 1
ATOM 2788 O O . LEU B 1 149 ? 22.866 44.147 -15.517 1.00 24.67 146 LEU B O 1
ATOM 2793 N N . SER B 1 150 ? 22.940 46.069 -14.352 1.00 26.57 147 SER B N 1
ATOM 2794 C CA . SER B 1 150 ? 21.511 46.304 -14.307 1.00 28.29 147 SER B CA 1
ATOM 2795 C C . SER B 1 150 ? 21.233 47.556 -15.139 1.00 29.55 147 SER B C 1
ATOM 2796 O O . SER B 1 150 ? 21.757 48.636 -14.858 1.00 29.72 147 SER B O 1
ATOM 2799 N N . ALA B 1 151 ? 20.452 47.392 -16.199 1.00 31.14 148 ALA B N 1
ATOM 2800 C CA . ALA B 1 151 ? 20.144 48.489 -17.118 1.00 32.57 148 ALA B CA 1
ATOM 2801 C C . ALA B 1 151 ? 18.780 49.051 -16.798 1.00 33.25 148 ALA B C 1
ATOM 2802 O O . ALA B 1 151 ? 17.827 48.306 -16.604 1.00 33.97 148 ALA B O 1
ATOM 2804 N N . THR B 1 152 ? 18.679 50.366 -16.716 1.00 34.18 149 THR B N 1
ATOM 2805 C CA . THR B 1 152 ? 17.375 51.025 -16.606 1.00 34.84 149 THR B CA 1
ATOM 2806 C C . THR B 1 152 ? 17.358 52.134 -17.663 1.00 34.51 149 THR B C 1
ATOM 2807 O O . THR B 1 152 ? 17.607 53.290 -17.335 1.00 33.66 149 THR B O 1
ATOM 2811 N N . PRO B 1 153 ? 17.117 51.761 -18.948 1.00 34.98 150 PRO B N 1
ATOM 2812 C CA . PRO B 1 153 ? 17.283 52.661 -20.110 1.00 35.71 150 PRO B CA 1
ATOM 2813 C C . PRO B 1 153 ? 16.360 53.866 -20.170 1.00 36.27 150 PRO B C 1
ATOM 2814 O O . PRO B 1 153 ? 16.612 54.788 -20.952 1.00 35.49 150 PRO B O 1
ATOM 2818 N N . ASP B 1 154 ? 15.320 53.863 -19.347 1.00 37.53 151 ASP B N 1
ATOM 2819 C CA . ASP B 1 154 ? 14.455 55.016 -19.236 1.00 39.30 151 ASP B CA 1
ATOM 2820 C C . ASP B 1 154 ? 14.682 55.832 -17.972 1.00 39.29 151 ASP B C 1
ATOM 2821 O O . ASP B 1 154 ? 13.915 56.749 -17.659 1.00 39.46 151 ASP B O 1
ATOM 2826 N N . LEU B 1 155 ? 15.772 55.526 -17.273 1.00 39.17 152 LEU B N 1
ATOM 2827 C CA . LEU B 1 155 ? 16.162 56.260 -16.073 1.00 37.96 152 LEU B CA 1
ATOM 2828 C C . LEU B 1 155 ? 17.410 57.060 -16.348 1.00 37.53 152 LEU B C 1
ATOM 2829 O O . LEU B 1 155 ? 18.493 56.481 -16.484 1.00 36.80 152 LEU B O 1
ATOM 2834 N N . TYR B 1 156 ? 17.287 58.385 -16.451 1.00 37.11 153 TYR B N 1
ATOM 2835 C CA . TYR B 1 156 ? 18.500 59.199 -16.464 1.00 37.02 153 TYR B CA 1
ATOM 2836 C C . TYR B 1 156 ? 18.967 59.456 -15.030 1.00 35.46 153 TYR B C 1
ATOM 2837 O O . TYR B 1 156 ? 18.150 59.757 -14.151 1.00 34.82 153 TYR B O 1
ATOM 2846 N N . PHE B 1 157 ? 20.278 59.312 -14.811 1.00 33.41 154 PHE B N 1
ATOM 2847 C CA . PHE B 1 157 ? 20.899 59.583 -13.529 1.00 31.75 154 PHE B CA 1
ATOM 2848 C C . PHE B 1 157 ? 22.299 60.114 -13.734 1.00 31.58 154 PHE B C 1
ATOM 2849 O O . PHE B 1 157 ? 22.911 59.878 -14.761 1.00 31.75 154 PHE B O 1
ATOM 2857 N N . THR B 1 158 ? 22.800 60.848 -12.757 1.00 31.43 155 THR B N 1
ATOM 2858 C CA . THR B 1 158 ? 24.172 61.315 -12.768 1.00 32.03 155 THR B CA 1
ATOM 2859 C C . THR B 1 158 ? 24.982 60.564 -11.727 1.00 31.70 155 THR B C 1
ATOM 2860 O O . THR B 1 158 ? 26.208 60.713 -11.657 1.00 32.13 155 THR B O 1
ATOM 2864 N N . SER B 1 159 ? 24.294 59.791 -10.887 1.00 30.72 156 SER B N 1
ATOM 2865 C CA . SER B 1 159 ? 24.944 59.047 -9.823 1.00 30.03 156 SER B CA 1
ATOM 2866 C C . SER B 1 159 ? 24.069 57.879 -9.326 1.00 29.70 156 SER B C 1
ATOM 2867 O O . SER B 1 159 ? 22.874 58.046 -9.098 1.00 29.54 156 SER B O 1
ATOM 2870 N N . ILE B 1 160 ? 24.666 56.698 -9.204 1.00 28.66 157 ILE B N 1
ATOM 2871 C CA . ILE B 1 160 ? 24.088 55.626 -8.411 1.00 28.21 157 ILE B CA 1
ATOM 2872 C C . ILE B 1 160 ? 25.207 55.044 -7.571 1.00 28.29 157 ILE B C 1
ATOM 2873 O O . ILE B 1 160 ? 26.292 54.765 -8.089 1.00 27.97 157 ILE B O 1
ATOM 2878 N N . THR B 1 161 ? 24.982 54.932 -6.264 1.00 28.03 158 THR B N 1
ATOM 2879 C CA . THR B 1 161 ? 25.941 54.194 -5.461 1.00 28.34 158 THR B CA 1
ATOM 2880 C C . THR B 1 161 ? 25.270 52.936 -4.999 1.00 28.43 158 THR B C 1
ATOM 2881 O O . THR B 1 161 ? 24.114 52.954 -4.551 1.00 29.43 158 THR B O 1
ATOM 2885 N N . GLY B 1 162 ? 26.009 51.844 -5.093 1.00 28.29 159 GLY B N 1
ATOM 2886 C CA . GLY B 1 162 ? 25.473 50.529 -4.808 1.00 26.52 159 GLY B CA 1
ATOM 2887 C C . GLY B 1 162 ? 25.487 50.113 -3.357 1.00 25.40 159 GLY B C 1
ATOM 2888 O O . GLY B 1 162 ? 26.014 50.803 -2.469 1.00 24.38 159 GLY B O 1
ATOM 2889 N N . THR B 1 163 ? 24.859 48.971 -3.132 1.00 24.35 160 THR B N 1
ATOM 2890 C CA . THR B 1 163 ? 24.763 48.367 -1.812 1.00 23.86 160 THR B CA 1
ATOM 2891 C C . THR B 1 163 ? 26.087 47.648 -1.408 1.00 23.83 160 THR B C 1
ATOM 2892 O O . THR B 1 163 ? 27.096 47.614 -2.157 1.00 22.65 160 THR B O 1
ATOM 2896 N N . GLN B 1 164 ? 26.091 47.118 -0.197 1.00 23.39 161 GLN B N 1
ATOM 2897 C CA . GLN B 1 164 ? 27.223 46.364 0.287 1.00 24.33 161 GLN B CA 1
ATOM 2898 C C . GLN B 1 164 ? 26.730 45.197 1.117 1.00 24.49 161 GLN B C 1
ATOM 2899 O O . GLN B 1 164 ? 26.195 45.379 2.209 1.00 24.06 161 GLN B O 1
ATOM 2905 N N . GLU B 1 165 ? 26.945 44.002 0.596 1.00 25.73 162 GLU B N 1
ATOM 2906 C CA . GLU B 1 165 ? 26.448 42.803 1.229 1.00 26.96 162 GLU B CA 1
ATOM 2907 C C . GLU B 1 165 ? 27.166 42.469 2.549 1.00 27.02 162 GLU B C 1
ATOM 2908 O O . GLU B 1 165 ? 26.531 42.310 3.613 1.00 27.59 162 GLU B O 1
ATOM 2914 N N . LYS B 1 166 ? 28.485 42.381 2.494 1.00 27.08 163 LYS B N 1
ATOM 2915 C CA . LYS B 1 166 ? 29.238 42.102 3.706 1.00 27.24 163 LYS B CA 1
ATOM 2916 C C . LYS B 1 166 ? 30.374 43.083 3.894 1.00 26.72 163 LYS B C 1
ATOM 2917 O O . LYS B 1 166 ? 30.633 43.904 3.014 1.00 26.91 163 LYS B O 1
ATOM 2923 N N . ARG B 1 167 ? 31.007 43.025 5.063 1.00 26.26 164 ARG B N 1
ATOM 2924 C CA . ARG B 1 167 ? 32.110 43.902 5.407 1.00 26.35 164 ARG B CA 1
ATOM 2925 C C . ARG B 1 167 ? 33.197 43.864 4.332 1.00 26.29 164 ARG B C 1
ATOM 2926 O O . ARG B 1 167 ? 33.745 44.898 3.967 1.00 26.21 164 ARG B O 1
ATOM 2934 N N . SER B 1 168 ? 33.492 42.683 3.804 1.00 26.12 165 SER B N 1
ATOM 2935 C CA . SER B 1 168 ? 34.562 42.569 2.814 1.00 27.04 165 SER B CA 1
ATOM 2936 C C . SER B 1 168 ? 34.144 43.077 1.429 1.00 26.95 165 SER B C 1
ATOM 2937 O O . SER B 1 168 ? 34.968 43.160 0.526 1.00 26.97 165 SER B O 1
ATOM 2940 N N . GLY B 1 169 ? 32.866 43.454 1.288 1.00 26.48 166 GLY B N 1
ATOM 2941 C CA . GLY B 1 169 ? 32.334 44.009 0.056 1.00 25.44 166 GLY B CA 1
ATOM 2942 C C . GLY B 1 169 ? 31.437 43.009 -0.647 1.00 25.12 166 GLY B C 1
ATOM 2943 O O . GLY B 1 169 ? 31.233 41.885 -0.165 1.00 25.96 166 GLY B O 1
ATOM 2944 N N . ASN B 1 170 ? 30.904 43.411 -1.786 1.00 23.74 167 ASN B N 1
ATOM 2945 C CA . ASN B 1 170 ? 30.184 42.499 -2.661 1.00 24.24 167 ASN B CA 1
ATOM 2946 C C . ASN B 1 170 ? 31.081 41.401 -3.233 1.00 24.13 167 ASN B C 1
ATOM 2947 O O . ASN B 1 170 ? 32.316 41.528 -3.264 1.00 24.32 167 ASN B O 1
ATOM 2952 N N . ASN B 1 171 ? 30.451 40.335 -3.706 1.00 24.20 168 ASN B N 1
ATOM 2953 C CA . ASN B 1 171 ? 31.172 39.198 -4.262 1.00 23.80 168 ASN B CA 1
ATOM 2954 C C . ASN B 1 171 ? 31.823 39.536 -5.577 1.00 23.79 168 ASN B C 1
ATOM 2955 O O . ASN B 1 171 ? 32.916 39.075 -5.850 1.00 23.84 168 ASN B O 1
ATOM 2960 N N . TYR B 1 172 ? 31.173 40.388 -6.363 1.00 23.48 169 TYR B N 1
ATOM 2961 C CA . TYR B 1 172 ? 31.733 40.862 -7.621 1.00 23.93 169 TYR B CA 1
ATOM 2962 C C . TYR B 1 172 ? 31.220 42.286 -7.943 1.00 23.26 169 TYR B C 1
ATOM 2963 O O . TYR B 1 172 ? 30.264 42.749 -7.328 1.00 23.17 169 TYR B O 1
ATOM 2972 N N . PRO B 1 173 ? 31.877 42.988 -8.884 1.00 22.54 170 PRO B N 1
ATOM 2973 C CA . PRO B 1 173 ? 31.415 44.317 -9.304 1.00 22.17 170 PRO B CA 1
ATOM 2974 C C . PRO B 1 173 ? 29.931 44.379 -9.710 1.00 22.74 170 PRO B C 1
ATOM 2975 O O . PRO B 1 173 ? 29.450 43.561 -10.506 1.00 22.33 170 PRO B O 1
ATOM 2979 N N . LEU B 1 174 ? 29.225 45.369 -9.167 1.00 23.33 171 LEU B N 1
ATOM 2980 C CA . LEU B 1 174 ? 27.831 45.643 -9.556 1.00 23.43 171 LEU B CA 1
ATOM 2981 C C . LEU B 1 174 ? 27.777 46.911 -10.384 1.00 23.05 171 LEU B C 1
ATOM 2982 O O . LEU B 1 174 ? 28.367 47.918 -9.992 1.00 23.10 171 LEU B O 1
ATOM 2987 N N . LEU B 1 175 ? 27.089 46.865 -11.528 1.00 22.85 172 LEU B N 1
ATOM 2988 C CA . LEU B 1 175 ? 26.980 48.054 -12.384 1.00 23.66 172 LEU B CA 1
ATOM 2989 C C . LEU B 1 175 ? 25.522 48.409 -12.698 1.00 24.04 172 LEU B C 1
ATOM 2990 O O . LEU B 1 175 ? 24.619 47.565 -12.563 1.00 23.28 172 LEU B O 1
ATOM 2995 N N . ASN B 1 176 ? 25.319 49.673 -13.079 1.00 23.80 173 ASN B N 1
ATOM 2996 C CA . ASN B 1 176 ? 24.011 50.213 -13.428 1.00 24.79 173 ASN B CA 1
ATOM 2997 C C . ASN B 1 176 ? 24.253 51.040 -14.653 1.00 24.37 173 ASN B C 1
ATOM 2998 O O . ASN B 1 176 ? 25.172 51.834 -14.668 1.00 24.99 173 ASN B O 1
ATOM 3003 N N . ALA B 1 177 ? 23.456 50.805 -15.686 1.00 24.71 174 ALA B N 1
ATOM 3004 C CA . ALA B 1 177 ? 23.458 51.613 -16.924 1.00 24.99 174 ALA B CA 1
ATOM 3005 C C . ALA B 1 177 ? 22.148 52.411 -16.970 1.00 25.03 174 ALA B C 1
ATOM 3006 O O . ALA B 1 177 ? 21.088 51.911 -16.574 1.00 24.95 174 ALA B O 1
ATOM 3008 N N . GLY B 1 178 ? 22.242 53.671 -17.372 1.00 25.05 175 GLY B N 1
ATOM 3009 C CA . GLY B 1 178 ? 21.076 54.532 -17.448 1.00 25.16 175 GLY B CA 1
ATOM 3010 C C . GLY B 1 178 ? 20.739 54.934 -18.874 1.00 26.45 175 GLY B C 1
ATOM 3011 O O . GLY B 1 178 ? 21.269 54.373 -19.850 1.00 25.97 175 GLY B O 1
ATOM 3012 N N . LYS B 1 179 ? 19.852 55.920 -18.980 1.00 26.81 176 LYS B N 1
ATOM 3013 C CA . LYS B 1 179 ? 19.289 56.372 -20.227 1.00 27.98 176 LYS B CA 1
ATOM 3014 C C . LYS B 1 179 ? 20.321 57.076 -21.086 1.00 27.88 176 LYS B C 1
ATOM 3015 O O . LYS B 1 179 ? 21.074 57.916 -20.597 1.00 27.85 176 LYS B O 1
ATOM 3021 N N . ALA B 1 180 ? 20.353 56.726 -22.371 1.00 28.52 177 ALA B N 1
ATOM 3022 C CA . ALA B 1 180 ? 21.149 57.454 -23.363 1.00 29.59 177 ALA B CA 1
ATOM 3023 C C . ALA B 1 180 ? 20.530 58.847 -23.654 1.00 30.66 177 ALA B C 1
ATOM 3024 O O . ALA B 1 180 ? 19.345 58.955 -23.958 1.00 30.98 177 ALA B O 1
ATOM 3026 N N . ILE B 1 181 ? 21.349 59.891 -23.566 1.00 31.94 178 ILE B N 1
ATOM 3027 C CA . ILE B 1 181 ? 20.902 61.274 -23.514 1.00 33.53 178 ILE B CA 1
ATOM 3028 C C . ILE B 1 181 ? 21.857 62.101 -24.362 1.00 34.39 178 ILE B C 1
ATOM 3029 O O . ILE B 1 181 ? 23.029 61.775 -24.424 1.00 34.08 178 ILE B O 1
ATOM 3034 N N . ILE B 1 182 ? 21.362 63.138 -25.049 1.00 36.35 179 ILE B N 1
ATOM 3035 C CA . ILE B 1 182 ? 22.233 63.985 -25.881 1.00 37.28 179 ILE B CA 1
ATOM 3036 C C . ILE B 1 182 ? 22.766 65.111 -25.042 1.00 38.04 179 ILE B C 1
ATOM 3037 O O . ILE B 1 182 ? 21.989 65.824 -24.400 1.00 38.40 179 ILE B O 1
ATOM 3042 N N . ARG B 1 183 ? 24.087 65.260 -25.023 1.00 38.68 180 ARG B N 1
ATOM 3043 C CA . ARG B 1 183 ? 24.725 66.364 -24.320 1.00 39.87 180 ARG B CA 1
ATOM 3044 C C . ARG B 1 183 ? 25.671 67.052 -25.268 1.00 40.50 180 ARG B C 1
ATOM 3045 O O . ARG B 1 183 ? 26.672 66.460 -25.697 1.00 40.59 180 ARG B O 1
ATOM 3053 N N . GLU B 1 184 ? 25.318 68.298 -25.614 1.00 40.88 181 GLU B N 1
ATOM 3054 C CA . GLU B 1 184 ? 26.071 69.127 -26.551 1.00 40.47 181 GLU B CA 1
ATOM 3055 C C . GLU B 1 184 ? 26.281 68.401 -27.877 1.00 39.84 181 GLU B C 1
ATOM 3056 O O . GLU B 1 184 ? 27.403 68.325 -28.392 1.00 39.78 181 GLU B O 1
ATOM 3062 N N . GLY B 1 185 ? 25.190 67.851 -28.398 1.00 39.30 182 GLY B N 1
ATOM 3063 C CA . GLY B 1 185 ? 25.192 67.177 -29.686 1.00 39.44 182 GLY B CA 1
ATOM 3064 C C . GLY B 1 185 ? 25.682 65.742 -29.711 1.00 39.33 182 GLY B C 1
ATOM 3065 O O . GLY B 1 185 ? 25.599 65.105 -30.752 1.00 40.47 182 GLY B O 1
ATOM 3066 N N . ARG B 1 186 ? 26.180 65.218 -28.588 1.00 38.53 183 ARG B N 1
ATOM 3067 C CA . ARG B 1 186 ? 26.694 63.838 -28.525 1.00 37.16 183 ARG B CA 1
ATOM 3068 C C . ARG B 1 186 ? 25.779 62.991 -27.668 1.00 35.05 183 ARG B C 1
ATOM 3069 O O . ARG B 1 186 ? 25.412 63.410 -26.572 1.00 35.16 183 ARG B O 1
ATOM 3077 N N . LEU B 1 187 ? 25.427 61.802 -28.148 1.00 32.45 184 LEU B N 1
ATOM 3078 C CA . LEU B 1 187 ? 24.722 60.813 -27.333 1.00 30.23 184 LEU B CA 1
ATOM 3079 C C . LEU B 1 187 ? 25.675 60.219 -26.276 1.00 29.81 184 LEU B C 1
ATOM 3080 O O . LEU B 1 187 ? 26.742 59.692 -26.594 1.00 28.98 184 LEU B O 1
ATOM 3085 N N . VAL B 1 188 ? 25.303 60.373 -25.008 1.00 29.25 185 VAL B N 1
ATOM 3086 C CA . VAL B 1 188 ? 26.102 59.858 -23.901 1.00 28.76 185 VAL B CA 1
ATOM 3087 C C . VAL B 1 188 ? 25.192 59.026 -23.020 1.00 29.04 185 VAL B C 1
ATOM 3088 O O . VAL B 1 188 ? 23.974 59.171 -23.092 1.00 29.38 185 VAL B O 1
ATOM 3100 N N . PRO B 1 190 ? 25.186 57.182 -18.791 1.00 25.30 187 PRO B N 1
ATOM 3101 C CA . PRO B 1 190 ? 25.883 57.002 -17.514 1.00 23.90 187 PRO B CA 1
ATOM 3102 C C . PRO B 1 190 ? 26.042 55.523 -17.180 1.00 22.60 187 PRO B C 1
ATOM 3103 O O . PRO B 1 190 ? 25.130 54.712 -17.396 1.00 21.42 187 PRO B O 1
ATOM 3107 N N . ILE B 1 191 ? 27.221 55.169 -16.692 1.00 21.54 188 ILE B N 1
ATOM 3108 C CA . ILE B 1 191 ? 27.459 53.811 -16.185 1.00 22.02 188 ILE B CA 1
ATOM 3109 C C . ILE B 1 191 ? 28.056 53.978 -14.790 1.00 21.11 188 ILE B C 1
ATOM 3110 O O . ILE B 1 191 ? 29.099 54.594 -14.647 1.00 20.11 188 ILE B O 1
ATOM 3115 N N . ALA B 1 192 ? 27.358 53.440 -13.788 1.00 21.16 189 ALA B N 1
ATOM 3116 C CA . ALA B 1 192 ? 27.798 53.482 -12.403 1.00 21.93 189 ALA B CA 1
ATOM 3117 C C . ALA B 1 192 ? 28.363 52.125 -12.078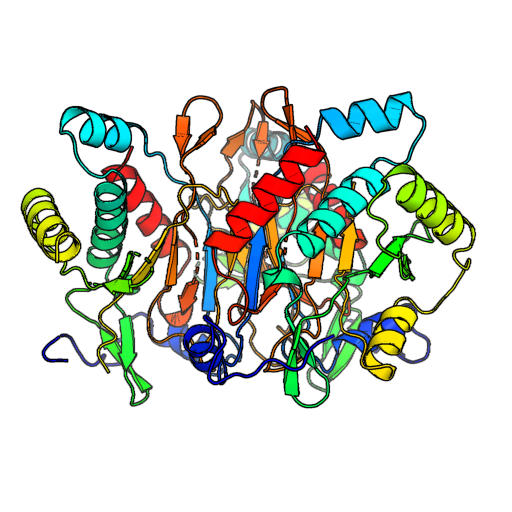 1.00 23.00 189 ALA B C 1
ATOM 3118 O O . ALA B 1 192 ? 27.960 51.129 -12.673 1.00 21.40 189 ALA B O 1
ATOM 3128 N N . THR B 1 194 ? 30.324 49.741 -8.561 1.00 24.20 191 THR B N 1
ATOM 3129 C CA . THR B 1 194 ? 30.864 49.573 -7.234 1.00 22.82 191 THR B CA 1
ATOM 3130 C C . THR B 1 194 ? 31.994 48.535 -7.268 1.00 22.85 191 THR B C 1
ATOM 3131 O O . THR B 1 194 ? 31.815 47.436 -7.785 1.00 23.05 191 THR B O 1
ATOM 3135 N N . ILE B 1 195 ? 33.176 48.906 -6.772 1.00 21.61 192 ILE B N 1
ATOM 3136 C CA . ILE B 1 195 ? 34.349 48.025 -6.842 1.00 20.19 192 ILE B CA 1
ATOM 3137 C C . ILE B 1 195 ? 35.084 47.971 -5.501 1.00 20.00 192 ILE B C 1
ATOM 3138 O O . ILE B 1 195 ? 34.817 48.787 -4.630 1.00 19.66 192 ILE B O 1
ATOM 3143 N N . HIS B 1 196 ? 36.015 47.021 -5.346 1.00 19.71 193 HIS B N 1
ATOM 3144 C CA . HIS B 1 196 ? 36.887 46.942 -4.153 1.00 19.20 193 HIS B CA 1
ATOM 3145 C C . HIS B 1 196 ? 38.179 47.743 -4.442 1.00 19.58 193 HIS B C 1
ATOM 3146 O O . HIS B 1 196 ? 38.892 47.507 -5.433 1.00 19.54 193 HIS B O 1
ATOM 3153 N N . HIS B 1 197 ? 38.447 48.720 -3.591 1.00 19.24 194 HIS B N 1
ATOM 3154 C CA . HIS B 1 197 ? 39.585 49.587 -3.771 1.00 19.67 194 HIS B CA 1
ATOM 3155 C C . HIS B 1 197 ? 40.927 48.827 -3.615 1.00 19.99 194 HIS B C 1
ATOM 3156 O O . HIS B 1 197 ? 41.956 49.257 -4.149 1.00 20.31 194 HIS B O 1
ATOM 3163 N N . GLY B 1 198 ? 40.892 47.680 -2.944 1.00 19.68 195 GLY B N 1
ATOM 3164 C CA . GLY B 1 198 ? 42.031 46.776 -2.886 1.00 20.23 195 GLY B CA 1
ATOM 3165 C C . GLY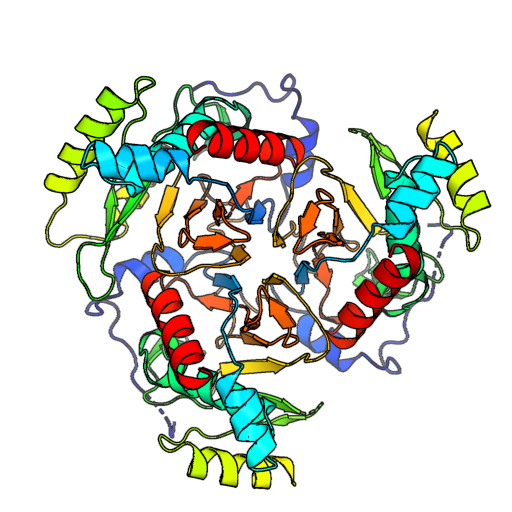 B 1 198 ? 42.469 46.268 -4.251 1.00 21.21 195 GLY B C 1
ATOM 3166 O O . GLY B 1 198 ? 43.652 45.957 -4.442 1.00 20.67 195 GLY B O 1
ATOM 3167 N N . PHE B 1 199 ? 41.530 46.218 -5.212 1.00 20.83 196 PHE B N 1
ATOM 3168 C CA . PHE B 1 199 ? 41.805 45.649 -6.525 1.00 20.38 196 PHE B CA 1
ATOM 3169 C C . PHE B 1 199 ? 41.952 46.719 -7.586 1.00 20.28 196 PHE B C 1
ATOM 3170 O O . PHE B 1 199 ? 42.670 46.522 -8.533 1.00 20.23 196 PHE B O 1
ATOM 3178 N N . ILE B 1 200 ? 41.280 47.863 -7.405 1.00 19.90 197 ILE B N 1
ATOM 3179 C CA . ILE B 1 200 ? 41.076 48.836 -8.465 1.00 18.48 197 ILE B CA 1
ATOM 3180 C C . ILE B 1 200 ? 41.312 50.282 -7.989 1.00 18.89 197 ILE B C 1
ATOM 3181 O O . ILE B 1 200 ? 40.747 50.716 -6.985 1.00 17.30 197 ILE B O 1
ATOM 3186 N N . ASP B 1 201 ? 42.171 51.013 -8.704 1.00 19.30 198 ASP B N 1
ATOM 3187 C CA . ASP B 1 201 ? 42.402 52.439 -8.433 1.00 20.89 198 ASP B CA 1
ATOM 3188 C C . ASP B 1 201 ? 41.749 53.295 -9.497 1.00 20.87 198 ASP B C 1
ATOM 3189 O O . ASP B 1 201 ? 41.242 52.779 -10.492 1.00 20.70 198 ASP B O 1
ATOM 3194 N N . GLY B 1 202 ? 41.770 54.606 -9.275 1.00 22.03 199 GLY B N 1
ATOM 3195 C CA . GLY B 1 202 ? 41.332 55.614 -10.280 1.00 21.94 199 GLY B CA 1
ATOM 3196 C C . GLY B 1 202 ? 41.976 55.381 -11.628 1.00 22.44 199 GLY B C 1
ATOM 3197 O O . GLY B 1 202 ? 41.310 55.411 -12.654 1.00 22.86 199 GLY B O 1
ATOM 3198 N N . HIS B 1 203 ? 43.283 55.106 -11.636 1.00 22.86 200 HIS B N 1
ATOM 3199 C CA . HIS B 1 203 ? 43.961 54.733 -12.878 1.00 22.54 200 HIS B CA 1
ATOM 3200 C C . HIS B 1 203 ? 43.178 53.663 -13.679 1.00 21.94 200 HIS B C 1
ATOM 3201 O O . HIS B 1 203 ? 42.917 53.837 -14.863 1.00 22.31 200 HIS B O 1
ATOM 3208 N N . HIS B 1 204 ? 42.820 52.559 -13.027 1.00 21.57 201 HIS B N 1
ATOM 3209 C CA . HIS B 1 204 ? 42.108 51.443 -13.689 1.00 21.10 201 HIS B CA 1
ATOM 3210 C C . HIS B 1 204 ? 40.666 51.786 -14.069 1.00 20.28 201 HIS B C 1
ATOM 3211 O O . HIS B 1 204 ? 40.143 51.280 -15.046 1.00 20.20 201 HIS B O 1
ATOM 3218 N N . LEU B 1 205 ? 40.032 52.646 -13.286 1.00 20.78 202 LEU B N 1
ATOM 3219 C CA . LEU B 1 205 ? 38.676 53.136 -13.590 1.00 21.27 202 LEU B CA 1
ATOM 3220 C C . LEU B 1 205 ? 38.695 53.997 -14.839 1.00 21.48 202 LEU B C 1
ATOM 3221 O O . LEU B 1 205 ? 37.826 53.898 -15.698 1.00 21.96 202 LEU B O 1
ATOM 3226 N N . SER B 1 206 ? 39.710 54.843 -14.938 1.00 22.90 203 SER B N 1
ATOM 3227 C CA . SER B 1 206 ? 39.881 55.711 -16.083 1.00 24.34 203 SER B CA 1
ATOM 3228 C C . SER B 1 206 ? 40.059 54.853 -17.367 1.00 24.87 203 SER B C 1
ATOM 3229 O O . SER B 1 206 ? 39.396 55.081 -18.393 1.00 25.25 203 SER B O 1
ATOM 3232 N N . LEU B 1 207 ? 40.895 53.827 -17.280 1.00 25.13 204 LEU B N 1
ATOM 3233 C CA . LEU B 1 207 ? 41.074 52.874 -18.363 1.00 26.26 204 LEU B CA 1
ATOM 3234 C C . LEU B 1 207 ? 39.807 52.104 -18.690 1.00 24.95 204 LEU B C 1
ATOM 3235 O O . LEU B 1 207 ? 39.495 51.899 -19.854 1.00 24.88 204 LEU B O 1
ATOM 3240 N N . PHE B 1 208 ? 39.082 51.658 -17.666 1.00 23.82 205 PHE B N 1
ATOM 3241 C CA . PHE B 1 208 ? 37.825 50.963 -17.896 1.00 22.86 205 PHE B CA 1
ATOM 3242 C C . PHE B 1 208 ? 36.869 51.812 -18.763 1.00 22.66 205 PHE B C 1
ATOM 3243 O O . PHE B 1 208 ? 36.374 51.340 -19.784 1.00 22.37 205 PHE B O 1
ATOM 3251 N N . TYR B 1 209 ? 36.640 53.065 -18.361 1.00 22.76 206 TYR B N 1
ATOM 3252 C CA . TYR B 1 209 ? 35.664 53.936 -19.051 1.00 23.12 206 TYR B CA 1
ATOM 3253 C C . TYR B 1 209 ? 36.107 54.314 -20.444 1.00 23.29 206 TYR B C 1
ATOM 3254 O O . TYR B 1 209 ? 35.272 54.429 -21.343 1.00 23.52 206 TYR B O 1
ATOM 3263 N N . LYS B 1 210 ? 37.414 54.504 -20.607 1.00 25.09 207 LYS B N 1
ATOM 3264 C CA . LYS B 1 210 ? 38.021 54.730 -21.910 1.00 26.94 207 LYS B CA 1
ATOM 3265 C C . LYS B 1 210 ? 37.751 53.597 -22.903 1.00 27.59 207 LYS B C 1
ATOM 3266 O O . LYS B 1 210 ? 37.307 53.860 -24.036 1.00 28.49 207 LYS B O 1
ATOM 3272 N N . LYS B 1 211 ? 38.003 52.354 -22.487 1.00 27.31 208 LYS B N 1
ATOM 3273 C CA . LYS B 1 211 ? 37.730 51.176 -23.315 1.00 27.71 208 LYS B CA 1
ATOM 3274 C C . LYS B 1 211 ? 36.253 50.992 -23.670 1.00 28.08 208 LYS B C 1
ATOM 3275 O O . LYS B 1 211 ? 35.951 50.611 -24.810 1.00 29.08 208 LYS B O 1
ATOM 3281 N N . VAL B 1 212 ? 35.353 51.195 -22.698 1.00 27.44 209 VAL B N 1
ATOM 3282 C CA . VAL B 1 212 ? 33.918 51.135 -22.943 1.00 26.61 209 VAL B CA 1
ATOM 3283 C C . VAL B 1 212 ? 33.527 52.172 -24.010 1.00 26.96 209 VAL B C 1
ATOM 3284 O O . VAL B 1 212 ? 32.865 51.844 -24.988 1.00 25.69 209 VAL B O 1
ATOM 3288 N N . GLU B 1 213 ? 33.950 53.418 -23.811 1.00 27.15 210 GLU B N 1
ATOM 3289 C CA . GLU B 1 213 ? 33.636 54.486 -24.753 1.00 27.98 210 GLU B CA 1
ATOM 3290 C C . GLU B 1 213 ? 34.228 54.251 -26.152 1.00 29.11 210 GLU B C 1
ATOM 3291 O O . GLU B 1 213 ? 33.523 54.420 -27.137 1.00 29.16 210 GLU B O 1
ATOM 3297 N N . ASP B 1 214 ? 35.504 53.854 -26.224 1.00 30.29 211 ASP B N 1
ATOM 3298 C CA . ASP B 1 214 ? 36.143 53.420 -27.492 1.00 30.79 211 ASP B CA 1
ATOM 3299 C C . ASP B 1 214 ? 35.325 52.405 -28.292 1.00 31.05 211 ASP B C 1
ATOM 3300 O O . ASP B 1 214 ? 35.316 52.469 -29.508 1.00 31.08 211 ASP B O 1
ATOM 3305 N N . PHE B 1 215 ? 34.658 51.476 -27.616 1.00 31.55 212 PHE B N 1
ATOM 3306 C CA . PHE B 1 215 ? 33.817 50.498 -28.299 1.00 33.07 212 PHE B CA 1
ATOM 3307 C C . PHE B 1 215 ? 32.472 51.076 -28.755 1.00 33.26 212 PHE B C 1
ATOM 3308 O O . PHE B 1 215 ? 31.918 50.614 -29.737 1.00 33.10 212 PHE B O 1
ATOM 3316 N N . LEU B 1 216 ? 31.955 52.067 -28.035 1.00 33.70 213 LEU B N 1
ATOM 3317 C CA . LEU B 1 216 ? 30.588 52.541 -28.222 1.00 34.47 213 LEU B CA 1
ATOM 3318 C C . LEU B 1 216 ? 30.558 53.828 -29.042 1.00 35.84 213 LEU B C 1
ATOM 3319 O O . LEU B 1 216 ? 29.524 54.228 -29.540 1.00 35.07 213 LEU B O 1
ATOM 3324 N N . LYS B 1 217 ? 31.703 54.488 -29.095 1.00 38.50 214 LYS B N 1
ATOM 3325 C CA . LYS B 1 217 ? 32.128 55.299 -30.239 1.00 42.09 214 LYS B CA 1
ATOM 3326 C C . LYS B 1 217 ? 31.911 56.732 -30.012 1.00 43.00 214 LYS B C 1
ATOM 3327 O O . LYS B 1 217 ? 31.026 57.316 -30.716 1.00 44.14 214 LYS B O 1
ATOM 3334 N N . SER C 1 1 ? 3.384 58.264 16.242 1.00 43.78 -2 SER C N 1
ATOM 3335 C CA . SER C 1 1 ? 2.327 57.535 15.489 1.00 43.27 -2 SER C CA 1
ATOM 3336 C C . SER C 1 1 ? 1.066 58.372 15.401 1.00 42.12 -2 SER C C 1
ATOM 3337 O O . SER C 1 1 ? 1.120 59.592 15.119 1.00 41.38 -2 SER C O 1
ATOM 3340 N N . ASN C 1 2 ? -0.053 57.683 15.686 1.00 40.35 -1 ASN C N 1
ATOM 3341 C CA . ASN C 1 2 ? -1.389 58.073 15.272 1.00 38.12 -1 ASN C CA 1
ATOM 3342 C C . ASN C 1 2 ? -1.454 58.184 13.757 1.00 36.92 -1 ASN C C 1
ATOM 3343 O O . ASN C 1 2 ? -2.217 58.973 13.214 1.00 37.03 -1 ASN C O 1
ATOM 3348 N N . ALA C 1 3 ? -0.646 57.365 13.079 1.00 35.38 0 ALA C N 1
ATOM 3349 C CA . ALA C 1 3 ? -0.584 57.353 11.615 1.00 34.10 0 ALA C CA 1
ATOM 3350 C C . ALA C 1 3 ? -1.397 56.219 10.992 1.00 33.27 0 ALA C C 1
ATOM 3351 O O . ALA C 1 3 ? -1.523 55.138 11.561 1.00 31.20 0 ALA C O 1
ATOM 3361 N N . LYS C 1 5 ? -1.081 53.971 8.118 1.00 34.39 2 LYS C N 1
ATOM 3362 C CA . LYS C 1 5 ? -0.304 52.655 8.253 1.00 33.97 2 LYS C CA 1
ATOM 3363 C C . LYS C 1 5 ? -0.930 51.205 8.325 1.00 33.09 2 LYS C C 1
ATOM 3364 O O . LYS C 1 5 ? -1.918 50.930 9.008 1.00 32.88 2 LYS C O 1
ATOM 3370 N N . GLN C 1 6 ? -0.256 50.268 7.644 1.00 32.71 3 GLN C N 1
ATOM 3371 C CA . GLN C 1 6 ? -0.628 48.851 7.547 1.00 31.76 3 GLN C CA 1
ATOM 3372 C C . GLN C 1 6 ? 0.594 47.937 7.783 1.00 31.73 3 GLN C C 1
ATOM 3373 O O . GLN C 1 6 ? 1.618 48.078 7.085 1.00 30.67 3 GLN C O 1
ATOM 3379 N N . ILE C 1 7 ? 0.494 47.000 8.746 1.00 31.51 4 ILE C N 1
ATOM 3380 C CA . ILE C 1 7 ? 1.513 45.919 8.907 1.00 31.21 4 ILE C CA 1
ATOM 3381 C C . ILE C 1 7 ? 1.401 44.996 7.705 1.00 31.14 4 ILE C C 1
ATOM 3382 O O . ILE C 1 7 ? 0.316 44.487 7.401 1.00 31.11 4 ILE C O 1
ATOM 3387 N N . ILE C 1 8 ? 2.517 44.794 7.006 1.00 30.94 5 ILE C N 1
ATOM 3388 C CA . ILE C 1 8 ? 2.500 44.074 5.731 1.00 31.03 5 ILE C CA 1
ATOM 3389 C C . ILE C 1 8 ? 2.478 42.570 5.958 1.00 32.50 5 ILE C C 1
ATOM 3390 O O . ILE C 1 8 ? 3.204 42.041 6.796 1.00 31.26 5 ILE C O 1
ATOM 3395 N N . ASP C 1 9 ? 1.607 41.895 5.219 1.00 34.71 6 ASP C N 1
ATOM 3396 C CA . ASP C 1 9 ? 1.570 40.453 5.234 1.00 36.94 6 ASP C CA 1
ATOM 3397 C C . ASP C 1 9 ? 2.695 39.970 4.338 1.00 37.48 6 ASP C C 1
ATOM 3398 O O . ASP C 1 9 ? 2.501 39.815 3.138 1.00 37.21 6 ASP C O 1
ATOM 3403 N N . ILE C 1 10 ? 3.865 39.741 4.931 1.00 38.82 7 ILE C N 1
ATOM 3404 C CA . ILE C 1 10 ? 5.062 39.392 4.177 1.00 41.01 7 ILE C CA 1
ATOM 3405 C C . ILE C 1 10 ? 4.857 38.246 3.178 1.00 42.47 7 ILE C C 1
ATOM 3406 O O . ILE C 1 10 ? 5.373 38.296 2.061 1.00 42.92 7 ILE C O 1
ATOM 3411 N N . GLU C 1 11 ? 4.087 37.232 3.558 1.00 43.96 8 GLU C N 1
ATOM 3412 C CA . GLU C 1 11 ? 3.945 36.036 2.712 1.00 45.09 8 GLU C CA 1
ATOM 3413 C C . GLU C 1 11 ? 3.141 36.283 1.439 1.00 45.02 8 GLU C C 1
ATOM 3414 O O . GLU C 1 11 ? 3.344 35.601 0.438 1.00 45.78 8 GLU C O 1
ATOM 3420 N N . ASN C 1 12 ? 2.233 37.253 1.466 1.00 44.50 9 ASN C N 1
ATOM 3421 C CA . ASN C 1 12 ? 1.511 37.627 0.250 1.00 44.06 9 ASN C CA 1
ATOM 3422 C C . ASN C 1 12 ? 2.028 38.916 -0.395 1.00 43.27 9 ASN C C 1
ATOM 3423 O O . ASN C 1 12 ? 1.408 39.472 -1.327 1.00 43.40 9 ASN C O 1
ATOM 3428 N N . TRP C 1 13 ? 3.183 39.368 0.083 1.00 41.41 10 TRP C N 1
ATOM 3429 C CA . TRP C 1 13 ? 3.776 40.601 -0.408 1.00 39.80 10 TRP C CA 1
ATOM 3430 C C . TRP C 1 13 ? 4.523 40.347 -1.701 1.00 39.60 10 TRP C C 1
ATOM 3431 O O . TRP C 1 13 ? 5.383 39.475 -1.782 1.00 39.22 10 TRP C O 1
ATOM 3442 N N . GLU C 1 14 ? 4.170 41.132 -2.706 1.00 39.61 11 GLU C N 1
ATOM 3443 C CA . GLU C 1 14 ? 4.791 41.110 -4.019 1.00 40.76 11 GLU C CA 1
ATOM 3444 C C . GLU C 1 14 ? 6.329 41.327 -3.986 1.00 40.00 11 GLU C C 1
ATOM 3445 O O . GLU C 1 14 ? 7.034 40.877 -4.884 1.00 40.22 11 GLU C O 1
ATOM 3451 N N . ARG C 1 15 ? 6.850 41.986 -2.953 1.00 38.85 12 ARG C N 1
ATOM 3452 C CA . ARG C 1 15 ? 8.301 42.212 -2.866 1.00 38.12 12 ARG C CA 1
ATOM 3453 C C . ARG C 1 15 ? 8.980 41.371 -1.790 1.00 37.87 12 ARG C C 1
ATOM 3454 O O . ARG C 1 15 ? 10.069 41.704 -1.340 1.00 37.26 12 ARG C O 1
ATOM 3462 N N . LYS C 1 16 ? 8.323 40.288 -1.379 1.00 38.05 13 LYS C N 1
ATOM 3463 C CA . LYS C 1 16 ? 8.874 39.361 -0.392 1.00 39.02 13 LYS C CA 1
ATOM 3464 C C . LYS C 1 16 ? 10.348 38.981 -0.674 1.00 37.93 13 LYS C C 1
ATOM 3465 O O . LYS C 1 16 ? 11.217 39.121 0.201 1.00 37.44 13 LYS C O 1
ATOM 3471 N N . GLU C 1 17 ? 10.614 38.513 -1.893 1.00 37.56 14 GLU C N 1
ATOM 3472 C CA . GLU C 1 17 ? 11.946 38.044 -2.268 1.00 37.56 14 GLU C CA 1
ATOM 3473 C C . GLU C 1 17 ? 12.932 39.190 -2.431 1.00 36.70 14 GLU C C 1
ATOM 3474 O O . GLU C 1 17 ? 14.070 39.091 -1.974 1.00 36.69 14 GLU C O 1
ATOM 3480 N N . ASN C 1 18 ? 12.490 40.268 -3.081 1.00 35.85 15 ASN C N 1
ATOM 3481 C CA . ASN C 1 18 ? 13.261 41.498 -3.194 1.00 35.24 15 ASN C CA 1
ATOM 3482 C C . ASN C 1 18 ? 13.739 41.998 -1.838 1.00 34.10 15 ASN C C 1
ATOM 3483 O O . ASN C 1 18 ? 14.925 42.326 -1.677 1.00 34.01 15 ASN C O 1
ATOM 3488 N N . PHE C 1 19 ? 12.823 42.051 -0.866 1.00 32.88 16 PHE C N 1
ATOM 3489 C CA . PHE C 1 19 ? 13.171 42.507 0.461 1.00 32.14 16 PHE C CA 1
ATOM 3490 C C . PHE C 1 19 ? 14.079 41.513 1.204 1.00 33.07 16 PHE C C 1
ATOM 3491 O O . PHE C 1 19 ? 15.043 41.910 1.863 1.00 32.46 16 PHE C O 1
ATOM 3499 N N . ASN C 1 20 ? 13.762 40.222 1.110 1.00 34.29 17 ASN C N 1
ATOM 3500 C CA . ASN C 1 20 ? 14.542 39.216 1.820 1.00 35.69 17 ASN C CA 1
ATOM 3501 C C . ASN C 1 20 ? 15.966 39.106 1.308 1.00 35.19 17 ASN C C 1
ATOM 3502 O O . ASN C 1 20 ? 16.867 38.847 2.084 1.00 34.60 17 ASN C O 1
ATOM 3507 N N . PHE C 1 21 ? 16.146 39.348 0.015 1.00 35.96 18 PHE C N 1
ATOM 3508 C CA . PHE C 1 21 ? 17.461 39.452 -0.599 1.00 37.40 18 PHE C CA 1
ATOM 3509 C C . PHE C 1 21 ? 18.380 40.354 0.225 1.00 37.88 18 PHE C C 1
ATOM 3510 O O . PHE C 1 21 ? 19.511 39.969 0.539 1.00 38.58 18 PHE C O 1
ATOM 3518 N N . PHE C 1 22 ? 17.876 41.531 0.604 1.00 38.06 19 PHE C N 1
ATOM 3519 C CA . PHE C 1 22 ? 18.680 42.583 1.230 1.00 38.44 19 PHE C CA 1
ATOM 3520 C C . PHE C 1 22 ? 18.759 42.545 2.748 1.00 40.37 19 PHE C C 1
ATOM 3521 O O . PHE C 1 22 ? 19.467 43.345 3.363 1.00 40.02 19 PHE C O 1
ATOM 3529 N N . ARG C 1 23 ? 18.078 41.579 3.356 1.00 43.11 20 ARG C N 1
ATOM 3530 C CA . ARG C 1 23 ? 17.756 41.711 4.779 1.00 45.65 20 ARG C CA 1
ATOM 3531 C C . ARG C 1 23 ? 18.961 41.585 5.720 1.00 45.02 20 ARG C C 1
ATOM 3532 O O . ARG C 1 23 ? 18.960 42.202 6.794 1.00 45.68 20 ARG C O 1
ATOM 3540 N N . HIS C 1 24 ? 19.990 40.837 5.316 1.00 43.98 21 HIS C N 1
ATOM 3541 C CA . HIS C 1 24 ? 21.223 40.789 6.124 1.00 43.25 21 HIS C CA 1
ATOM 3542 C C . HIS C 1 24 ? 22.439 41.587 5.582 1.00 40.03 21 HIS C C 1
ATOM 3543 O O . HIS C 1 24 ? 23.536 41.443 6.081 1.00 40.29 21 HIS C O 1
ATOM 3550 N N . PHE C 1 25 ? 22.214 42.465 4.610 1.00 36.33 22 PHE C N 1
ATOM 3551 C CA . PHE C 1 25 ? 23.276 43.306 4.045 1.00 32.77 22 PHE C CA 1
ATOM 3552 C C . PHE C 1 25 ? 23.834 44.262 5.060 1.00 31.23 22 PHE C C 1
ATOM 3553 O O . PHE C 1 25 ? 23.096 44.815 5.858 1.00 31.35 22 PHE C O 1
ATOM 3561 N N . GLN C 1 26 ? 25.144 44.454 5.038 1.00 29.21 23 GLN C N 1
ATOM 3562 C CA . GLN C 1 26 ? 25.733 45.508 5.842 1.00 28.44 23 GLN C CA 1
ATOM 3563 C C . GLN C 1 26 ? 25.142 46.880 5.414 1.00 26.68 23 GLN C C 1
ATOM 3564 O O . GLN C 1 26 ? 24.876 47.764 6.234 1.00 26.16 23 GLN C O 1
ATOM 3570 N N . ASN C 1 27 ? 24.973 47.060 4.115 1.00 24.91 24 ASN C N 1
ATOM 3571 C CA . ASN C 1 27 ? 24.366 48.298 3.618 1.00 23.96 24 ASN C CA 1
ATOM 3572 C C . ASN C 1 27 ? 23.369 47.961 2.511 1.00 22.69 24 ASN C C 1
ATOM 3573 O O . ASN C 1 27 ? 23.762 47.678 1.384 1.00 21.78 24 ASN C O 1
ATOM 3578 N N . PRO C 1 28 ? 22.066 47.965 2.859 1.00 22.15 25 PRO C N 1
ATOM 3579 C CA . PRO C 1 28 ? 20.979 47.636 1.951 1.00 21.61 25 PRO C CA 1
ATOM 3580 C C . PRO C 1 28 ? 20.448 48.879 1.171 1.00 21.51 25 PRO C C 1
ATOM 3581 O O . PRO C 1 28 ? 19.479 48.785 0.446 1.00 20.67 25 PRO C O 1
ATOM 3585 N N . GLN C 1 29 ? 21.094 50.022 1.328 1.00 21.85 26 GLN C N 1
ATOM 3586 C CA . GLN C 1 29 ? 20.612 51.257 0.703 1.00 23.26 26 GLN C CA 1
ATOM 3587 C C . GLN C 1 29 ? 21.281 51.546 -0.644 1.00 23.38 26 GLN C C 1
ATOM 3588 O O . GLN C 1 29 ? 22.476 51.300 -0.823 1.00 23.14 26 GLN C O 1
ATOM 3594 N N . LEU C 1 30 ? 20.519 52.112 -1.570 1.00 23.66 27 LEU C N 1
ATOM 3595 C CA . LEU C 1 30 ? 21.145 52.789 -2.669 1.00 24.35 27 LEU C CA 1
ATOM 3596 C C . LEU C 1 30 ? 20.980 54.319 -2.618 1.00 24.44 27 LEU C C 1
ATOM 3597 O O . LEU C 1 30 ? 20.054 54.834 -1.978 1.00 24.48 27 LEU C O 1
ATOM 3602 N N . SER C 1 31 ? 21.942 55.038 -3.203 1.00 23.50 28 SER C N 1
ATOM 3603 C CA . SER C 1 31 ? 21.801 56.464 -3.447 1.00 23.00 28 SER C CA 1
ATOM 3604 C C . SER C 1 31 ? 21.720 56.740 -4.932 1.00 22.85 28 SER C C 1
ATOM 3605 O O . SER C 1 31 ? 22.437 56.131 -5.739 1.00 23.39 28 SER C O 1
ATOM 3608 N N . ILE C 1 32 ? 20.825 57.645 -5.297 1.00 21.95 29 ILE C N 1
ATOM 3609 C CA . ILE C 1 32 ? 20.698 58.074 -6.678 1.00 21.46 29 ILE C CA 1
ATOM 3610 C C . ILE C 1 32 ? 20.630 59.599 -6.713 1.00 21.74 29 ILE C C 1
ATOM 3611 O O . ILE C 1 32 ? 20.101 60.228 -5.785 1.00 20.94 29 ILE C O 1
ATOM 3616 N N . THR C 1 33 ? 21.227 60.186 -7.750 1.00 21.77 30 THR C N 1
ATOM 3617 C CA . THR C 1 33 ? 21.087 61.614 -8.014 1.00 21.97 30 THR C CA 1
ATOM 3618 C C . THR C 1 33 ? 20.632 61.680 -9.456 1.00 22.83 30 THR C C 1
ATOM 3619 O O . THR C 1 33 ? 21.114 60.942 -10.300 1.00 22.59 30 THR C O 1
ATOM 3623 N N . SER C 1 34 ? 19.635 62.504 -9.710 1.00 23.85 31 SER C N 1
ATOM 3624 C CA . SER C 1 34 ? 19.240 62.833 -11.078 1.00 24.32 31 SER C CA 1
ATOM 3625 C C . SER C 1 34 ? 18.888 64.314 -11.115 1.00 25.01 31 SER C C 1
ATOM 3626 O O . SER C 1 34 ? 18.915 65.015 -10.096 1.00 25.38 31 SER C O 1
ATOM 3629 N N . GLU C 1 35 ? 18.564 64.822 -12.283 1.00 26.37 32 GLU C N 1
ATOM 3630 C CA . GLU C 1 35 ? 18.115 66.196 -12.318 1.00 26.88 32 GLU C CA 1
ATOM 3631 C C . GLU C 1 35 ? 16.797 66.371 -13.038 1.00 26.09 32 GLU C C 1
ATOM 3632 O O . GLU C 1 35 ? 16.353 65.500 -13.780 1.00 25.61 32 GLU C O 1
ATOM 3638 N N . VAL C 1 36 ? 16.090 67.430 -12.676 1.00 25.56 33 VAL C N 1
ATOM 3639 C CA . VAL C 1 36 ? 14.734 67.601 -13.175 1.00 25.11 33 VAL C CA 1
ATOM 3640 C C . VAL C 1 36 ? 14.607 69.021 -13.723 1.00 25.18 33 VAL C C 1
ATOM 3641 O O . VAL C 1 36 ? 15.172 69.959 -13.172 1.00 25.25 33 VAL C O 1
ATOM 3645 N N . GLU C 1 37 ? 13.875 69.164 -14.808 1.00 24.95 34 GLU C N 1
ATOM 3646 C CA . GLU C 1 37 ? 13.546 70.487 -15.286 1.00 25.45 34 GLU C CA 1
ATOM 3647 C C . GLU C 1 37 ? 12.620 71.178 -14.307 1.00 24.61 34 GLU C C 1
ATOM 3648 O O . GLU C 1 37 ? 11.690 70.571 -13.766 1.00 23.24 34 GLU C O 1
ATOM 3654 N N . CYS C 1 38 ? 12.922 72.456 -14.064 1.00 24.00 35 CYS C N 1
ATOM 3655 C CA . CYS C 1 38 ? 12.179 73.230 -13.075 1.00 23.83 35 CYS C CA 1
ATOM 3656 C C . CYS C 1 38 ? 11.876 74.697 -13.459 1.00 23.26 35 CYS C C 1
ATOM 3657 O O . CYS C 1 38 ? 11.459 75.464 -12.617 1.00 24.02 35 CYS C O 1
ATOM 3660 N N . GLY C 1 39 ? 12.063 75.065 -14.726 1.00 23.42 36 GLY C N 1
ATOM 3661 C CA . GLY C 1 39 ? 11.750 76.429 -15.194 1.00 23.19 36 GLY C CA 1
ATOM 3662 C C . GLY C 1 39 ? 10.298 76.897 -15.074 1.00 22.74 36 GLY C C 1
ATOM 3663 O O . GLY C 1 39 ? 10.035 78.061 -14.711 1.00 22.16 36 GLY C O 1
ATOM 3664 N N . GLY C 1 40 ? 9.352 76.002 -15.353 1.00 22.41 37 GLY C N 1
ATOM 3665 C CA . GLY C 1 40 ? 7.918 76.321 -15.182 1.00 22.68 37 GLY C CA 1
ATOM 3666 C C . GLY C 1 40 ? 7.571 76.738 -13.765 1.00 23.57 37 GLY C C 1
ATOM 3667 O O . GLY C 1 40 ? 6.898 77.745 -13.567 1.00 25.18 37 GLY C O 1
ATOM 3668 N N . ALA C 1 41 ? 8.066 75.989 -12.773 1.00 23.28 38 ALA C N 1
ATOM 3669 C CA . ALA C 1 41 ? 7.826 76.280 -11.368 1.00 23.19 38 ALA C CA 1
ATOM 3670 C C . ALA C 1 41 ? 8.532 77.537 -10.901 1.00 23.04 38 ALA C C 1
ATOM 3671 O O . ALA C 1 41 ? 7.982 78.273 -10.090 1.00 22.63 38 ALA C O 1
ATOM 3673 N N . ARG C 1 42 ? 9.757 77.761 -11.380 1.00 22.98 39 ARG C N 1
ATOM 3674 C CA . ARG C 1 42 ? 10.451 79.010 -11.101 1.00 22.98 39 ARG C CA 1
ATOM 3675 C C . ARG C 1 42 ? 9.572 80.224 -11.527 1.00 23.34 39 ARG C C 1
ATOM 3676 O O . ARG C 1 42 ? 9.426 81.192 -10.783 1.00 23.92 39 ARG C O 1
ATOM 3684 N N . GLN C 1 43 ? 8.998 80.122 -12.719 1.00 23.66 40 GLN C N 1
ATOM 3685 C CA . GLN C 1 43 ? 8.148 81.134 -13.307 1.00 24.59 40 GLN C CA 1
ATOM 3686 C C . GLN C 1 43 ? 6.804 81.310 -12.587 1.00 24.73 40 GLN C C 1
ATOM 3687 O O . GLN C 1 43 ? 6.367 82.446 -12.386 1.00 24.97 40 GLN C O 1
ATOM 3693 N N . ARG C 1 44 ? 6.151 80.196 -12.235 1.00 25.40 41 ARG C N 1
ATOM 3694 C CA . ARG C 1 44 ? 4.905 80.220 -11.461 1.00 25.66 41 ARG C CA 1
ATOM 3695 C C . ARG C 1 44 ? 5.135 80.814 -10.088 1.00 25.98 41 ARG C C 1
ATOM 3696 O O . ARG C 1 44 ? 4.349 81.632 -9.649 1.00 26.35 41 ARG C O 1
ATOM 3704 N N . ALA C 1 45 ? 6.217 80.420 -9.413 1.00 26.45 42 ALA C N 1
ATOM 3705 C CA . ALA C 1 45 ? 6.526 80.979 -8.094 1.00 26.48 42 ALA C CA 1
ATOM 3706 C C . ALA C 1 45 ? 6.875 82.480 -8.140 1.00 26.25 42 ALA C C 1
ATOM 3707 O O . ALA C 1 45 ? 6.540 83.242 -7.231 1.00 25.80 42 ALA C O 1
ATOM 3709 N N . LYS C 1 46 ? 7.624 82.874 -9.161 1.00 26.99 43 LYS C N 1
ATOM 3710 C CA . LYS C 1 46 ? 7.909 84.281 -9.413 1.00 27.60 43 LYS C CA 1
ATOM 3711 C C . LYS C 1 46 ? 6.581 85.045 -9.635 1.00 29.23 43 LYS C C 1
ATOM 3712 O O . LYS C 1 46 ? 6.336 86.037 -8.981 1.00 29.88 43 LYS C O 1
ATOM 3718 N N . ALA C 1 47 ? 5.721 84.559 -10.521 1.00 29.89 44 ALA C N 1
ATOM 3719 C CA . ALA C 1 47 ? 4.461 85.264 -10.821 1.00 31.57 44 ALA C CA 1
ATOM 3720 C C . ALA C 1 47 ? 3.592 85.459 -9.580 1.00 32.38 44 ALA C C 1
ATOM 3721 O O . ALA C 1 47 ? 2.948 86.513 -9.411 1.00 32.70 44 ALA C O 1
ATOM 3723 N N . ALA C 1 48 ? 3.598 84.457 -8.700 1.00 32.66 45 ALA C N 1
ATOM 3724 C CA . ALA C 1 48 ? 2.729 84.470 -7.535 1.00 32.54 45 ALA C CA 1
ATOM 3725 C C . ALA C 1 48 ? 3.386 85.067 -6.310 1.00 32.61 45 ALA C C 1
ATOM 3726 O O . ALA C 1 48 ? 2.749 85.171 -5.276 1.00 33.67 45 ALA C O 1
ATOM 3728 N N . GLY C 1 49 ? 4.647 85.479 -6.414 1.00 32.56 46 GLY C N 1
ATOM 3729 C CA . GLY C 1 49 ? 5.397 85.972 -5.237 1.00 32.33 46 GLY C CA 1
ATOM 3730 C C . GLY C 1 49 ? 5.567 84.880 -4.179 1.00 32.45 46 GLY C C 1
ATOM 3731 O O . GLY C 1 49 ? 5.539 85.158 -2.988 1.00 33.16 46 GLY C O 1
ATOM 3732 N N . GLN C 1 50 ? 5.780 83.638 -4.630 1.00 31.35 47 GLN C N 1
ATOM 3733 C CA . GLN C 1 50 ? 5.811 82.454 -3.769 1.00 29.70 47 GLN C CA 1
ATOM 3734 C C . GLN C 1 50 ? 7.220 81.921 -3.567 1.00 28.63 47 GLN C C 1
ATOM 3735 O O . GLN C 1 50 ? 8.131 82.276 -4.305 1.00 27.85 47 GLN C O 1
ATOM 3741 N N . SER C 1 51 ? 7.403 81.084 -2.554 1.00 27.80 48 SER C N 1
ATOM 3742 C CA . SER C 1 51 ? 8.702 80.415 -2.331 1.00 27.33 48 SER C CA 1
ATOM 3743 C C . SER C 1 51 ? 8.924 79.305 -3.371 1.00 26.77 48 SER C C 1
ATOM 3744 O O . SER C 1 51 ? 8.113 78.384 -3.457 1.00 27.34 48 SER C O 1
ATOM 3747 N N . PHE C 1 52 ? 9.992 79.406 -4.171 1.00 25.39 49 PHE C N 1
ATOM 3748 C CA . PHE C 1 52 ? 10.345 78.333 -5.098 1.00 25.26 49 PHE C CA 1
ATOM 3749 C C . PHE C 1 52 ? 10.591 77.024 -4.324 1.00 24.47 49 PHE C C 1
ATOM 3750 O O . PHE C 1 52 ? 10.186 75.968 -4.750 1.00 24.99 49 PHE C O 1
ATOM 3758 N N . PHE C 1 53 ? 11.248 77.137 -3.180 1.00 23.74 50 PHE C N 1
ATOM 3759 C CA . PHE C 1 53 ? 11.538 76.016 -2.296 1.00 23.66 50 PHE C CA 1
ATOM 3760 C C . PHE C 1 53 ? 10.296 75.131 -2.022 1.00 22.81 50 PHE C C 1
ATOM 3761 O O . PHE C 1 53 ? 10.349 73.894 -2.134 1.00 22.13 50 PHE C O 1
ATOM 3769 N N . LEU C 1 54 ? 9.183 75.772 -1.669 1.00 22.55 51 LEU C N 1
ATOM 3770 C CA . LEU C 1 54 ? 7.953 75.046 -1.365 1.00 22.26 51 LEU C CA 1
ATOM 3771 C C . LEU C 1 54 ? 7.345 74.373 -2.615 1.00 22.27 51 LEU C C 1
ATOM 3772 O O . LEU C 1 54 ? 6.644 73.373 -2.484 1.00 23.10 51 LEU C O 1
ATOM 3777 N N . HIS C 1 55 ? 7.609 74.913 -3.816 1.00 22.01 52 HIS C N 1
ATOM 3778 C CA . HIS C 1 55 ? 7.160 74.259 -5.059 1.00 21.84 52 HIS C CA 1
ATOM 3779 C C . HIS C 1 55 ? 7.836 72.919 -5.244 1.00 21.35 52 HIS C C 1
ATOM 3780 O O . HIS C 1 55 ? 7.166 71.944 -5.541 1.00 21.37 52 HIS C O 1
ATOM 3787 N N . TYR C 1 56 ? 9.167 72.866 -5.124 1.00 20.99 53 TYR C N 1
ATOM 3788 C CA . TYR C 1 56 ? 9.846 71.582 -5.333 1.00 21.01 53 TYR C CA 1
ATOM 3789 C C . TYR C 1 56 ? 9.739 70.659 -4.126 1.00 21.02 53 TYR C C 1
ATOM 3790 O O . TYR C 1 56 ? 9.725 69.447 -4.285 1.00 20.73 53 TYR C O 1
ATOM 3799 N N . LEU C 1 57 ? 9.589 71.235 -2.935 1.00 21.35 54 LEU C N 1
ATOM 3800 C CA . LEU C 1 57 ? 9.321 70.427 -1.737 1.00 21.81 54 LEU C CA 1
ATOM 3801 C C . LEU C 1 57 ? 8.045 69.630 -1.945 1.00 22.36 54 LEU C C 1
ATOM 3802 O O . LEU C 1 57 ? 7.971 68.417 -1.681 1.00 22.54 54 LEU C O 1
ATOM 3807 N N . TYR C 1 58 ? 7.039 70.325 -2.459 1.00 22.54 55 TYR C N 1
ATOM 3808 C CA . TYR C 1 58 ? 5.772 69.705 -2.718 1.00 22.79 55 TYR C CA 1
ATOM 3809 C C . TYR C 1 58 ? 5.841 68.677 -3.838 1.00 21.99 55 TYR C C 1
ATOM 3810 O O . TYR C 1 58 ? 5.285 67.586 -3.698 1.00 21.90 55 TYR C O 1
ATOM 3819 N N . ALA C 1 59 ? 6.506 69.027 -4.942 1.00 21.75 56 ALA C N 1
ATOM 3820 C CA . ALA C 1 59 ? 6.721 68.102 -6.062 1.00 21.26 56 ALA C CA 1
ATOM 3821 C C . ALA C 1 59 ? 7.247 66.753 -5.581 1.00 20.58 56 ALA C C 1
ATOM 3822 O O . ALA C 1 59 ? 6.719 65.716 -5.954 1.00 21.75 56 ALA C O 1
ATOM 3824 N N . VAL C 1 60 ? 8.286 66.787 -4.756 1.00 20.47 57 VAL C N 1
ATOM 3825 C CA . VAL C 1 60 ? 8.908 65.606 -4.149 1.00 19.89 57 VAL C CA 1
ATOM 3826 C C . VAL C 1 60 ? 7.948 64.822 -3.235 1.00 20.65 57 VAL C C 1
ATOM 3827 O O . VAL C 1 60 ? 7.791 63.599 -3.384 1.00 19.27 57 VAL C O 1
ATOM 3831 N N . LEU C 1 61 ? 7.295 65.552 -2.317 1.00 21.07 58 LEU C N 1
ATOM 3832 C CA . LEU C 1 61 ? 6.343 64.982 -1.400 1.00 22.39 58 LEU C CA 1
ATOM 3833 C C . LEU C 1 61 ? 5.169 64.324 -2.105 1.00 23.74 58 LEU C C 1
ATOM 3834 O O . LEU C 1 61 ? 4.718 63.246 -1.684 1.00 23.67 58 LEU C O 1
ATOM 3839 N N . ARG C 1 62 ? 4.678 64.960 -3.174 1.00 24.75 59 ARG C N 1
ATOM 3840 C CA . ARG C 1 62 ? 3.564 64.404 -3.921 1.00 26.75 59 ARG C CA 1
ATOM 3841 C C . ARG C 1 62 ? 3.957 63.104 -4.640 1.00 25.54 59 ARG C C 1
ATOM 3842 O O . ARG C 1 62 ? 3.197 62.138 -4.612 1.00 26.02 59 ARG C O 1
ATOM 3850 N N . ALA C 1 63 ? 5.123 63.098 -5.286 1.00 24.98 60 ALA C N 1
ATOM 3851 C CA . ALA C 1 63 ? 5.635 61.914 -5.992 1.00 25.01 60 ALA C CA 1
ATOM 3852 C C . ALA C 1 63 ? 5.743 60.698 -5.073 1.00 25.12 60 ALA C C 1
ATOM 3853 O O . ALA C 1 63 ? 5.337 59.611 -5.440 1.00 25.94 60 ALA C O 1
ATOM 3855 N N . ALA C 1 64 ? 6.275 60.903 -3.874 1.00 25.18 61 ALA C N 1
ATOM 3856 C CA . ALA C 1 64 ? 6.455 59.846 -2.890 1.00 26.09 61 ALA C CA 1
ATOM 3857 C C . ALA C 1 64 ? 5.100 59.350 -2.360 1.00 26.97 61 ALA C C 1
ATOM 3858 O O . ALA C 1 64 ? 4.927 58.153 -2.095 1.00 26.56 61 ALA C O 1
ATOM 3860 N N . ASN C 1 65 ? 4.154 60.277 -2.213 1.00 27.16 62 ASN C N 1
ATOM 3861 C CA . ASN C 1 65 ? 2.791 59.895 -1.908 1.00 28.11 62 ASN C CA 1
ATOM 3862 C C . ASN C 1 65 ? 2.073 59.127 -3.025 1.00 29.15 62 ASN C C 1
ATOM 3863 O O . ASN C 1 65 ? 1.248 58.267 -2.735 1.00 31.69 62 ASN C O 1
ATOM 3868 N N . GLU C 1 66 ? 2.466 59.334 -4.273 1.00 29.43 63 GLU C N 1
ATOM 3869 C CA . GLU C 1 66 ? 1.796 58.687 -5.411 1.00 29.01 63 GLU C CA 1
ATOM 3870 C C . GLU C 1 66 ? 2.427 57.362 -5.840 1.00 28.31 63 GLU C C 1
ATOM 3871 O O . GLU C 1 66 ? 1.873 56.638 -6.656 1.00 27.45 63 GLU C O 1
ATOM 3877 N N . ILE C 1 67 ? 3.591 57.056 -5.280 1.00 27.86 64 ILE C N 1
ATOM 3878 C CA . ILE C 1 67 ? 4.265 55.792 -5.542 1.00 27.34 64 ILE C CA 1
ATOM 3879 C C . ILE C 1 67 ? 4.361 55.065 -4.207 1.00 26.66 64 ILE C C 1
ATOM 3880 O O . ILE C 1 67 ? 5.166 55.434 -3.350 1.00 26.77 64 ILE C O 1
ATOM 3885 N N . PRO C 1 68 ? 3.510 54.035 -4.021 1.00 26.46 65 PRO C N 1
ATOM 3886 C CA . PRO C 1 68 ? 3.402 53.273 -2.759 1.00 25.55 65 PRO C CA 1
ATOM 3887 C C . PRO C 1 68 ? 4.762 52.784 -2.213 1.00 24.57 65 PRO C C 1
ATOM 3888 O O . PRO C 1 68 ? 4.953 52.767 -0.984 1.00 24.46 65 PRO C O 1
ATOM 3892 N N . GLU C 1 69 ? 5.673 52.401 -3.119 1.00 23.50 66 GLU C N 1
ATOM 3893 C CA . GLU C 1 69 ? 6.997 51.835 -2.767 1.00 22.73 66 GLU C CA 1
ATOM 3894 C C . GLU C 1 69 ? 7.824 52.777 -1.920 1.00 22.05 66 GLU C C 1
ATOM 3895 O O . GLU C 1 69 ? 8.627 52.317 -1.109 1.00 21.07 66 GLU C O 1
ATOM 3901 N N . PHE C 1 70 ? 7.593 54.085 -2.113 1.00 21.43 67 PHE C N 1
ATOM 3902 C CA . PHE C 1 70 ? 8.242 55.151 -1.349 1.00 22.69 67 PHE C CA 1
ATOM 3903 C C . PHE C 1 70 ? 7.682 55.335 0.057 1.00 22.67 67 PHE C C 1
ATOM 3904 O O . PHE C 1 70 ? 8.179 56.169 0.803 1.00 23.20 67 PHE C O 1
ATOM 3912 N N . ARG C 1 71 ? 6.678 54.529 0.414 1.00 23.16 68 ARG C N 1
ATOM 3913 C CA . ARG C 1 71 ? 5.984 54.655 1.695 1.00 23.85 68 ARG C CA 1
ATOM 3914 C C . ARG C 1 71 ? 6.119 53.427 2.617 1.00 24.57 68 ARG C C 1
ATOM 3915 O O . ARG C 1 71 ? 5.501 53.376 3.714 1.00 24.96 68 ARG C O 1
ATOM 3923 N N . TYR C 1 72 ? 6.928 52.455 2.180 1.00 23.71 69 TYR C N 1
ATOM 3924 C CA . TYR C 1 72 ? 7.251 51.268 2.970 1.00 23.88 69 TYR C CA 1
ATOM 3925 C C . TYR C 1 72 ? 8.403 51.579 3.913 1.00 24.56 69 TYR C C 1
ATOM 3926 O O . TYR C 1 72 ? 9.387 52.227 3.510 1.00 23.59 69 TYR C O 1
ATOM 3935 N N . ARG C 1 73 ? 8.270 51.116 5.162 1.00 24.45 70 ARG C N 1
ATOM 3936 C CA . ARG C 1 73 ? 9.246 51.368 6.206 1.00 25.20 70 ARG C CA 1
ATOM 3937 C C . ARG C 1 73 ? 9.434 50.112 7.013 1.00 26.49 70 ARG C C 1
ATOM 3938 O O . ARG C 1 73 ? 8.659 49.137 6.895 1.00 26.00 70 ARG C O 1
ATOM 3946 N N . ILE C 1 74 ? 10.493 50.134 7.816 1.00 28.06 71 ILE C N 1
ATOM 3947 C CA . ILE C 1 74 ? 10.735 49.113 8.802 1.00 29.44 71 ILE C CA 1
ATOM 3948 C C . ILE C 1 74 ? 10.437 49.793 10.140 1.00 31.75 71 ILE C C 1
ATOM 3949 O O . ILE C 1 74 ? 11.180 50.704 10.542 1.00 32.27 71 ILE C O 1
ATOM 3954 N N . ASP C 1 75 ? 9.358 49.366 10.818 1.00 33.60 72 ASP C N 1
ATOM 3955 C CA . ASP C 1 75 ? 9.035 49.893 12.153 1.00 35.80 72 ASP C CA 1
ATOM 3956 C C . ASP C 1 75 ? 10.113 49.550 13.198 1.00 37.07 72 ASP C C 1
ATOM 3957 O O . ASP C 1 75 ? 11.017 48.744 12.911 1.00 36.71 72 ASP C O 1
ATOM 3962 N N . PRO C 1 76 ? 10.057 50.187 14.401 1.00 38.73 73 PRO C N 1
ATOM 3963 C CA . PRO C 1 76 ? 11.013 49.870 15.496 1.00 39.38 73 PRO C CA 1
ATOM 3964 C C . PRO C 1 76 ? 11.134 48.391 15.895 1.00 40.43 73 PRO C C 1
ATOM 3965 O O . PRO C 1 76 ? 12.165 47.986 16.434 1.00 41.17 73 PRO C O 1
ATOM 3969 N N . ASP C 1 77 ? 10.127 47.575 15.609 1.00 40.90 74 ASP C N 1
ATOM 3970 C CA . ASP C 1 77 ? 10.223 46.150 15.902 1.00 41.16 74 ASP C CA 1
ATOM 3971 C C . ASP C 1 77 ? 10.727 45.331 14.741 1.00 40.19 74 ASP C C 1
ATOM 3972 O O . ASP C 1 77 ? 10.722 44.094 14.803 1.00 40.26 74 ASP C O 1
ATOM 3977 N N . GLY C 1 78 ? 11.144 46.003 13.668 1.00 39.05 75 GLY C N 1
ATOM 3978 C CA . GLY C 1 78 ? 11.698 45.312 12.509 1.00 36.83 75 GLY C CA 1
ATOM 3979 C C . GLY C 1 78 ? 10.665 44.802 11.533 1.00 35.57 75 GLY C C 1
ATOM 3980 O O . GLY C 1 78 ? 10.997 44.110 10.590 1.00 36.27 75 GLY C O 1
ATOM 3981 N N . ARG C 1 79 ? 9.407 45.144 11.741 1.00 34.12 76 ARG C N 1
ATOM 3982 C CA . ARG C 1 79 ? 8.362 44.731 10.810 1.00 33.97 76 ARG C CA 1
ATOM 3983 C C . ARG C 1 79 ? 8.173 45.736 9.670 1.00 31.66 76 ARG C C 1
ATOM 3984 O O . ARG C 1 79 ? 8.182 46.941 9.888 1.00 31.55 76 ARG C O 1
ATOM 3992 N N . VAL C 1 80 ? 8.003 45.221 8.467 1.00 30.14 77 VAL C N 1
ATOM 3993 C CA . VAL C 1 80 ? 7.603 46.024 7.321 1.00 29.56 77 VAL C CA 1
ATOM 3994 C C . VAL C 1 80 ? 6.186 46.618 7.504 1.00 29.50 77 VAL C C 1
ATOM 3995 O O . VAL C 1 80 ? 5.223 45.898 7.785 1.00 28.90 77 VAL C O 1
ATOM 3999 N N . VAL C 1 81 ? 6.102 47.946 7.366 1.00 29.27 78 VAL C N 1
ATOM 4000 C CA . VAL C 1 81 ? 4.841 48.681 7.368 1.00 28.69 78 VAL C CA 1
ATOM 4001 C C . VAL C 1 81 ? 4.697 49.596 6.132 1.00 27.51 78 VAL C C 1
ATOM 4002 O O . VAL C 1 81 ? 5.658 50.173 5.662 1.00 27.73 78 VAL C O 1
ATOM 4006 N N . LEU C 1 82 ? 3.487 49.679 5.597 1.00 25.92 79 LEU C N 1
ATOM 4007 C CA . LEU C 1 82 ? 3.153 50.629 4.568 1.00 24.60 79 LEU C CA 1
ATOM 4008 C C . LEU C 1 82 ? 2.387 51.814 5.191 1.00 25.05 79 LEU C C 1
ATOM 4009 O O . LEU C 1 82 ? 1.376 51.609 5.885 1.00 25.47 79 LEU C O 1
ATOM 4014 N N . TYR C 1 83 ? 2.854 53.036 4.948 1.00 23.91 80 TYR C N 1
ATOM 4015 C CA . TYR C 1 83 ? 2.099 54.210 5.371 1.00 24.61 80 TYR C CA 1
ATOM 4016 C C . TYR C 1 83 ? 1.206 54.707 4.253 1.00 24.81 80 TYR C C 1
ATOM 4017 O O . TYR C 1 83 ? 1.631 54.816 3.107 1.00 24.83 80 TYR C O 1
ATOM 4026 N N . ASP C 1 84 ? -0.044 54.998 4.590 1.00 24.72 81 ASP C N 1
ATOM 4027 C CA . ASP C 1 84 ? -0.992 55.458 3.578 1.00 24.85 81 ASP C CA 1
ATOM 4028 C C . ASP C 1 84 ? -0.526 56.783 2.988 1.00 24.17 81 ASP C C 1
ATOM 4029 O O . ASP C 1 84 ? -0.592 56.991 1.782 1.00 23.90 81 ASP C O 1
ATOM 4034 N N . THR C 1 85 ? 0.005 57.615 3.872 1.00 24.06 82 THR C N 1
ATOM 4035 C CA . THR C 1 85 ? 0.401 58.963 3.584 1.00 25.10 82 THR C CA 1
ATOM 4036 C C . THR C 1 85 ? 1.739 59.279 4.292 1.00 24.26 82 THR C C 1
ATOM 4037 O O . THR C 1 85 ? 2.022 58.770 5.349 1.00 23.58 82 THR C O 1
ATOM 4041 N N . ILE C 1 86 ? 2.513 60.186 3.720 1.00 25.10 83 ILE C N 1
ATOM 4042 C CA . ILE C 1 86 ? 3.869 60.494 4.145 1.00 25.38 83 ILE C CA 1
ATOM 4043 C C . ILE C 1 86 ? 3.953 62.017 4.234 1.00 25.24 83 ILE C C 1
ATOM 4044 O O . ILE C 1 86 ? 3.459 62.700 3.346 1.00 24.72 83 ILE C O 1
ATOM 4049 N N . ASP C 1 87 ? 4.503 62.543 5.336 1.00 25.36 84 ASP C N 1
ATOM 4050 C CA . ASP C 1 87 ? 4.763 63.981 5.476 1.00 25.92 84 ASP C CA 1
ATOM 4051 C C . ASP C 1 87 ? 6.241 64.331 5.225 1.00 26.39 84 ASP C C 1
ATOM 4052 O O . ASP C 1 87 ? 7.068 63.461 5.027 1.00 26.60 84 ASP C O 1
ATOM 4065 N N . LEU C 1 89 ? 9.812 66.189 6.378 1.00 24.48 86 LEU C N 1
ATOM 4066 C CA . LEU C 1 89 ? 10.698 66.965 7.239 1.00 24.76 86 LEU C CA 1
ATOM 4067 C C . LEU C 1 89 ? 11.695 67.752 6.419 1.00 24.99 86 LEU C C 1
ATOM 4068 O O . LEU C 1 89 ? 12.182 67.288 5.374 1.00 25.55 86 LEU C O 1
ATOM 4073 N N . SER C 1 90 ? 12.036 68.940 6.893 1.00 25.78 87 SER C N 1
ATOM 4074 C CA . SER C 1 90 ? 13.064 69.737 6.203 1.00 27.35 87 SER C CA 1
ATOM 4075 C C . SER C 1 90 ? 13.741 70.689 7.183 1.00 28.54 87 SER C C 1
ATOM 4076 O O . SER C 1 90 ? 13.055 71.345 7.952 1.00 28.32 87 SER C O 1
ATOM 4079 N N . PRO C 1 91 ? 15.093 70.728 7.186 1.00 30.38 88 PRO C N 1
ATOM 4080 C CA . PRO C 1 91 ? 15.813 71.741 7.959 1.00 31.28 88 PRO C CA 1
ATOM 4081 C C . PRO C 1 91 ? 15.613 73.114 7.340 1.00 32.86 88 PRO C C 1
ATOM 4082 O O . PRO C 1 91 ? 16.109 73.366 6.249 1.00 34.02 88 PRO C O 1
ATOM 4086 N N . ILE C 1 92 ? 14.894 73.991 8.024 1.00 34.07 89 ILE C N 1
ATOM 4087 C CA . ILE C 1 92 ? 14.672 75.342 7.534 1.00 35.53 89 ILE C CA 1
ATOM 4088 C C . ILE C 1 92 ? 15.732 76.290 8.094 1.00 36.88 89 ILE C C 1
ATOM 4089 O O . ILE C 1 92 ? 15.889 76.396 9.311 1.00 38.03 89 ILE C O 1
ATOM 4094 N N . PHE C 1 100 ? 19.801 75.990 11.162 1.00 46.61 97 PHE C N 1
ATOM 4095 C CA . PHE C 1 100 ? 18.634 75.239 10.681 1.00 46.66 97 PHE C CA 1
ATOM 4096 C C . PHE C 1 100 ? 17.753 74.654 11.796 1.00 46.22 97 PHE C C 1
ATOM 4097 O O . PHE C 1 100 ? 18.240 74.230 12.847 1.00 45.76 97 PHE C O 1
ATOM 4105 N N . PHE C 1 101 ? 16.446 74.643 11.557 1.00 45.87 98 PHE C N 1
ATOM 4106 C CA . PHE C 1 101 ? 15.529 73.913 12.425 1.00 45.40 98 PHE C CA 1
ATOM 4107 C C . PHE C 1 101 ? 14.672 72.963 11.596 1.00 43.82 98 PHE C C 1
ATOM 4108 O O . PHE C 1 101 ? 13.966 73.398 10.687 1.00 43.15 98 PHE C O 1
ATOM 4116 N N . THR C 1 102 ? 14.735 71.677 11.925 1.00 42.12 99 THR C N 1
ATOM 4117 C CA . THR C 1 102 ? 14.010 70.640 11.197 1.00 40.50 99 THR C CA 1
ATOM 4118 C C . THR C 1 102 ? 12.518 70.715 11.478 1.00 39.46 99 THR C C 1
ATOM 4119 O O . THR C 1 102 ? 12.066 70.473 12.600 1.00 39.53 99 THR C O 1
ATOM 4123 N N . THR C 1 103 ? 11.763 71.061 10.444 1.00 37.70 100 THR C N 1
ATOM 4124 C CA . THR C 1 103 ? 10.332 71.270 10.592 1.00 36.69 100 THR C CA 1
ATOM 4125 C C . THR C 1 103 ? 9.489 70.333 9.725 1.00 35.36 100 THR C C 1
ATOM 4126 O O . THR C 1 103 ? 9.941 69.806 8.711 1.00 35.05 100 THR C O 1
ATOM 4130 N N . ARG C 1 104 ? 8.272 70.094 10.180 1.00 34.11 101 ARG C N 1
ATOM 4131 C CA . ARG C 1 104 ? 7.430 69.067 9.629 1.00 33.18 101 ARG C CA 1
ATOM 4132 C C . ARG C 1 104 ? 6.321 69.704 8.809 1.00 32.89 101 ARG C C 1
ATOM 4133 O O . ARG C 1 104 ? 5.731 70.706 9.225 1.00 33.87 101 ARG C O 1
ATOM 4141 N N . PHE C 1 105 ? 6.092 69.161 7.615 1.00 32.13 102 PHE C N 1
ATOM 4142 C CA . PHE C 1 105 ? 5.091 69.681 6.700 1.00 31.75 102 PHE C CA 1
ATOM 4143 C C . PHE C 1 105 ? 4.131 68.561 6.337 1.00 32.23 102 PHE C C 1
ATOM 4144 O O . PHE C 1 105 ? 4.525 67.591 5.694 1.00 32.48 102 PHE C O 1
ATOM 4152 N N . PRO C 1 106 ? 2.863 68.678 6.771 1.00 32.60 103 PRO C N 1
ATOM 4153 C CA . PRO C 1 106 ? 1.906 67.655 6.388 1.00 32.67 103 PRO C CA 1
ATOM 4154 C C . PRO C 1 106 ? 1.602 67.716 4.906 1.00 32.66 103 PRO C C 1
ATOM 4155 O O . PRO C 1 106 ? 1.584 68.798 4.289 1.00 32.66 103 PRO C O 1
ATOM 4159 N N . TYR C 1 107 ? 1.401 66.546 4.331 1.00 32.70 104 TYR C N 1
ATOM 4160 C CA . TYR C 1 107 ? 1.017 66.446 2.952 1.00 33.12 104 TYR C CA 1
ATOM 4161 C C . TYR C 1 107 ? -0.450 66.876 2.732 1.00 34.29 104 TYR C C 1
ATOM 4162 O O . TYR C 1 107 ? -1.337 66.488 3.494 1.00 34.44 104 TYR C O 1
ATOM 4171 N N . HIS C 1 108 ? -0.710 67.653 1.686 1.00 35.82 105 HIS C N 1
ATOM 4172 C CA . HIS C 1 108 ? -2.085 67.837 1.235 1.00 37.74 105 HIS C CA 1
ATOM 4173 C C . HIS C 1 108 ? -2.130 67.527 -0.242 1.00 38.02 105 HIS C C 1
ATOM 4174 O O . HIS C 1 108 ? -1.196 67.885 -0.956 1.00 37.86 105 HIS C O 1
ATOM 4181 N N . ASN C 1 109 ? -3.197 66.847 -0.678 1.00 38.89 106 ASN C N 1
ATOM 4182 C CA . ASN C 1 109 ? -3.501 66.594 -2.100 1.00 40.60 106 ASN C CA 1
ATOM 4183 C C . ASN C 1 109 ? -3.543 67.868 -2.931 1.00 40.31 106 ASN C C 1
ATOM 4184 O O . ASN C 1 109 ? -3.434 67.824 -4.153 1.00 40.71 106 ASN C O 1
ATOM 4189 N N . ASP C 1 110 ? -3.728 68.986 -2.259 1.00 39.89 107 ASP C N 1
ATOM 4190 C CA . ASP C 1 110 ? -3.966 70.248 -2.913 1.00 40.54 107 ASP C CA 1
ATOM 4191 C C . ASP C 1 110 ? -2.776 71.182 -2.697 1.00 39.65 107 ASP C C 1
ATOM 4192 O O . ASP C 1 110 ? -2.488 71.569 -1.566 1.00 39.64 107 ASP C O 1
ATOM 4197 N N . PHE C 1 111 ? -2.089 71.548 -3.780 1.00 39.26 108 PHE C N 1
ATOM 4198 C CA . PHE C 1 111 ? -0.907 72.399 -3.657 1.00 38.01 108 PHE C CA 1
ATOM 4199 C C . PHE C 1 111 ? -1.161 73.680 -2.856 1.00 37.98 108 PHE C C 1
ATOM 4200 O O . PHE C 1 111 ? -0.352 74.036 -1.980 1.00 37.71 108 PHE C O 1
ATOM 4208 N N . ASP C 1 112 ? -2.261 74.383 -3.156 1.00 38.07 109 ASP C N 1
ATOM 4209 C CA . ASP C 1 112 ? -2.522 75.685 -2.508 1.00 37.75 109 ASP C CA 1
ATOM 4210 C C . ASP C 1 112 ? -2.756 75.546 -1.006 1.00 36.86 109 ASP C C 1
ATOM 4211 O O . ASP C 1 112 ? -2.208 76.327 -0.219 1.00 36.46 109 ASP C O 1
ATOM 4216 N N . THR C 1 113 ? -3.550 74.550 -0.609 1.00 36.41 110 THR C N 1
ATOM 4217 C CA . THR C 1 113 ? -3.650 74.169 0.820 1.00 36.44 110 THR C CA 1
ATOM 4218 C C . THR C 1 113 ? -2.270 73.850 1.375 1.00 35.32 110 THR C C 1
ATOM 4219 O O . THR C 1 113 ? -1.853 74.455 2.356 1.00 35.36 110 THR C O 1
ATOM 4223 N N . PHE C 1 114 ? -1.552 72.914 0.745 1.00 34.35 111 PHE C N 1
ATOM 4224 C CA . PHE C 1 114 ? -0.194 72.590 1.207 1.00 33.22 111 PHE C CA 1
ATOM 4225 C C . PHE C 1 114 ? 0.630 73.843 1.378 1.00 32.84 111 PHE C C 1
ATOM 4226 O O . PHE C 1 114 ? 1.247 74.038 2.434 1.00 32.50 111 PHE C O 1
ATOM 4234 N N . TYR C 1 115 ? 0.654 74.674 0.327 1.00 33.19 112 TYR C N 1
ATOM 4235 C CA . TYR C 1 115 ? 1.427 75.911 0.337 1.00 34.23 112 TYR C CA 1
ATOM 4236 C C . TYR C 1 115 ? 1.059 76.813 1.518 1.00 35.31 112 TYR C C 1
ATOM 4237 O O . TYR C 1 115 ? 1.932 77.250 2.285 1.00 34.88 112 TYR C O 1
ATOM 4246 N N . GLN C 1 116 ? -0.241 77.067 1.670 1.00 37.55 113 GLN C N 1
ATOM 4247 C CA . GLN C 1 116 ? -0.749 77.899 2.774 1.00 39.16 113 GLN C CA 1
ATOM 4248 C C . GLN C 1 116 ? -0.303 77.398 4.131 1.00 39.13 113 GLN C C 1
ATOM 4249 O O . GLN C 1 116 ? 0.245 78.174 4.923 1.00 39.41 113 GLN C O 1
ATOM 4255 N N . GLU C 1 117 ? -0.538 76.108 4.402 1.00 39.81 114 GLU C N 1
ATOM 4256 C CA . GLU C 1 117 ? -0.130 75.520 5.687 1.00 40.83 114 GLU C CA 1
ATOM 4257 C C . GLU C 1 117 ? 1.385 75.559 5.899 1.00 39.50 114 GLU C C 1
ATOM 4258 O O . GLU C 1 117 ? 1.846 75.879 6.997 1.00 39.46 114 GLU C O 1
ATOM 4264 N N . ALA C 1 118 ? 2.149 75.280 4.840 1.00 38.87 115 ALA C N 1
ATOM 4265 C CA . ALA C 1 118 ? 3.617 75.316 4.911 1.00 38.31 115 ALA C CA 1
ATOM 4266 C C . ALA C 1 118 ? 4.144 76.703 5.267 1.00 38.43 115 ALA C C 1
ATOM 4267 O O . ALA C 1 118 ? 5.042 76.825 6.089 1.00 37.01 115 ALA C O 1
ATOM 4269 N N . ARG C 1 119 ? 3.584 77.741 4.640 1.00 39.66 116 ARG C N 1
ATOM 4270 C CA . ARG C 1 119 ? 3.936 79.129 4.966 1.00 41.43 116 ARG C CA 1
ATOM 4271 C C . ARG C 1 119 ? 3.653 79.539 6.438 1.00 41.91 116 ARG C C 1
ATOM 4272 O O . ARG C 1 119 ? 4.509 80.150 7.097 1.00 42.19 116 ARG C O 1
ATOM 4280 N N . LEU C 1 120 ? 2.480 79.170 6.950 1.00 42.38 117 LEU C N 1
ATOM 4281 C CA . LEU C 1 120 ? 2.162 79.347 8.369 1.00 43.13 117 LEU C CA 1
ATOM 4282 C C . LEU C 1 120 ? 3.141 78.614 9.291 1.00 43.85 117 LEU C C 1
ATOM 4283 O O . LEU C 1 120 ? 3.626 79.193 10.268 1.00 44.29 117 LEU C O 1
ATOM 4288 N N . ILE C 1 121 ? 3.443 77.348 8.974 1.00 43.99 118 ILE C N 1
ATOM 4289 C CA . ILE C 1 121 ? 4.450 76.581 9.723 1.00 43.46 118 ILE C CA 1
ATOM 4290 C C . ILE C 1 121 ? 5.847 77.227 9.679 1.00 44.37 118 ILE C C 1
ATOM 4291 O O . ILE C 1 121 ? 6.570 77.226 10.669 1.00 44.82 118 ILE C O 1
ATOM 4296 N N . ILE C 1 122 ? 6.239 77.771 8.538 1.00 45.60 119 ILE C N 1
ATOM 4297 C CA . ILE C 1 122 ? 7.538 78.450 8.458 1.00 46.91 119 ILE C CA 1
ATOM 4298 C C . ILE C 1 122 ? 7.507 79.759 9.275 1.00 48.54 119 ILE C C 1
ATOM 4299 O O . ILE C 1 122 ? 8.450 80.047 10.053 1.00 48.93 119 ILE C O 1
ATOM 4304 N N . ASP C 1 123 ? 6.424 80.530 9.130 1.00 49.43 120 ASP C N 1
ATOM 4305 C CA . ASP C 1 123 ? 6.320 81.794 9.872 1.00 50.60 120 ASP C CA 1
ATOM 4306 C C . ASP C 1 123 ? 6.516 81.562 11.381 1.00 50.86 120 ASP C C 1
ATOM 4307 O O . ASP C 1 123 ? 7.315 82.264 12.011 1.00 51.45 120 ASP C O 1
ATOM 4312 N N . ALA C 1 124 ? 5.858 80.547 11.943 1.00 50.93 121 ALA C N 1
ATOM 4313 C CA . ALA C 1 124 ? 6.243 80.056 13.272 1.00 50.95 121 ALA C CA 1
ATOM 4314 C C . ALA C 1 124 ? 7.591 79.335 13.148 1.00 51.23 121 ALA C C 1
ATOM 4315 O O . ALA C 1 124 ? 8.231 78.980 14.132 1.00 51.78 121 ALA C O 1
ATOM 4317 N N . GLY C 1 142 ? 8.080 56.209 17.177 1.00 36.20 139 GLY C N 1
ATOM 4318 C CA . GLY C 1 142 ? 8.572 55.559 15.936 1.00 34.87 139 GLY C CA 1
ATOM 4319 C C . GLY C 1 142 ? 7.758 55.961 14.703 1.00 33.59 139 GLY C C 1
ATOM 4320 O O . GLY C 1 142 ? 7.289 55.107 13.953 1.00 33.87 139 GLY C O 1
ATOM 4321 N N . ASP C 1 143 ? 7.557 57.265 14.515 1.00 32.37 140 ASP C N 1
ATOM 4322 C CA . ASP C 1 143 ? 6.873 57.757 13.314 1.00 30.95 140 ASP C CA 1
ATOM 4323 C C . ASP C 1 143 ? 7.868 57.867 12.179 1.00 28.33 140 ASP C C 1
ATOM 4324 O O . ASP C 1 143 ? 8.701 58.770 12.137 1.00 27.34 140 ASP C O 1
ATOM 4329 N N . TYR C 1 144 ? 7.769 56.908 11.277 1.00 26.47 141 TYR C N 1
ATOM 4330 C CA . TYR C 1 144 ? 8.671 56.814 10.141 1.00 24.48 141 TYR C CA 1
ATOM 4331 C C . TYR C 1 144 ? 7.895 57.153 8.870 1.00 24.11 141 TYR C C 1
ATOM 4332 O O . TYR C 1 144 ? 8.398 56.953 7.768 1.00 22.46 141 TYR C O 1
ATOM 4341 N N . GLY C 1 145 ? 6.663 57.662 9.043 1.00 23.27 142 GLY C N 1
ATOM 4342 C CA . GLY C 1 145 ? 5.818 58.041 7.905 1.00 23.26 142 GLY C CA 1
ATOM 4343 C C . GLY C 1 145 ? 6.231 59.370 7.334 1.00 23.21 142 GLY C C 1
ATOM 4344 O O . GLY C 1 145 ? 5.412 60.291 7.205 1.00 23.30 142 GLY C O 1
ATOM 4345 N N . LEU C 1 146 ? 7.516 59.452 6.984 1.00 23.17 143 LEU C N 1
ATOM 4346 C CA . LEU C 1 146 ? 8.183 60.696 6.657 1.00 23.19 143 LEU C CA 1
ATOM 4347 C C . LEU C 1 146 ? 9.148 60.482 5.513 1.00 23.27 143 LEU C C 1
ATOM 4348 O O . LEU C 1 146 ? 9.499 59.354 5.205 1.00 23.57 143 LEU C O 1
ATOM 4353 N N . ILE C 1 147 ? 9.539 61.583 4.874 1.00 23.45 144 ILE C N 1
ATOM 4354 C CA . ILE C 1 147 ? 10.794 61.686 4.133 1.00 23.01 144 ILE C CA 1
ATOM 4355 C C . ILE C 1 147 ? 11.415 62.990 4.581 1.00 23.22 144 ILE C C 1
ATOM 4356 O O . ILE C 1 147 ? 10.725 63.878 5.105 1.00 22.43 144 ILE C O 1
ATOM 4361 N N . LEU C 1 148 ? 12.723 63.087 4.412 1.00 23.79 145 LEU C N 1
ATOM 4362 C CA . LEU C 1 148 ? 13.421 64.301 4.756 1.00 24.33 145 LEU C CA 1
ATOM 4363 C C . LEU C 1 148 ? 14.151 64.806 3.514 1.00 24.24 145 LEU C C 1
ATOM 4364 O O . LEU C 1 148 ? 14.903 64.083 2.872 1.00 24.21 145 LEU C O 1
ATOM 4369 N N . LEU C 1 149 ? 13.897 66.063 3.184 1.00 24.09 146 LEU C N 1
ATOM 4370 C CA . LEU C 1 149 ? 14.636 66.716 2.164 1.00 23.62 146 LEU C CA 1
ATOM 4371 C C . LEU C 1 149 ? 15.422 67.859 2.766 1.00 24.03 146 LEU C C 1
ATOM 4372 O O . LEU C 1 149 ? 14.884 68.697 3.492 1.00 23.10 146 LEU C O 1
ATOM 4377 N N . SER C 1 150 ? 16.701 67.880 2.407 1.00 23.98 147 SER C N 1
ATOM 4378 C CA . SER C 1 150 ? 17.635 68.912 2.763 1.00 24.96 147 SER C CA 1
ATOM 4379 C C . SER C 1 150 ? 18.010 69.748 1.514 1.00 25.36 147 SER C C 1
ATOM 4380 O O . SER C 1 150 ? 18.448 69.211 0.485 1.00 25.65 147 SER C O 1
ATOM 4383 N N . ALA C 1 151 ? 17.798 71.062 1.584 1.00 25.73 148 ALA C N 1
ATOM 4384 C CA . ALA C 1 151 ? 18.015 71.936 0.427 1.00 25.82 148 ALA C CA 1
ATOM 4385 C C . ALA C 1 151 ? 19.326 72.692 0.560 1.00 25.97 148 ALA C C 1
ATOM 4386 O O . ALA C 1 151 ? 19.621 73.199 1.616 1.00 26.51 148 ALA C O 1
ATOM 4388 N N . THR C 1 152 ? 20.129 72.747 -0.489 1.00 26.53 149 THR C N 1
ATOM 4389 C CA . THR C 1 152 ? 21.303 73.636 -0.479 1.00 27.59 149 THR C CA 1
ATOM 4390 C C . THR C 1 152 ? 21.239 74.455 -1.768 1.00 28.03 149 THR C C 1
ATOM 4391 O O . THR C 1 152 ? 21.879 74.098 -2.776 1.00 27.71 149 THR C O 1
ATOM 4395 N N . PRO C 1 153 ? 20.421 75.538 -1.761 1.00 28.61 150 PRO C N 1
ATOM 4396 C CA . PRO C 1 153 ? 20.105 76.219 -3.031 1.00 28.85 150 PRO C CA 1
ATOM 4397 C C . PRO C 1 153 ? 21.295 76.880 -3.726 1.00 28.56 150 PRO C C 1
ATOM 4398 O O . PRO C 1 153 ? 21.203 77.190 -4.900 1.00 28.50 150 PRO C O 1
ATOM 4402 N N . ASP C 1 154 ? 22.387 77.056 -3.002 1.00 29.27 151 ASP C N 1
ATOM 4403 C CA . ASP C 1 154 ? 23.625 77.629 -3.529 1.00 30.46 151 ASP C CA 1
ATOM 4404 C C . ASP C 1 154 ? 24.674 76.587 -3.956 1.00 30.55 151 ASP C C 1
ATOM 4405 O O . ASP C 1 154 ? 25.799 76.950 -4.308 1.00 30.43 151 ASP C O 1
ATOM 4410 N N . LEU C 1 155 ? 24.324 75.299 -3.922 1.00 30.23 152 LEU C N 1
ATOM 4411 C CA . LEU C 1 155 ? 25.293 74.254 -4.270 1.00 28.99 152 LEU C CA 1
ATOM 4412 C C . LEU C 1 155 ? 24.730 73.344 -5.319 1.00 27.98 152 LEU C C 1
ATOM 4413 O O . LEU C 1 155 ? 23.746 72.629 -5.088 1.00 26.91 152 LEU C O 1
ATOM 4418 N N . TYR C 1 156 ? 25.308 73.417 -6.510 1.00 27.24 153 TYR C N 1
ATOM 4419 C CA . TYR C 1 156 ? 24.991 72.420 -7.516 1.00 27.01 153 TYR C CA 1
ATOM 4420 C C . TYR C 1 156 ? 25.842 71.150 -7.246 1.00 26.03 153 TYR C C 1
ATOM 4421 O O . TYR C 1 156 ? 26.959 71.243 -6.730 1.00 25.90 153 TYR C O 1
ATOM 4430 N N . PHE C 1 157 ? 25.296 69.973 -7.527 1.00 25.50 154 PHE C N 1
ATOM 4431 C CA . PHE C 1 157 ? 26.047 68.727 -7.320 1.00 25.43 154 PHE C CA 1
ATOM 4432 C C . PHE C 1 157 ? 25.540 67.689 -8.283 1.00 26.00 154 PHE C C 1
ATOM 4433 O O . PHE C 1 157 ? 24.355 67.728 -8.657 1.00 26.47 154 PHE C O 1
ATOM 4441 N N . THR C 1 158 ? 26.411 66.757 -8.683 1.00 26.02 155 THR C N 1
ATOM 4442 C CA . THR C 1 158 ? 25.987 65.637 -9.554 1.00 25.36 155 THR C CA 1
ATOM 4443 C C . THR C 1 158 ? 25.775 64.376 -8.754 1.00 25.70 155 THR C C 1
ATOM 4444 O O . THR C 1 158 ? 25.305 63.357 -9.291 1.00 25.57 155 THR C O 1
ATOM 4448 N N . SER C 1 159 ? 26.115 64.452 -7.464 1.00 25.75 156 SER C N 1
ATOM 4449 C CA . SER C 1 159 ? 26.009 63.303 -6.575 1.00 25.90 156 SER C CA 1
ATOM 4450 C C . SER C 1 159 ? 26.010 63.735 -5.110 1.00 26.16 156 SER C C 1
ATOM 4451 O O . SER C 1 159 ? 26.764 64.619 -4.708 1.00 25.86 156 SER C O 1
ATOM 4454 N N . ILE C 1 160 ? 25.114 63.134 -4.334 1.00 26.62 157 ILE C N 1
ATOM 4455 C CA . ILE C 1 160 ? 25.244 63.090 -2.883 1.00 26.51 157 ILE C CA 1
ATOM 4456 C C . ILE C 1 160 ? 24.926 61.673 -2.461 1.00 26.69 157 ILE C C 1
ATOM 4457 O O . ILE C 1 160 ? 23.961 61.064 -2.941 1.00 26.87 157 ILE C O 1
ATOM 4462 N N . THR C 1 161 ? 25.766 61.110 -1.607 1.00 27.16 158 THR C N 1
ATOM 4463 C CA . THR C 1 161 ? 25.378 59.853 -0.979 1.00 27.23 158 THR C CA 1
ATOM 4464 C C . THR C 1 161 ? 25.290 60.023 0.516 1.00 27.34 158 THR C C 1
ATOM 4465 O O . THR C 1 161 ? 26.196 60.555 1.143 1.00 27.80 158 THR C O 1
ATOM 4469 N N . GLY C 1 162 ? 24.135 59.637 1.059 1.00 26.96 159 GLY C N 1
ATOM 4470 C CA . GLY C 1 162 ? 23.786 59.896 2.447 1.00 25.79 159 GLY C CA 1
ATOM 4471 C C . GLY C 1 162 ? 24.388 58.963 3.476 1.00 25.41 159 GLY C C 1
ATOM 4472 O O . GLY C 1 162 ? 24.989 57.913 3.157 1.00 24.80 159 GLY C O 1
ATOM 4473 N N . THR C 1 163 ? 24.203 59.371 4.724 1.00 24.73 160 THR C N 1
ATOM 4474 C CA . THR C 1 163 ? 24.575 58.602 5.903 1.00 24.09 160 THR C CA 1
ATOM 4475 C C . THR C 1 163 ? 23.727 57.354 6.056 1.00 23.71 160 THR C C 1
ATOM 4476 O O . THR C 1 163 ? 22.728 57.198 5.383 1.00 23.69 160 THR C O 1
ATOM 4480 N N . GLN C 1 164 ? 24.164 56.450 6.923 1.00 23.63 161 GLN C N 1
ATOM 4481 C CA . GLN C 1 164 ? 23.412 55.269 7.265 1.00 24.24 161 GLN C CA 1
ATOM 4482 C C . GLN C 1 164 ? 23.470 55.095 8.782 1.00 25.77 161 GLN C C 1
ATOM 4483 O O . GLN C 1 164 ? 24.548 54.868 9.368 1.00 24.98 161 GLN C O 1
ATOM 4489 N N . GLU C 1 165 ? 22.306 55.207 9.416 1.00 27.00 162 GLU C N 1
ATOM 4490 C CA . GLU C 1 165 ? 22.254 55.172 10.869 1.00 28.42 162 GLU C CA 1
ATOM 4491 C C . GLU C 1 165 ? 22.609 53.787 11.414 1.00 28.06 162 GLU C C 1
ATOM 4492 O O . GLU C 1 165 ? 23.490 53.634 12.255 1.00 27.77 162 GLU C O 1
ATOM 4498 N N . LYS C 1 166 ? 21.904 52.796 10.919 1.00 27.51 163 LYS C N 1
ATOM 4499 C CA . LYS C 1 166 ? 22.040 51.468 11.409 1.00 28.54 163 LYS C CA 1
ATOM 4500 C C . LYS C 1 166 ? 22.071 50.480 10.242 1.00 28.53 163 LYS C C 1
ATOM 4501 O O . LYS C 1 166 ? 21.826 50.861 9.071 1.00 28.09 163 LYS C O 1
ATOM 4507 N N . ARG C 1 167 ? 22.407 49.231 10.579 1.00 27.69 164 ARG C N 1
ATOM 4508 C CA . ARG C 1 167 ? 22.603 48.162 9.630 1.00 28.47 164 ARG C CA 1
ATOM 4509 C C . ARG C 1 167 ? 21.410 48.007 8.697 1.00 27.55 164 ARG C C 1
ATOM 4510 O O . ARG C 1 167 ? 21.585 47.853 7.483 1.00 27.05 164 ARG C O 1
ATOM 4518 N N . SER C 1 168 ? 20.200 48.047 9.263 1.00 27.05 165 SER C N 1
ATOM 4519 C CA . SER C 1 168 ? 18.977 47.840 8.480 1.00 27.46 165 SER C CA 1
ATOM 4520 C C . SER C 1 168 ? 18.634 49.067 7.615 1.00 26.50 165 SER C C 1
ATOM 4521 O O . SER C 1 168 ? 17.741 48.996 6.765 1.00 26.86 165 SER C O 1
ATOM 4524 N N . GLY C 1 169 ? 19.351 50.168 7.846 1.00 25.09 166 GLY C N 1
ATOM 4525 C CA . GLY C 1 169 ? 19.277 51.372 7.032 1.00 24.69 166 GLY C CA 1
ATOM 4526 C C . GLY C 1 169 ? 18.686 52.518 7.839 1.00 25.16 166 GLY C C 1
ATOM 4527 O O . GLY C 1 169 ? 18.275 52.335 8.979 1.00 25.52 166 GLY C O 1
ATOM 4528 N N . ASN C 1 170 ? 18.591 53.698 7.236 1.00 24.39 167 ASN C N 1
ATOM 4529 C CA . ASN C 1 170 ? 17.879 54.794 7.855 1.00 23.70 167 ASN C CA 1
ATOM 4530 C C . ASN C 1 170 ? 16.391 54.476 8.070 1.00 23.45 167 ASN C C 1
ATOM 4531 O O . ASN C 1 170 ? 15.799 53.652 7.356 1.00 23.79 167 ASN C O 1
ATOM 4536 N N . ASN C 1 171 ? 15.790 55.142 9.047 1.00 22.72 168 ASN C N 1
ATOM 4537 C CA . ASN C 1 171 ? 14.385 54.952 9.335 1.00 23.07 168 ASN C CA 1
ATOM 4538 C C . ASN C 1 171 ? 13.454 55.322 8.192 1.00 22.82 168 ASN C C 1
ATOM 4539 O O . ASN C 1 171 ? 12.405 54.712 8.048 1.00 23.29 168 ASN C O 1
ATOM 4544 N N . TYR C 1 172 ? 13.842 56.327 7.404 1.00 22.83 169 TYR C N 1
ATOM 4545 C CA . TYR C 1 172 ? 13.099 56.766 6.217 1.00 22.90 169 TYR C CA 1
ATOM 4546 C C . TYR C 1 172 ? 14.067 57.397 5.175 1.00 23.00 169 TYR C C 1
ATOM 4547 O O . TYR C 1 172 ? 15.216 57.714 5.496 1.00 22.94 169 TYR C O 1
ATOM 4556 N N . PRO C 1 173 ? 13.607 57.553 3.918 1.00 23.06 170 PRO C N 1
ATOM 4557 C CA . PRO C 1 173 ? 14.417 58.200 2.878 1.00 22.07 170 PRO C CA 1
ATOM 4558 C C . PRO C 1 173 ? 14.925 59.598 3.167 1.00 21.64 170 PRO C C 1
ATOM 4559 O O . PRO C 1 173 ? 14.239 60.444 3.732 1.00 21.27 170 PRO C O 1
ATOM 4563 N N . LEU C 1 174 ? 16.163 59.823 2.753 1.00 22.12 171 LEU C N 1
ATOM 4564 C CA . LEU C 1 174 ? 16.832 61.109 2.941 1.00 21.88 171 LEU C CA 1
ATOM 4565 C C . LEU C 1 174 ? 17.147 61.647 1.558 1.00 21.87 171 LEU C C 1
ATOM 4566 O O . LEU C 1 174 ? 17.709 60.936 0.723 1.00 22.27 171 LEU C O 1
ATOM 4571 N N . LEU C 1 175 ? 16.725 62.885 1.306 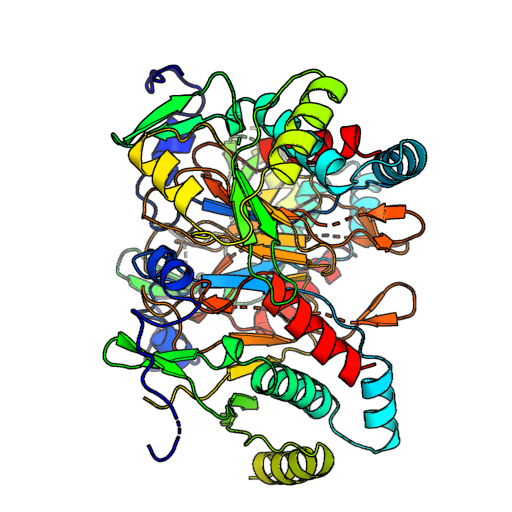1.00 21.42 172 LEU C N 1
ATOM 4572 C CA . LEU C 1 175 ? 16.877 63.510 0.008 1.00 21.19 172 LEU C CA 1
ATOM 4573 C C . LEU C 1 175 ? 17.626 64.790 0.186 1.00 21.43 172 LEU C C 1
ATOM 4574 O O . LEU C 1 175 ? 17.635 65.378 1.281 1.00 20.16 172 LEU C O 1
ATOM 4579 N N . ASN C 1 176 ? 18.240 65.220 -0.916 1.00 21.45 173 ASN C N 1
ATOM 4580 C CA . ASN C 1 176 ? 18.966 66.468 -0.964 1.00 22.49 173 ASN C CA 1
ATOM 4581 C C . ASN C 1 176 ? 18.589 67.174 -2.263 1.00 22.57 173 ASN C C 1
ATOM 4582 O O . ASN C 1 176 ? 18.575 66.565 -3.319 1.00 22.80 173 ASN C O 1
ATOM 4587 N N . ALA C 1 177 ? 18.283 68.455 -2.175 1.00 22.54 174 ALA C N 1
ATOM 4588 C CA . ALA C 1 177 ? 18.006 69.241 -3.360 1.00 22.47 174 ALA C CA 1
ATOM 4589 C C . ALA C 1 177 ? 19.086 70.285 -3.483 1.00 21.95 174 ALA C C 1
ATOM 4590 O O . ALA C 1 177 ? 19.544 70.833 -2.485 1.00 22.05 174 ALA C O 1
ATOM 4592 N N . GLY C 1 178 ? 19.539 70.526 -4.699 1.00 21.76 175 GLY C N 1
ATOM 4593 C CA . GLY C 1 178 ? 20.612 71.489 -4.891 1.00 22.18 175 GLY C CA 1
ATOM 4594 C C . GLY C 1 178 ? 20.199 72.622 -5.825 1.00 23.17 175 GLY C C 1
ATOM 4595 O O . GLY C 1 178 ? 18.995 72.765 -6.182 1.00 23.04 175 GLY C O 1
ATOM 4596 N N . LYS C 1 179 ? 21.208 73.381 -6.256 1.00 22.85 176 LYS C N 1
ATOM 4597 C CA . LYS C 1 179 ? 21.038 74.611 -7.014 1.00 24.05 176 LYS C CA 1
ATOM 4598 C C . LYS C 1 179 ? 20.414 74.397 -8.389 1.00 23.37 176 LYS C C 1
ATOM 4599 O O . LYS C 1 179 ? 20.757 73.470 -9.106 1.00 23.22 176 LYS C O 1
ATOM 4605 N N . ALA C 1 180 ? 19.449 75.242 -8.720 1.00 24.05 177 ALA C N 1
ATOM 4606 C CA . ALA C 1 180 ? 18.832 75.251 -10.053 1.00 24.45 177 ALA C CA 1
ATOM 4607 C C . ALA C 1 180 ? 19.791 75.992 -10.984 1.00 25.18 177 ALA C C 1
ATOM 4608 O O . ALA C 1 180 ? 20.289 77.083 -10.673 1.00 25.36 177 ALA C O 1
ATOM 4610 N N . ILE C 1 181 ? 20.054 75.366 -12.118 1.00 26.09 178 ILE C N 1
ATOM 4611 C CA . ILE C 1 181 ? 21.165 75.726 -12.969 1.00 27.42 178 ILE C CA 1
ATOM 4612 C C . ILE C 1 181 ? 20.649 75.672 -14.402 1.00 27.85 178 ILE C C 1
ATOM 4613 O O . ILE C 1 181 ? 19.737 74.900 -14.696 1.00 27.95 178 ILE C O 1
ATOM 4618 N N . ILE C 1 182 ? 21.165 76.538 -15.272 1.00 28.31 179 ILE C N 1
ATOM 4619 C CA . ILE C 1 182 ? 20.787 76.494 -16.689 1.00 28.81 179 ILE C CA 1
ATOM 4620 C C . ILE C 1 182 ? 21.763 75.592 -17.462 1.00 29.44 179 ILE C C 1
ATOM 4621 O O . ILE C 1 182 ? 22.937 75.912 -17.596 1.00 29.92 179 ILE C O 1
ATOM 4626 N N . ARG C 1 183 ? 21.273 74.457 -17.940 1.00 29.66 180 ARG C N 1
ATOM 4627 C CA . ARG C 1 183 ? 22.102 73.470 -18.570 1.00 30.38 180 ARG C CA 1
ATOM 4628 C C . ARG C 1 183 ? 21.590 73.282 -19.978 1.00 30.52 180 ARG C C 1
ATOM 4629 O O . ARG C 1 183 ? 20.462 72.814 -20.164 1.00 30.37 180 ARG C O 1
ATOM 4637 N N . GLU C 1 184 ? 22.422 73.645 -20.964 1.00 30.28 181 GLU C N 1
ATOM 4638 C CA . GLU C 1 184 ? 22.024 73.667 -22.378 1.00 30.93 181 GLU C CA 1
ATOM 4639 C C . GLU C 1 184 ? 20.675 74.367 -22.608 1.00 30.23 181 GLU C C 1
ATOM 4640 O O . GLU C 1 184 ? 19.817 73.885 -23.376 1.00 29.67 181 GLU C O 1
ATOM 4646 N N . GLY C 1 185 ? 20.504 75.490 -21.914 1.00 29.57 182 GLY C N 1
ATOM 4647 C CA . GLY C 1 185 ? 19.365 76.362 -22.145 1.00 29.75 182 GLY C CA 1
ATOM 4648 C C . GLY C 1 185 ? 18.145 76.103 -21.284 1.00 29.45 182 GLY C C 1
ATOM 4649 O O . GLY C 1 185 ? 17.157 76.810 -21.417 1.00 29.80 182 GLY C O 1
ATOM 4650 N N . ARG C 1 186 ? 18.206 75.098 -20.411 1.00 28.75 183 ARG C N 1
ATOM 4651 C CA . ARG C 1 186 ? 17.048 74.696 -19.598 1.00 28.30 183 ARG C CA 1
ATOM 4652 C C . ARG C 1 186 ? 17.413 74.729 -18.144 1.00 26.61 183 ARG C C 1
ATOM 4653 O O . ARG C 1 186 ? 18.452 74.208 -17.768 1.00 25.87 183 ARG C O 1
ATOM 4661 N N . LEU C 1 187 ? 16.555 75.346 -17.334 1.00 25.54 184 LEU C N 1
ATOM 4662 C CA . LEU C 1 187 ? 16.670 75.273 -15.870 1.00 24.25 184 LEU C CA 1
ATOM 4663 C C . LEU C 1 187 ? 16.425 73.831 -15.349 1.00 23.32 184 LEU C C 1
ATOM 4664 O O . LEU C 1 187 ? 15.374 73.231 -15.592 1.00 23.18 184 LEU C O 1
ATOM 4669 N N . VAL C 1 188 ? 17.435 73.291 -14.668 1.00 22.71 185 VAL C N 1
ATOM 4670 C CA . VAL C 1 188 ? 17.390 71.955 -14.090 1.00 21.91 185 VAL C CA 1
ATOM 4671 C C . VAL C 1 188 ? 17.890 72.103 -12.668 1.00 22.16 185 VAL C C 1
ATOM 4672 O O . VAL C 1 188 ? 18.656 73.020 -12.374 1.00 20.53 185 VAL C O 1
ATOM 4684 N N . PRO C 1 190 ? 19.397 69.357 -9.326 1.00 21.63 187 PRO C N 1
ATOM 4685 C CA . PRO C 1 190 ? 19.703 68.012 -8.859 1.00 21.65 187 PRO C CA 1
ATOM 4686 C C . PRO C 1 190 ? 18.898 67.630 -7.631 1.00 21.08 187 PRO C C 1
ATOM 4687 O O . PRO C 1 190 ? 18.747 68.439 -6.711 1.00 20.44 187 PRO C O 1
ATOM 4691 N N . ILE C 1 191 ? 18.412 66.389 -7.628 1.00 21.53 188 ILE C N 1
ATOM 4692 C CA . ILE C 1 191 ? 17.828 65.777 -6.433 1.00 22.22 188 ILE C CA 1
ATOM 4693 C C . ILE C 1 191 ? 18.470 64.410 -6.198 1.00 22.29 188 ILE C C 1
ATOM 4694 O O . ILE C 1 191 ? 18.401 63.545 -7.039 1.00 22.92 188 ILE C O 1
ATOM 4699 N N . ALA C 1 192 ? 19.093 64.246 -5.039 1.00 22.89 189 ALA C N 1
ATOM 4700 C CA . ALA C 1 192 ? 19.694 62.988 -4.585 1.00 23.85 189 ALA C CA 1
ATOM 4701 C C . ALA C 1 192 ? 18.745 62.356 -3.560 1.00 25.34 189 ALA C C 1
ATOM 4702 O O . ALA C 1 192 ? 18.088 63.070 -2.797 1.00 25.05 189 ALA C O 1
ATOM 4712 N N . THR C 1 194 ? 18.577 58.673 -0.839 1.00 25.03 191 THR C N 1
ATOM 4713 C CA . THR C 1 194 ? 19.060 57.427 -0.272 1.00 23.63 191 THR C CA 1
ATOM 4714 C C . THR C 1 194 ? 17.855 56.679 0.262 1.00 23.64 191 THR C C 1
ATOM 4715 O O . THR C 1 194 ? 17.115 57.201 1.087 1.00 23.71 191 THR C O 1
ATOM 4719 N N . ILE C 1 195 ? 17.642 55.484 -0.276 1.00 23.81 192 ILE C N 1
ATOM 4720 C CA . ILE C 1 195 ? 16.504 54.638 0.035 1.00 23.72 192 ILE C CA 1
ATOM 4721 C C . ILE C 1 195 ? 16.986 53.189 0.280 1.00 23.79 192 ILE C C 1
ATOM 4722 O O . ILE C 1 195 ? 18.121 52.841 -0.020 1.00 24.00 192 ILE C O 1
ATOM 4727 N N . HIS C 1 196 ? 16.095 52.360 0.798 1.00 22.95 193 HIS C N 1
ATOM 4728 C CA . HIS C 1 196 ? 16.342 50.964 1.031 1.00 22.53 193 HIS C CA 1
ATOM 4729 C C . HIS C 1 196 ? 15.969 50.201 -0.235 1.00 22.62 193 HIS C C 1
ATOM 4730 O O . HIS C 1 196 ? 14.817 50.271 -0.690 1.00 22.00 193 HIS C O 1
ATOM 4737 N N . HIS C 1 197 ? 16.942 49.460 -0.780 1.00 22.09 194 HIS C N 1
ATOM 4738 C CA . HIS C 1 197 ? 16.815 48.754 -2.040 1.00 22.46 194 HIS C CA 1
ATOM 4739 C C . HIS C 1 197 ? 15.811 47.600 -2.026 1.00 22.58 194 HIS C C 1
ATOM 4740 O O . HIS C 1 197 ? 15.339 47.200 -3.074 1.00 23.16 194 HIS C O 1
ATOM 4747 N N . GLY C 1 198 ? 15.504 47.062 -0.853 1.00 22.81 195 GLY C N 1
ATOM 4748 C CA . GLY C 1 198 ? 14.425 46.084 -0.699 1.00 23.71 195 GLY C CA 1
ATOM 4749 C C . GLY C 1 198 ? 13.036 46.609 -1.039 1.00 24.59 195 GLY C C 1
ATOM 4750 O O . GLY C 1 198 ? 12.181 45.829 -1.471 1.00 25.32 195 GLY C O 1
ATOM 4751 N N . PHE C 1 199 ? 12.819 47.923 -0.884 1.00 24.14 196 PHE C N 1
ATOM 4752 C CA . PHE C 1 199 ? 11.509 48.562 -1.198 1.00 24.48 196 PHE C CA 1
ATOM 4753 C C . PHE C 1 199 ? 11.335 49.081 -2.623 1.00 25.52 196 PHE C C 1
ATOM 4754 O O . PHE C 1 199 ? 10.215 49.188 -3.126 1.00 25.28 196 PHE C O 1
ATOM 4762 N N . ILE C 1 200 ? 12.452 49.411 -3.255 1.00 27.27 197 ILE C N 1
ATOM 4763 C CA . ILE C 1 200 ? 12.460 50.271 -4.428 1.00 29.93 197 ILE C CA 1
ATOM 4764 C C . ILE C 1 200 ? 13.481 49.777 -5.439 1.00 31.38 197 ILE C C 1
ATOM 4765 O O . ILE C 1 200 ? 14.651 49.573 -5.085 1.00 31.95 197 ILE C O 1
ATOM 4770 N N . ASP C 1 201 ? 13.037 49.588 -6.680 1.00 32.60 198 ASP C N 1
ATOM 4771 C CA . ASP C 1 201 ? 13.951 49.358 -7.819 1.00 34.78 198 ASP C CA 1
ATOM 4772 C C . ASP C 1 201 ? 14.042 50.570 -8.784 1.00 35.26 198 ASP C C 1
ATOM 4773 O O . ASP C 1 201 ? 13.386 51.598 -8.570 1.00 35.21 198 ASP C O 1
ATOM 4778 N N . GLY C 1 202 ? 14.845 50.405 -9.843 1.00 35.94 199 GLY C N 1
ATOM 4779 C CA . GLY C 1 202 ? 15.144 51.436 -10.854 1.00 35.55 199 GLY C CA 1
ATOM 4780 C C . GLY C 1 202 ? 13.904 51.931 -11.547 1.00 35.69 199 GLY C C 1
ATOM 4781 O O . GLY C 1 202 ? 13.787 53.112 -11.856 1.00 36.00 199 GLY C O 1
ATOM 4782 N N . HIS C 1 203 ? 12.958 51.032 -11.753 1.00 35.33 200 HIS C N 1
ATOM 4783 C CA . HIS C 1 203 ? 11.651 51.372 -12.287 1.00 35.34 200 HIS C CA 1
ATOM 4784 C C . HIS C 1 203 ? 10.877 52.434 -11.449 1.00 34.63 200 HIS C C 1
ATOM 4785 O O . HIS C 1 203 ? 10.232 53.342 -11.998 1.00 35.50 200 HIS C O 1
ATOM 4792 N N . HIS C 1 204 ? 10.930 52.294 -10.123 1.00 32.65 201 HIS C N 1
ATOM 4793 C CA . HIS C 1 204 ? 10.228 53.181 -9.195 1.00 30.52 201 HIS C CA 1
ATOM 4794 C C . HIS C 1 204 ? 10.972 54.503 -9.085 1.00 28.96 201 HIS C C 1
ATOM 4795 O O . HIS C 1 204 ? 10.356 55.533 -8.884 1.00 28.15 201 HIS C O 1
ATOM 4802 N N . LEU C 1 205 ? 12.287 54.454 -9.222 1.00 27.48 202 LEU C N 1
ATOM 4803 C CA . LEU C 1 205 ? 13.099 55.657 -9.147 1.00 27.82 202 LEU C CA 1
ATOM 4804 C C . LEU C 1 205 ? 12.814 56.541 -10.347 1.00 27.68 202 LEU C C 1
ATOM 4805 O O . LEU C 1 205 ? 12.698 57.773 -10.230 1.00 27.64 202 LEU C O 1
ATOM 4810 N N . SER C 1 206 ? 12.627 55.878 -11.478 1.00 27.89 203 SER C N 1
ATOM 4811 C CA . SER C 1 206 ? 12.353 56.526 -12.734 1.00 29.35 203 SER C CA 1
ATOM 4812 C C . SER C 1 206 ? 10.983 57.191 -12.747 1.00 28.78 203 SER C C 1
ATOM 4813 O O . SER C 1 206 ? 10.853 58.331 -13.220 1.00 28.27 203 SER C O 1
ATOM 4816 N N . LEU C 1 207 ? 9.978 56.498 -12.193 1.00 28.57 204 LEU C N 1
ATOM 4817 C CA . LEU C 1 207 ? 8.646 57.076 -12.017 1.00 27.66 204 LEU C CA 1
ATOM 4818 C C . LEU C 1 207 ? 8.662 58.265 -11.059 1.00 26.73 204 LEU C C 1
ATOM 4819 O O . LEU C 1 207 ? 7.948 59.244 -11.288 1.00 26.16 204 LEU C O 1
ATOM 4824 N N . PHE C 1 208 ? 9.473 58.178 -9.992 1.00 25.87 205 PHE C N 1
ATOM 4825 C CA . PHE C 1 208 ? 9.627 59.272 -9.009 1.00 25.31 205 PHE C CA 1
ATOM 4826 C C . PHE C 1 208 ? 10.104 60.606 -9.624 1.00 25.09 205 PHE C C 1
ATOM 4827 O O . PHE C 1 208 ? 9.484 61.641 -9.437 1.00 24.64 205 PHE C O 1
ATOM 4835 N N . TYR C 1 209 ? 11.219 60.555 -10.339 1.00 25.55 206 TYR C N 1
ATOM 4836 C CA . TYR C 1 209 ? 11.817 61.716 -10.988 1.00 26.06 206 TYR C CA 1
ATOM 4837 C C . TYR C 1 209 ? 10.923 62.266 -12.063 1.00 26.93 206 TYR C C 1
ATOM 4838 O O . TYR C 1 209 ? 10.745 63.487 -12.154 1.00 27.13 206 TYR C O 1
ATOM 4847 N N . LYS C 1 210 ? 10.332 61.366 -12.850 1.00 28.62 207 LYS C N 1
ATOM 4848 C CA . LYS C 1 210 ? 9.344 61.759 -13.863 1.00 29.92 207 LYS C CA 1
ATOM 4849 C C . LYS C 1 210 ? 8.197 62.544 -13.235 1.00 29.43 207 LYS C C 1
ATOM 4850 O O . LYS C 1 210 ? 7.814 63.595 -13.751 1.00 31.15 207 LYS C O 1
ATOM 4856 N N . LYS C 1 211 ? 7.638 62.055 -12.131 1.00 28.63 208 LYS C N 1
ATOM 4857 C CA . LYS C 1 211 ? 6.579 62.791 -11.432 1.00 28.27 208 LYS C CA 1
ATOM 4858 C C . LYS C 1 211 ? 7.070 64.145 -10.848 1.00 28.09 208 LYS C C 1
ATOM 4859 O O . LYS C 1 211 ? 6.372 65.148 -10.930 1.00 29.04 208 LYS C O 1
ATOM 4865 N N . VAL C 1 212 ? 8.246 64.182 -10.232 1.00 27.00 209 VAL C N 1
ATOM 4866 C CA . VAL C 1 212 ? 8.751 65.458 -9.700 1.00 26.10 209 VAL C CA 1
ATOM 4867 C C . VAL C 1 212 ? 8.882 66.488 -10.844 1.00 26.28 209 VAL C C 1
ATOM 4868 O O . VAL C 1 212 ? 8.455 67.637 -10.706 1.00 25.02 209 VAL C O 1
ATOM 4872 N N . GLU C 1 213 ? 9.459 66.051 -11.969 1.00 26.78 210 GLU C N 1
ATOM 4873 C CA . GLU C 1 213 ? 9.631 66.910 -13.152 1.00 27.81 210 GLU C CA 1
ATOM 4874 C C . GLU C 1 213 ? 8.295 67.349 -13.784 1.00 29.21 210 GLU C C 1
ATOM 4875 O O . GLU C 1 213 ? 8.140 68.526 -14.155 1.00 29.65 210 GLU C O 1
ATOM 4881 N N . ASP C 1 214 ? 7.333 66.428 -13.918 1.00 29.16 211 ASP C N 1
ATOM 4882 C CA . ASP C 1 214 ? 6.036 66.837 -14.435 1.00 30.13 211 ASP C CA 1
ATOM 4883 C C . ASP C 1 214 ? 5.420 68.010 -13.638 1.00 30.12 211 ASP C C 1
ATOM 4884 O O . ASP C 1 214 ? 4.858 68.942 -14.233 1.00 29.97 211 ASP C O 1
ATOM 4889 N N . PHE C 1 215 ? 5.522 67.976 -12.307 1.00 29.52 212 PHE C N 1
ATOM 4890 C CA . PHE C 1 215 ? 5.055 69.106 -11.483 1.00 29.31 212 PHE C CA 1
ATOM 4891 C C . PHE C 1 215 ? 5.915 70.372 -11.671 1.00 28.58 212 PHE C C 1
ATOM 4892 O O . PHE C 1 215 ? 5.421 71.470 -11.534 1.00 29.25 212 PHE C O 1
ATOM 4900 N N . LEU C 1 216 ? 7.187 70.240 -12.008 1.00 27.24 213 LEU C N 1
ATOM 4901 C CA . LEU C 1 216 ? 8.074 71.403 -11.930 1.00 26.62 213 LEU C CA 1
ATOM 4902 C C . LEU C 1 216 ? 8.391 72.074 -13.243 1.00 27.65 213 LEU C C 1
ATOM 4903 O O . LEU C 1 216 ? 8.685 73.265 -13.263 1.00 27.33 213 LEU C O 1
ATOM 4908 N N . LYS C 1 217 ? 8.364 71.309 -14.333 1.00 29.07 214 LYS C N 1
ATOM 4909 C CA . LYS C 1 217 ? 8.938 71.768 -15.587 1.00 31.05 214 LYS C CA 1
ATOM 4910 C C . LYS C 1 217 ? 8.168 72.949 -16.217 1.00 31.60 214 LYS C C 1
ATOM 4911 O O . LYS C 1 217 ? 6.947 73.157 -15.976 1.00 31.25 214 LYS C O 1
#

Sequence (588 aa):
KQIIDIENWERKENFNFFRHFQNPQLSITSEVECGGARQRAKAAGQSFFLHYLYAVLRAANEIPEFRYRIDPDGRVVLYDTIDLSPIKIKENGKFFTTRFPYHNDFDTFYQEARLIIDAIPEDGDPYAAENEEVADGDYGLILLSATPDLYFTSITGTQEKRSGNNYPLLNAGKAIIREGRLVPIATIHHGFIDGHHLSLFYKKVEDFLKSNAKQIIDIENWERKENFNFFRHFQNPQLSITSEVECGGARQRAKAAGQSFFLHYLYAVLRAANEIPEFRYRIDPDGRVVLYDTIDLSPIFFTTRFPYHNDFDTFYQEARLIIDAGDYGLILLSATPDLYFTSITGTQEKRSGNNYPLLNAGKAIIREGRLVPIATIHHGFIDGHHLSLFYKKVEDFLKSNAKQIIDIENWERKENFNFFRHFQNPQLSITSEVECGGARQRAKAAGQSFFLHYLYAVLRAANEIPEFRYRIDPDGRVVLYDTIDLSPIFFTTRFPYHNDFDTFYQEARLIIDAGDYGLILLSATPDLYFTSITGTQEKRSGNNYPLLNAGKAIIREGRLVPIATIHHGFIDGHHLSLFYKKVEDFLK

Foldseek 3Di:
DDQDDLVDDPLNVLLVVLVQFQAQKDKAKDKFFQQQLVVVCVVVVHDSVLLLVLLLQVLLLVQQLQQWFLFPVRTIDGDNHAWKEFAQQDPVRHTAMDIQGHDPDSVVSRVSVVVVNVPDDNDDDNCPHVVVCVVVRNLRYEYEYEAQADDDRDDDDDFDDRQGDRHHYKYYYHFDADPNTTMMMMMDRSSRDDPVSVVSSRVSSNVSRD/DVFWDQDPLVPDPLNVQLVVQQQFQAQKDKDKDKFFQVQLVVVCVVVVHDSVLLLVLLLQLLLLPQQLQQWFQQPVRTIIGTNHAWWEPPCPTFIQGDDPDSVVSRVVVVVRNVPSDLSYEYEYEDQADDDRDDDDDADGSSGDRHHYKYHYHFDADPNTTMIMMMDRSSRDDPVSVVSSSVSSNVSSD/DVFWDFDPLVPDPLNVLQVVQQQFQDQKDKDKDKAFFPVLVVVCVVVVHDSVLLLVLLLQVLLLVQQLQQWFQQPVRTIITTNHAWWEPPCPIFIQGHDPDSVVSRVRVVVRVVPSPLSYEYEYEAQADDDRDDDDDFDGRSGDRHYYKYHYHFDQDPRTTMIMMMGRSSRDDPVSVVSSSVSSNVSRD

Secondary structure (DSSP, 8-state):
-EE--SSSSTTHHHHHHHTT-SB-EEEEEB----HHHHHHHHHTT--HHHHHHHHHHHHHHHSGGGGEEE-TTS-EEE-S----EEEE-STTS-EEEE-----SSHHHHHHHHHHHHHH--SS--TTHHHHHHHHHT-----EEEE-TT---SEEPPPB-STT--SS-EEEE----EETTEE--B--EETTT--HHHHHHHHHHHHHHH-/----EE--GGG-TTHHHHHHHTT-SB-EE-EEB----HHHHHHHHHTT--HHHHHHHHHHHHHHHSGGGGEEE-TTS-EEE-SS---EE---EE-----SSHHHHHHHHHHHHT-------EEEE-TT---SEEE--B-STT--SS-EEEE----EETTEE--B--EETTT--HHHHHHHHHHHHHHH-/----EE--GGG-TTHHHHHHHTT-SB-EEEEEB----HHHHHHHHHHT--HHHHHHHHHHHHHHHSGGGGEEE-TTS-EEE-S----EE---EE-----SSHHHHHHHHHHHHH-------EEEE-TT---SEEE--B-STT--SS-EEEE----EETTEE--B--EETTT--HHHHHHHHHHHHHHH-

B-factor: mean 32.21, std 9.42, range [13.44, 91.77]

InterPro domains:
  IPR001707 Chloramphenicol acetyltransferase [PF00302] (4-207)
  IPR001707 Chloramphenicol acetyltransferase [PIRSF000440] (3-213)
  IPR001707 Chloramphenicol acetyltransferase [PTHR38474] (1-214)
  IPR001707 Chloramphenicol acetyltransferase [SM01059] (1-210)
  IPR023213 Chloramphenicol acetyltransferase-like domain superfamily [G3DSA:3.30.559.10] (1-214)

Solvent-accessible surface area: 25672 Å² total

CATH classification: 3.30.559.10

Organism: Bacteroides thetaiotaomicron (strain ATCC 29148 / DSM 2079 / JCM 5827 / CCUG 10774 / NCTC 10582 / VPI-5482 / E50) (NCBI:txid226186)

Radius of gyration: 24.08 Å; Cα contacts (8 Å, |Δi|>4): 1228; chains: 3; bounding box: 66×62×65 Å